Protein AF-0000000084387930 (afdb_homodimer)

InterPro domains:
  IPR020471 Aldo-keto reductase [PR00069] (42-66)
  IPR020471 Aldo-keto reductase [PR00069] (101-119)
  IPR020471 Aldo-keto reductase [PR00069] (132-149)
  IPR023210 NADP-dependent oxidoreductase domain [PF00248] (12-319)
  IPR036812 NAD(P)-dependent oxidoreductase domain superfamily [G3DSA:3.20.20.100] (6-331)
  IPR036812 NAD(P)-dependent oxidoreductase domain superfamily [SSF51430] (11-329)
  IPR050523 Aldo/Keto Reductase Detoxification and Biosynthesis [PTHR43364] (11-319)

Organism: Colletotrichum higginsianum (strain IMI 349063) (NCBI:txid759273)

pLDDT: mean 93.98, std 10.15, range [36.22, 98.94]

Secondary structure (DSSP, 8-state):
-------PPPEEEEE-TTBSS-GGGT-SB-SHHHHHHHHHHHHHTT--EEE--TTHHHHTHHHHHHHTTTTTTT-EEEEE-----STTTTSHHHHHHHHHHHHHHHT-S-EEEEEE-S--TTS-HHHHHHHHHHHHHTTSEEEEEEES--HHHHHHHHHHHHHHTPPPEEEEEEE-BTTB-TTTTTHHHHHHHHT-EEEEE-TTGGGGGGS----TT---SSSTT-TTSTTHHHHHHHH--HHHHHHHHHHHHHHHHTT--HHHHHHHHHHHTSS--SSSS--EEEE--SSHHHHHHHHHHHTS-PPPHHHHHHHHHHHHHHGGGPPPSS-S-S--SS-HHHHHHSTT--/----------EEEEE-TTBSS-GGGT-SB-SHHHHHHHHHHHHHTT--EEE--TTHHHHTHHHHHHHTTTTTTT-EEEEE-----STTTTSHHHHHHHHHHHHHHHT-S-EEEEEE-S--TTS-HHHHHHHHHHHHHTTSEEEEEEES--HHHHHHHHHHHHHHTPPPEEEEEEE-BTTB-TTTTTHHHHHHHHT-EEEEE-TTGGGGGGT----TT---SSSTT-TTSTTHHHHHHHH--HHHHHHHHHHHHHHHHTT--HHHHHHHHHHHTSS--SSSS--EEEE--SSHHHHHHHHHHHTS-PPPHHHHHHHHHHHHHHGGGPPPSS-S-S--SS-HHHHHHSTT--

Foldseek 3Di:
DPPPPPQDDFAEEAECLQEDQDVLLNHLHRDLVQVLLLCVLCVVVPYAEYEEECPGSNSGRLLSQLVNVSVVVVHQYEYEFPAPPDAPCLALVNSVVRLVVSCVSNVHQEHAEYEHAADRLQDDLLRSQVSVQVSVVVHRYNAYEYEQYDLVVLVVQQVSCVVVVGGGHAEYEWADWLQFAVCPPRNLVSNVVSRHAYEYECLVLQCVLVVPDQALVDADCDGQLHPSHVRNVVSSLQQHDPLNNVLSVLLVVQQVVVVHGSLLQSLLCVQAPHSHPRNPDRYYYYDYDSGSVVSVVNVVSNPDHHDDPSSVVSSVVSNVSSVVPGDRTHDDDPDHPDDVCCQDPPPPRD/DPPPPPQDDFAEEAECLQEDQDVLLRHLHRDLVQVLLLCVLCVVVPYAEYEEECPGSNSGRLLSQLVNVSVVVVHQYEYEFPAPPDAPCLALVNSLVRLVVSCVSNVHQEHAEYEHAADRLADDLLRSQVSVQVSVVVHRYNAYEYEQYDLVVLVVQQVSCVVVVGGGHAEYEWADWLQFAVCPPRNLVSNVVSRHAYEYECLVLQCVLVVPDQALVDADCDGQLHPSHVRNVVSSLQQHDPLNNVLSVLLVVQCVVVVHGSLLQSLLCVQAPHSHPRNPDRYYYYDYDSGSVVSVVNVVSNPDHHDDPSSVVSSVVSNVSSVVPGDRTHDDDPDHPDDVCCQDPPPPRD

Structure (mmCIF, N/CA/C/O backbone):
data_AF-0000000084387930-model_v1
#
loop_
_entity.id
_entity.type
_entity.pdbx_description
1 polymer 'Aldo/keto reductase'
#
loop_
_atom_site.group_PDB
_atom_site.id
_atom_site.type_symbol
_atom_site.label_atom_id
_atom_site.label_alt_id
_atom_site.label_comp_id
_atom_site.label_asym_id
_atom_site.label_entity_id
_atom_site.label_seq_id
_atom_site.pdbx_PDB_ins_code
_atom_site.Cartn_x
_atom_site.Cartn_y
_atom_site.Cartn_z
_atom_site.occupancy
_atom_site.B_iso_or_equiv
_atom_site.auth_seq_id
_atom_site.auth_comp_id
_atom_site.auth_asym_id
_atom_site.auth_atom_id
_atom_site.pdbx_PDB_model_num
ATOM 1 N N . MET A 1 1 ? -13.875 48.219 -14 1 36.22 1 MET A N 1
ATOM 2 C CA . MET A 1 1 ? -12.641 47.781 -13.344 1 36.22 1 MET A CA 1
ATOM 3 C C . MET A 1 1 ? -12.492 46.281 -13.383 1 36.22 1 MET A C 1
ATOM 5 O O . MET A 1 1 ? -13.383 45.531 -12.938 1 36.22 1 MET A O 1
ATOM 9 N N . PRO A 1 2 ? -11.734 45.719 -14.32 1 40.41 2 PRO A N 1
ATOM 10 C CA . PRO A 1 2 ? -11.781 44.25 -14.461 1 40.41 2 PRO A CA 1
ATOM 11 C C . PRO A 1 2 ? -11.516 43.531 -13.141 1 40.41 2 PRO A C 1
ATOM 13 O O . PRO A 1 2 ? -10.758 44.031 -12.297 1 40.41 2 PRO A O 1
ATOM 16 N N . LEU A 1 3 ? -12.445 42.875 -12.641 1 39.25 3 LEU A N 1
ATOM 17 C CA . LEU A 1 3 ? -12.273 42.031 -11.469 1 39.25 3 LEU A CA 1
ATOM 18 C C . LEU A 1 3 ? -11.016 41.156 -11.594 1 39.25 3 LEU A C 1
ATOM 20 O O . LEU A 1 3 ? -10.883 40.375 -12.539 1 39.25 3 LEU A O 1
ATOM 24 N N . ILE A 1 4 ? -9.852 41.719 -11.406 1 39.28 4 ILE A N 1
ATOM 25 C CA . ILE A 1 4 ? -8.641 40.906 -11.398 1 39.28 4 ILE A CA 1
ATOM 26 C C . ILE A 1 4 ? -8.914 39.594 -10.68 1 39.28 4 ILE A C 1
ATOM 28 O O . ILE A 1 4 ? -9.234 39.562 -9.492 1 39.28 4 ILE A O 1
ATOM 32 N N . ALA A 1 5 ? -9.312 38.688 -11.484 1 48.34 5 ALA A N 1
ATOM 33 C CA . ALA A 1 5 ? -9.406 37.312 -10.984 1 48.34 5 ALA A CA 1
ATOM 34 C C . ALA A 1 5 ? -8.258 37 -10.039 1 48.34 5 ALA A C 1
ATOM 36 O O . ALA A 1 5 ? -7.094 37 -10.445 1 48.34 5 ALA A O 1
ATOM 37 N N . SER A 1 6 ? -8.047 37.469 -8.734 1 42.16 6 SER A N 1
ATOM 38 C CA . SER A 1 6 ? -6.992 37.062 -7.816 1 42.16 6 SER A CA 1
ATOM 39 C C . SER A 1 6 ? -6.766 35.562 -7.863 1 42.16 6 SER A C 1
ATOM 41 O O . SER A 1 6 ? -7.711 34.781 -7.746 1 42.16 6 SER A O 1
ATOM 43 N N . ASN A 1 7 ? -5.82 35.031 -8.508 1 49.06 7 ASN A N 1
ATOM 44 C CA . ASN A 1 7 ? -5.445 33.625 -8.625 1 49.06 7 ASN A CA 1
ATOM 45 C C . ASN A 1 7 ? -5.391 32.938 -7.254 1 49.06 7 ASN A C 1
ATOM 47 O O . ASN A 1 7 ? -4.77 33.469 -6.324 1 49.06 7 ASN A O 1
ATOM 51 N N . PRO A 1 8 ? -6.32 31.984 -7.012 1 60.72 8 PRO A N 1
ATOM 52 C CA . PRO A 1 8 ? -6.352 31.328 -5.707 1 60.72 8 PRO A CA 1
ATOM 53 C C . PRO A 1 8 ? -4.969 30.875 -5.238 1 60.72 8 PRO A C 1
ATOM 55 O O . PRO A 1 8 ? -4.152 30.438 -6.051 1 60.72 8 PRO A O 1
ATOM 58 N N . LYS A 1 9 ? -4.449 31.297 -4.027 1 81.62 9 LYS A N 1
ATOM 59 C CA . LYS A 1 9 ? -3.172 30.953 -3.402 1 81.62 9 LYS A CA 1
ATOM 60 C C . LYS A 1 9 ? -3.066 29.453 -3.133 1 81.62 9 LYS A C 1
ATOM 62 O O . LYS A 1 9 ? -4.082 28.781 -2.975 1 81.62 9 LYS A O 1
ATOM 67 N N . ASP A 1 10 ? -1.864 29 -3.307 1 92.81 10 ASP A N 1
ATOM 68 C CA . ASP A 1 10 ? -1.574 27.625 -2.922 1 92.81 10 ASP A CA 1
ATOM 69 C C . ASP A 1 10 ? -2.094 27.328 -1.518 1 92.81 10 ASP A C 1
ATOM 71 O O . ASP A 1 10 ? -2.209 28.234 -0.688 1 92.81 10 ASP A O 1
ATOM 75 N N . ARG A 1 11 ? -2.555 26.172 -1.288 1 97.75 11 ARG A N 1
ATOM 76 C CA . ARG A 1 11 ? -3.033 25.766 0.03 1 97.75 11 ARG A CA 1
ATOM 77 C C . ARG A 1 11 ? -1.869 25.547 0.99 1 97.75 11 ARG A C 1
ATOM 79 O O . ARG A 1 11 ? -1.195 24.516 0.928 1 97.75 11 ARG A O 1
ATOM 86 N N . VAL A 1 12 ? -1.584 26.531 1.752 1 98.44 12 VAL A N 1
ATOM 87 C CA . VAL A 1 12 ? -0.588 26.469 2.816 1 98.44 12 VAL A CA 1
ATOM 88 C C . VAL A 1 12 ? -1.283 26.516 4.176 1 98.44 12 VAL A C 1
ATOM 90 O O . VAL A 1 12 ? -2.154 27.359 4.406 1 98.44 12 VAL A O 1
ATOM 93 N N . ILE A 1 13 ? -0.942 25.578 5.027 1 98.81 13 ILE A N 1
ATOM 94 C CA . ILE A 1 13 ? -1.582 25.406 6.324 1 98.81 13 ILE A CA 1
ATOM 95 C C . ILE A 1 13 ? -0.562 25.641 7.438 1 98.81 13 ILE A C 1
ATOM 97 O O . ILE A 1 13 ? 0.558 25.125 7.379 1 98.81 13 ILE A O 1
ATOM 101 N N . LEU A 1 14 ? -0.925 26.469 8.375 1 98.88 14 LEU A N 1
ATOM 102 C CA . LEU A 1 14 ? -0.046 26.656 9.523 1 98.88 14 LEU A CA 1
ATOM 103 C C . LEU A 1 14 ? -0.269 25.562 10.57 1 98.88 14 LEU A C 1
ATOM 105 O O . LEU A 1 14 ? -1.357 25.469 11.141 1 98.88 14 LEU A O 1
ATOM 109 N N . GLY A 1 15 ? 0.741 24.75 10.789 1 98.69 15 GLY A N 1
ATOM 110 C CA . GLY A 1 15 ? 0.695 23.75 11.836 1 98.69 15 GLY A CA 1
ATOM 111 C C . GLY A 1 15 ? 0.965 24.312 13.219 1 98.69 15 GLY A C 1
ATOM 112 O O . GLY A 1 15 ? 1.916 25.078 13.406 1 98.69 15 GLY A O 1
ATOM 113 N N . LEU A 1 16 ? 0.226 23.891 14.203 1 98.69 16 LEU A N 1
ATOM 114 C CA . LEU A 1 16 ? 0.279 24.562 15.5 1 98.69 16 LEU A CA 1
ATOM 115 C C . LEU A 1 16 ? 0.909 23.656 16.547 1 98.69 16 LEU A C 1
ATOM 117 O O . LEU A 1 16 ? 0.763 23.891 17.75 1 98.69 16 LEU A O 1
ATOM 121 N N . MET A 1 17 ? 1.6 22.641 16.094 1 96.81 17 MET A N 1
ATOM 122 C CA . MET A 1 17 ? 2.189 21.672 17.016 1 96.81 17 MET A CA 1
ATOM 123 C C . MET A 1 17 ? 3.178 22.344 17.969 1 96.81 17 MET A C 1
ATOM 125 O O . MET A 1 17 ? 3.408 21.859 19.078 1 96.81 17 MET A O 1
ATOM 129 N N . THR A 1 18 ? 3.768 23.516 17.578 1 95.56 18 THR A N 1
ATOM 130 C CA . THR A 1 18 ? 4.785 24.188 18.391 1 95.56 18 THR A CA 1
ATOM 131 C C . THR A 1 18 ? 4.199 25.406 19.078 1 95.56 18 THR A C 1
ATOM 133 O O . THR A 1 18 ? 4.941 26.266 19.562 1 95.56 18 THR A O 1
ATOM 136 N N . PHE A 1 19 ? 2.938 25.609 19.062 1 98.31 19 PHE A N 1
ATOM 137 C CA . PHE A 1 19 ? 2.236 26.703 19.703 1 98.31 19 PHE A CA 1
ATOM 138 C C . PHE A 1 19 ? 1.567 26.234 21 1 98.31 19 PHE A C 1
ATOM 140 O O . PHE A 1 19 ? 0.798 25.281 20.984 1 98.31 19 PHE A O 1
ATOM 147 N N . GLY A 1 20 ? 1.773 26.766 22.031 1 97.19 20 GLY A N 1
ATOM 148 C CA . GLY A 1 20 ? 1.13 26.438 23.297 1 97.19 20 GLY A CA 1
ATOM 149 C C . GLY A 1 20 ? 1.746 27.156 24.484 1 97.19 20 GLY A C 1
ATOM 150 O O . GLY A 1 20 ? 2.775 27.812 24.344 1 97.19 20 GLY A O 1
ATOM 151 N N . PRO A 1 21 ? 1.185 27.031 25.625 1 95.94 21 PRO A N 1
ATOM 152 C CA . PRO A 1 21 ? 1.572 27.875 26.75 1 95.94 21 PRO A CA 1
ATOM 153 C C . PRO A 1 21 ? 2.85 27.391 27.438 1 95.94 21 PRO A C 1
ATOM 155 O O . PRO A 1 21 ? 3.453 28.141 28.219 1 95.94 21 PRO A O 1
ATOM 158 N N . LYS A 1 22 ? 3.295 26.156 27.125 1 94.31 22 LYS A N 1
ATOM 159 C CA . LYS A 1 22 ? 4.391 25.609 27.922 1 94.31 22 LYS A CA 1
ATOM 160 C C . LYS A 1 22 ? 5.496 25.047 27.031 1 94.31 22 LYS A C 1
ATOM 162 O O . LYS A 1 22 ? 5.27 24.125 26.25 1 94.31 22 LYS A O 1
ATOM 167 N N . GLU A 1 23 ? 6.652 25.531 27.203 1 91.19 23 GLU A N 1
ATOM 168 C CA . GLU A 1 23 ? 7.816 25.031 26.484 1 91.19 23 GLU A CA 1
ATOM 169 C C . GLU A 1 23 ? 8.109 23.578 26.859 1 91.19 23 GLU A C 1
ATOM 171 O O . GLU A 1 23 ? 8.539 22.781 26.016 1 91.19 23 GLU A O 1
ATOM 176 N N . ALA A 1 24 ? 7.875 23.25 28.109 1 89.31 24 ALA A N 1
ATOM 177 C CA . ALA A 1 24 ? 8.156 21.906 28.625 1 89.31 24 ALA A CA 1
ATOM 178 C C . ALA A 1 24 ? 7.344 20.844 27.891 1 89.31 24 ALA A C 1
ATOM 180 O O . ALA A 1 24 ? 7.723 19.672 27.844 1 89.31 24 ALA A O 1
ATOM 181 N N . ASP A 1 25 ? 6.266 21.328 27.25 1 91.19 25 ASP A N 1
ATOM 182 C CA . ASP A 1 25 ? 5.395 20.406 26.531 1 91.19 25 ASP A CA 1
ATOM 183 C C . ASP A 1 25 ? 5.652 20.469 25.016 1 91.19 25 ASP A C 1
ATOM 185 O O . ASP A 1 25 ? 4.844 19.969 24.234 1 91.19 25 ASP A O 1
ATOM 189 N N . GLY A 1 26 ? 6.77 21.109 24.594 1 89.5 26 GLY A N 1
ATOM 190 C CA . GLY A 1 26 ? 7.188 21.078 23.203 1 89.5 26 GLY A CA 1
ATOM 191 C C . GLY A 1 26 ? 6.906 22.375 22.469 1 89.5 26 GLY A C 1
ATOM 192 O O . GLY A 1 26 ? 7.262 22.531 21.297 1 89.5 26 GLY A O 1
ATOM 193 N N . ALA A 1 27 ? 6.352 23.391 23.156 1 94.81 27 ALA A N 1
ATOM 194 C CA . ALA A 1 27 ? 5.992 24.641 22.516 1 94.81 27 ALA A CA 1
ATOM 195 C C . ALA A 1 27 ? 7.227 25.5 22.266 1 94.81 27 ALA A C 1
ATOM 197 O O . ALA A 1 27 ? 8.188 25.453 23.031 1 94.81 27 ALA A O 1
ATOM 198 N N . ARG A 1 28 ? 7.16 26.266 21.203 1 94.75 28 ARG A N 1
ATOM 199 C CA . ARG A 1 28 ? 8.195 27.234 20.875 1 94.75 28 ARG A CA 1
ATOM 200 C C . ARG A 1 28 ? 7.621 28.641 20.797 1 94.75 28 ARG A C 1
ATOM 202 O O . ARG A 1 28 ? 8.352 29.625 20.922 1 94.75 28 ARG A O 1
ATOM 209 N N . ILE A 1 29 ? 6.406 28.734 20.484 1 97.44 29 ILE A N 1
ATOM 210 C CA . ILE A 1 29 ? 5.629 29.969 20.578 1 97.44 29 ILE A CA 1
ATOM 211 C C . ILE A 1 29 ? 4.691 29.891 21.781 1 97.44 29 ILE A C 1
ATOM 213 O O . ILE A 1 29 ? 3.678 29.188 21.75 1 97.44 29 ILE A O 1
ATOM 217 N N . THR A 1 30 ? 5.008 30.656 22.828 1 97.44 30 THR A N 1
ATOM 218 C CA . THR A 1 30 ? 4.379 30.328 24.109 1 97.44 30 THR A CA 1
ATOM 219 C C . THR A 1 30 ? 3.564 31.5 24.625 1 97.44 30 THR A C 1
ATOM 221 O O . THR A 1 30 ? 2.998 31.438 25.719 1 97.44 30 THR A O 1
ATOM 224 N N . ASP A 1 31 ? 3.523 32.625 23.891 1 97.69 31 ASP A N 1
ATOM 225 C CA . ASP A 1 31 ? 2.711 33.75 24.312 1 97.69 31 ASP A CA 1
ATOM 226 C C . ASP A 1 31 ? 1.765 34.188 23.203 1 97.69 31 ASP A C 1
ATOM 228 O O . ASP A 1 31 ? 2.086 34.094 22.031 1 97.69 31 ASP A O 1
ATOM 232 N N . LEU A 1 32 ? 0.635 34.781 23.625 1 98.19 32 LEU A N 1
ATOM 233 C CA . LEU A 1 32 ? -0.458 35.094 22.719 1 98.19 32 LEU A CA 1
ATOM 234 C C . LEU A 1 32 ? -0.049 36.219 21.75 1 98.19 32 LEU A C 1
ATOM 236 O O . LEU A 1 32 ? -0.49 36.25 20.609 1 98.19 32 LEU A O 1
ATOM 240 N N . ASP A 1 33 ? 0.755 37.094 22.266 1 98.25 33 ASP A N 1
ATOM 241 C CA . ASP A 1 33 ? 1.184 38.188 21.391 1 98.25 33 ASP A CA 1
ATOM 242 C C . ASP A 1 33 ? 1.941 37.656 20.188 1 98.25 33 ASP A C 1
ATOM 244 O O . ASP A 1 33 ? 1.65 38.062 19.047 1 98.25 33 ASP A O 1
ATOM 248 N N . THR A 1 34 ? 2.904 36.812 20.422 1 98.44 34 THR A N 1
ATOM 249 C CA . THR A 1 34 ? 3.676 36.219 19.344 1 98.44 34 THR A CA 1
ATOM 250 C C . THR A 1 34 ? 2.783 35.344 18.453 1 98.44 34 THR A C 1
ATOM 252 O O . THR A 1 34 ? 2.92 35.375 17.234 1 98.44 34 THR A O 1
ATOM 255 N N . TYR A 1 35 ? 1.906 34.625 19.078 1 98.69 35 TYR A N 1
ATOM 256 C CA . TYR A 1 35 ? 0.946 33.812 18.328 1 98.69 35 TYR A CA 1
ATOM 257 C C . TYR A 1 35 ? 0.121 34.688 17.391 1 98.69 35 TYR A C 1
ATOM 259 O O . TYR A 1 35 ? 0.027 34.406 16.188 1 98.69 35 TYR A O 1
ATOM 267 N N . ASN A 1 36 ? -0.426 35.75 17.906 1 98.62 36 ASN A N 1
ATOM 268 C CA . ASN A 1 36 ? -1.25 36.656 17.125 1 98.62 36 ASN A CA 1
ATOM 269 C C . ASN A 1 36 ? -0.446 37.312 16 1 98.62 36 ASN A C 1
ATOM 271 O O . ASN A 1 36 ? -0.955 37.5 14.891 1 98.62 36 ASN A O 1
ATOM 275 N N . LYS A 1 37 ? 0.784 37.625 16.297 1 98.69 37 LYS A N 1
ATOM 276 C CA . LYS A 1 37 ? 1.65 38.156 15.25 1 98.69 37 LYS A CA 1
ATOM 277 C C . LYS A 1 37 ? 1.838 37.156 14.117 1 98.69 37 LYS A C 1
ATOM 279 O O . LYS A 1 37 ? 1.816 37.531 12.938 1 98.69 37 LYS A O 1
ATOM 284 N N . ALA A 1 38 ? 2.072 35.938 14.445 1 98.75 38 ALA A N 1
ATOM 285 C CA . ALA A 1 38 ? 2.205 34.906 13.438 1 98.75 38 ALA A CA 1
ATOM 286 C C . ALA A 1 38 ? 0.942 34.781 12.586 1 98.75 38 ALA A C 1
ATOM 288 O O . ALA A 1 38 ? 1.02 34.719 11.359 1 98.75 38 ALA A O 1
ATOM 289 N N . LEU A 1 39 ? -0.218 34.812 13.227 1 98.81 39 LEU A N 1
ATOM 290 C CA . LEU A 1 39 ? -1.484 34.719 12.508 1 98.81 39 LEU A CA 1
ATOM 291 C C . LEU A 1 39 ? -1.691 35.938 11.625 1 98.81 39 LEU A C 1
ATOM 293 O O . LEU A 1 39 ? -2.223 35.844 10.516 1 98.81 39 LEU A O 1
ATOM 297 N N . ASP A 1 40 ? -1.264 37.094 12.156 1 98.69 40 ASP A N 1
ATOM 298 C CA . ASP A 1 40 ? -1.354 38.312 11.352 1 98.69 40 ASP A CA 1
ATOM 299 C C . ASP A 1 40 ? -0.543 38.188 10.062 1 98.69 40 ASP A C 1
ATOM 301 O O . ASP A 1 40 ? -1.043 38.469 8.977 1 98.69 40 ASP A O 1
ATOM 305 N N . VAL A 1 41 ? 0.659 37.719 10.211 1 98.25 41 VAL A N 1
ATOM 306 C CA . VAL A 1 41 ? 1.534 37.531 9.055 1 98.25 41 VAL A CA 1
ATOM 307 C C . VAL A 1 41 ? 0.921 36.5 8.102 1 98.25 41 VAL A C 1
ATOM 309 O O . VAL A 1 41 ? 0.838 36.75 6.898 1 98.25 41 VAL A O 1
ATOM 312 N N . PHE A 1 42 ? 0.496 35.438 8.594 1 98.44 42 PHE A N 1
ATOM 313 C CA . PHE A 1 42 ? -0.072 34.344 7.832 1 98.44 42 PHE A CA 1
ATOM 314 C C . PHE A 1 42 ? -1.278 34.781 7.023 1 98.44 42 PHE A C 1
ATOM 316 O O . PHE A 1 42 ? -1.336 34.594 5.809 1 98.44 42 PHE A O 1
ATOM 323 N N . GLN A 1 43 ? -2.182 35.5 7.668 1 98.12 43 GLN A N 1
ATOM 324 C CA . GLN A 1 43 ? -3.426 35.938 7.035 1 98.12 43 GLN A CA 1
ATOM 325 C C . GLN A 1 43 ? -3.186 37.094 6.09 1 98.12 43 GLN A C 1
ATOM 327 O O . GLN A 1 43 ? -3.865 37.25 5.07 1 98.12 43 GLN A O 1
ATOM 332 N N . SER A 1 44 ? -2.24 37.969 6.441 1 97.38 44 SER A N 1
ATOM 333 C CA . SER A 1 44 ? -1.929 39.062 5.559 1 97.38 44 SER A CA 1
ATOM 334 C C . SER A 1 44 ? -1.437 38.594 4.199 1 97.38 44 SER A C 1
ATOM 336 O O . SER A 1 44 ? -1.538 39.312 3.203 1 97.38 44 SER A O 1
ATOM 338 N N . ARG A 1 45 ? -0.945 37.375 4.191 1 95.94 45 ARG A N 1
ATOM 339 C CA . ARG A 1 45 ? -0.439 36.812 2.951 1 95.94 45 ARG A CA 1
ATOM 340 C C . ARG A 1 45 ? -1.535 36.031 2.221 1 95.94 45 ARG A C 1
ATOM 342 O O . ARG A 1 45 ? -1.283 35.406 1.181 1 95.94 45 ARG A O 1
ATOM 349 N N . GLY A 1 46 ? -2.678 35.938 2.781 1 96.06 46 GLY A N 1
ATOM 350 C CA . GLY A 1 46 ? -3.826 35.375 2.111 1 96.06 46 GLY A CA 1
ATOM 351 C C . GLY A 1 46 ? -4.109 33.938 2.551 1 96.06 46 GLY A C 1
ATOM 352 O O . GLY A 1 46 ? -4.965 33.281 1.972 1 96.06 46 GLY A O 1
ATOM 353 N N . TYR A 1 47 ? -3.383 33.406 3.516 1 97.62 47 TYR A N 1
ATOM 354 C CA . TYR A 1 47 ? -3.615 32.062 4.039 1 97.62 47 TYR A CA 1
ATOM 355 C C . TYR A 1 47 ? -4.508 32.125 5.273 1 97.62 47 TYR A C 1
ATOM 357 O O . TYR A 1 47 ? -4.473 33.094 6.039 1 97.62 47 TYR A O 1
ATOM 365 N N . ASN A 1 48 ? -5.312 31.016 5.484 1 98 48 ASN A N 1
ATOM 366 C CA . ASN A 1 48 ? -6.297 31.094 6.562 1 98 48 ASN A CA 1
ATOM 367 C C . ASN A 1 48 ? -6.543 29.734 7.195 1 98 48 ASN A C 1
ATOM 369 O O . ASN A 1 48 ? -7.477 29.562 7.984 1 98 48 ASN A O 1
ATOM 373 N N . GLU A 1 49 ? -5.781 28.719 6.844 1 98.69 49 GLU A N 1
ATOM 374 C CA . GLU A 1 49 ? -6.008 27.375 7.383 1 98.69 49 GLU A CA 1
ATOM 375 C C . GLU A 1 49 ? -4.961 27.016 8.43 1 98.69 49 GLU A C 1
ATOM 377 O O . GLU A 1 49 ? -3.766 27.219 8.219 1 98.69 49 GLU A O 1
ATOM 382 N N . VAL A 1 50 ? -5.457 26.578 9.609 1 98.88 50 VAL A N 1
ATOM 383 C CA . VAL A 1 50 ? -4.562 26.156 10.688 1 98.88 50 VAL A CA 1
ATOM 384 C C . VAL A 1 50 ? -4.895 24.719 11.094 1 98.88 50 VAL A C 1
ATOM 386 O O . VAL A 1 50 ? -6.023 24.266 10.914 1 98.88 50 VAL A O 1
ATOM 389 N N . ASP A 1 51 ? -3.879 24.031 11.609 1 98.88 51 ASP A N 1
ATOM 390 C CA . ASP A 1 51 ? -4.008 22.625 11.977 1 98.88 51 ASP A CA 1
ATOM 391 C C . ASP A 1 51 ? -3.549 22.391 13.414 1 98.88 51 ASP A C 1
ATOM 393 O O . ASP A 1 51 ? -2.408 22.688 13.766 1 98.88 51 ASP A O 1
ATOM 397 N N . THR A 1 52 ? -4.395 21.938 14.234 1 98.69 52 THR A N 1
ATOM 398 C CA . THR A 1 52 ? -4.059 21.562 15.602 1 98.69 52 THR A CA 1
ATOM 399 C C . THR A 1 52 ? -4.445 20.109 15.875 1 98.69 52 THR A C 1
ATOM 401 O O . THR A 1 52 ? -4.691 19.344 14.938 1 98.69 52 THR A O 1
ATOM 404 N N . ALA A 1 53 ? -4.293 19.625 17.094 1 98.62 53 ALA A N 1
ATOM 405 C CA . ALA A 1 53 ? -4.676 18.281 17.531 1 98.62 53 ALA A CA 1
ATOM 406 C C . ALA A 1 53 ? -4.863 18.234 19.047 1 98.62 53 ALA A C 1
ATOM 408 O O . ALA A 1 53 ? -4.246 19 19.781 1 98.62 53 ALA A O 1
ATOM 409 N N . ARG A 1 54 ? -5.629 17.312 19.438 1 97.56 54 ARG A N 1
ATOM 410 C CA . ARG A 1 54 ? -5.91 17.109 20.859 1 97.56 54 ARG A CA 1
ATOM 411 C C . ARG A 1 54 ? -4.625 16.891 21.656 1 97.56 54 ARG A C 1
ATOM 413 O O . ARG A 1 54 ? -4.48 17.406 22.766 1 97.56 54 ARG A O 1
ATOM 420 N N . VAL A 1 55 ? -3.668 16.266 21.062 1 97.12 55 VAL A N 1
ATOM 421 C CA . VAL A 1 55 ? -2.51 15.789 21.797 1 97.12 55 VAL A CA 1
ATOM 422 C C . VAL A 1 55 ? -1.431 16.875 21.828 1 97.12 55 VAL A C 1
ATOM 424 O O . VAL A 1 55 ? -0.471 16.766 22.609 1 97.12 55 VAL A O 1
ATOM 427 N N . TYR A 1 56 ? -1.551 17.922 21.094 1 97.12 56 TYR A N 1
ATOM 428 C CA . TYR A 1 56 ? -0.468 18.891 20.953 1 97.12 56 TYR A CA 1
ATOM 429 C C . TYR A 1 56 ? -0.234 19.641 22.25 1 97.12 56 TYR A C 1
ATOM 431 O O . TYR A 1 56 ? -1.187 20.016 22.938 1 97.12 56 TYR A O 1
ATOM 439 N N . VAL A 1 57 ? 1.051 19.828 22.562 1 96.5 57 VAL A N 1
ATOM 440 C CA . VAL A 1 57 ? 1.566 20.625 23.656 1 96.5 57 VAL A CA 1
ATOM 441 C C . VAL A 1 57 ? 0.866 20.234 24.953 1 96.5 57 VAL A C 1
ATOM 443 O O . VAL A 1 57 ? 0.29 21.094 25.641 1 96.5 57 VAL A O 1
ATOM 446 N N . GLY A 1 58 ? 0.914 18.953 25.203 1 95.38 58 GLY A N 1
ATOM 447 C CA . GLY A 1 58 ? 0.3 18.453 26.422 1 95.38 58 GLY A CA 1
ATOM 448 C C . GLY A 1 58 ? -1.2 18.672 26.469 1 95.38 58 GLY A C 1
ATOM 449 O O . GLY A 1 58 ? -1.759 18.953 27.547 1 95.38 58 GLY A O 1
ATOM 450 N N . ARG A 1 59 ? -1.859 18.75 25.375 1 97 59 ARG A N 1
ATOM 451 C CA . ARG A 1 59 ? -3.307 18.875 25.234 1 97 59 ARG A CA 1
ATOM 452 C C . ARG A 1 59 ? -3.764 20.297 25.547 1 97 59 ARG A C 1
ATOM 454 O O . ARG A 1 59 ? -4.926 20.531 25.891 1 97 59 ARG A O 1
ATOM 461 N N . GLN A 1 60 ? -2.836 21.25 25.422 1 97.94 60 GLN A N 1
ATOM 462 C CA . GLN A 1 60 ? -3.182 22.625 25.766 1 97.94 60 GLN A CA 1
ATOM 463 C C . GLN A 1 60 ? -3.234 23.5 24.516 1 97.94 60 GLN A C 1
ATOM 465 O O . GLN A 1 60 ? -3.627 24.672 24.594 1 97.94 60 GLN A O 1
ATOM 470 N N . GLN A 1 61 ? -2.863 22.953 23.406 1 98.56 61 GLN A N 1
ATOM 471 C CA . GLN A 1 61 ? -2.754 23.766 22.203 1 98.56 61 GLN A CA 1
ATOM 472 C C . GLN A 1 61 ? -4.121 24.281 21.75 1 98.56 61 GLN A C 1
ATOM 474 O O . GLN A 1 61 ? -4.246 25.422 21.312 1 98.56 61 GLN A O 1
ATOM 479 N N . GLU A 1 62 ? -5.168 23.422 21.812 1 98.81 62 GLU A N 1
ATOM 480 C CA . GLU A 1 62 ? -6.504 23.812 21.359 1 98.81 62 GLU A CA 1
ATOM 481 C C . GLU A 1 62 ? -7.035 25 22.141 1 98.81 62 GLU A C 1
ATOM 483 O O . GLU A 1 62 ? -7.52 25.969 21.547 1 98.81 62 GLU A O 1
ATOM 488 N N . ALA A 1 63 ? -6.938 24.969 23.453 1 98.75 63 ALA A N 1
ATOM 489 C CA . ALA A 1 63 ? -7.375 26.094 24.281 1 98.75 63 ALA A CA 1
ATOM 490 C C . ALA A 1 63 ? -6.578 27.359 23.953 1 98.75 63 ALA A C 1
ATOM 492 O O . ALA A 1 63 ? -7.125 28.453 23.953 1 98.75 63 ALA A O 1
ATOM 493 N N . PHE A 1 64 ? -5.281 27.172 23.719 1 98.81 64 PHE A N 1
ATOM 494 C CA . PHE A 1 64 ? -4.41 28.281 23.344 1 98.81 64 PHE A CA 1
ATOM 495 C C . PHE A 1 64 ? -4.883 28.922 22.047 1 98.81 64 PHE A C 1
ATOM 497 O O . PHE A 1 64 ? -4.84 30.156 21.906 1 98.81 64 PHE A O 1
ATOM 504 N N . THR A 1 65 ? -5.348 28.125 21.125 1 98.88 65 THR A N 1
ATOM 505 C CA . THR A 1 65 ? -5.875 28.609 19.844 1 98.88 65 THR A CA 1
ATOM 506 C C . THR A 1 65 ? -7.191 29.344 20.047 1 98.88 65 THR A C 1
ATOM 508 O O . THR A 1 65 ? -7.461 30.344 19.375 1 98.88 65 THR A O 1
ATOM 511 N N . ARG A 1 66 ? -8.062 28.891 20.984 1 98.81 66 ARG A N 1
ATOM 512 C CA . ARG A 1 66 ? -9.258 29.641 21.359 1 98.81 66 ARG A CA 1
ATOM 513 C C . ARG A 1 66 ? -8.891 31.031 21.859 1 98.81 66 ARG A C 1
ATOM 515 O O . ARG A 1 66 ? -9.5 32.031 21.469 1 98.81 66 ARG A O 1
ATOM 522 N N . GLU A 1 67 ? -7.902 31.078 22.688 1 98.62 67 GLU A N 1
ATOM 523 C CA . GLU A 1 67 ? -7.453 32.344 23.266 1 98.62 67 GLU A CA 1
ATOM 524 C C . GLU A 1 67 ? -6.941 33.281 22.172 1 98.62 67 GLU A C 1
ATOM 526 O O . GLU A 1 67 ? -7.043 34.5 22.297 1 98.62 67 GLU A O 1
ATOM 531 N N . ALA A 1 68 ? -6.434 32.719 21.141 1 98.56 68 ALA A N 1
ATOM 532 C CA . ALA A 1 68 ? -5.941 33.5 20.016 1 98.56 68 ALA A CA 1
ATOM 533 C C . ALA A 1 68 ? -7.094 33.969 19.125 1 98.56 68 ALA A C 1
ATOM 535 O O . ALA A 1 68 ? -6.871 34.594 18.094 1 98.56 68 ALA A O 1
ATOM 536 N N . LYS A 1 69 ? -8.344 33.625 19.484 1 98.44 69 LYS A N 1
ATOM 537 C CA . LYS A 1 69 ? -9.57 34.062 18.828 1 98.44 69 LYS A CA 1
ATOM 538 C C . LYS A 1 69 ? -9.625 33.625 17.375 1 98.44 69 LYS A C 1
ATOM 540 O O . LYS A 1 69 ? -9.93 34.438 16.484 1 98.44 69 LYS A O 1
ATOM 545 N N . TRP A 1 70 ? -9.266 32.344 17.203 1 98.62 70 TRP A N 1
ATOM 546 C CA . TRP A 1 70 ? -9.195 31.781 15.852 1 98.62 70 TRP A CA 1
ATOM 547 C C . TRP A 1 70 ? -10.508 31.984 15.102 1 98.62 70 TRP A C 1
ATOM 549 O O . TRP A 1 70 ? -10.508 32.312 13.906 1 98.62 70 TRP A O 1
ATOM 559 N N . LYS A 1 71 ? -11.648 31.828 15.82 1 98.06 71 LYS A N 1
ATOM 560 C CA . LYS A 1 71 ? -12.961 31.938 15.188 1 98.06 71 LYS A CA 1
ATOM 561 C C . LYS A 1 71 ? -13.234 33.375 14.719 1 98.06 71 LYS A C 1
ATOM 563 O O . LYS A 1 71 ? -13.672 33.562 13.586 1 98.06 71 LYS A O 1
ATOM 568 N N . GLU A 1 72 ? -13 34.281 15.555 1 98.19 72 GLU A N 1
ATOM 569 C CA . GLU A 1 72 ? -13.188 35.688 15.227 1 98.19 72 GLU A CA 1
ATOM 570 C C . GLU A 1 72 ? -12.289 36.125 14.07 1 98.19 72 GLU A C 1
ATOM 572 O O . GLU A 1 72 ? -12.648 36.969 13.281 1 98.19 72 GLU A O 1
ATOM 577 N N . ARG A 1 73 ? -11.148 35.438 13.953 1 98.19 73 ARG A N 1
ATOM 578 C CA . ARG A 1 73 ? -10.18 35.75 12.898 1 98.19 73 ARG A CA 1
ATOM 579 C C . ARG A 1 73 ? -10.625 35.156 11.562 1 98.19 73 ARG A C 1
ATOM 581 O O . ARG A 1 73 ? -10.047 35.469 10.523 1 98.19 73 ARG A O 1
ATOM 588 N N . GLY A 1 74 ? -11.633 34.281 11.609 1 98.31 74 GLY A N 1
ATOM 589 C CA . GLY A 1 74 ? -12.125 33.625 10.391 1 98.31 74 GLY A CA 1
ATOM 590 C C . GLY A 1 74 ? -11.227 32.5 9.898 1 98.31 74 GLY A C 1
ATOM 591 O O . GLY A 1 74 ? -11.172 32.25 8.703 1 98.31 74 GLY A O 1
ATOM 592 N N . LEU A 1 75 ? -10.492 31.875 10.727 1 98.62 75 LEU A N 1
ATOM 593 C CA . LEU A 1 75 ? -9.602 30.781 10.344 1 98.62 75 LEU A CA 1
ATOM 594 C C . LEU A 1 75 ? -10.391 29.5 10.094 1 98.62 75 LEU A C 1
ATOM 596 O O . LEU A 1 75 ? -11.352 29.203 10.805 1 98.62 75 LEU A O 1
ATOM 600 N N . THR A 1 76 ? -10.023 28.781 9.016 1 98.62 76 THR A N 1
ATOM 601 C CA . THR A 1 76 ? -10.398 27.375 8.859 1 98.62 76 THR A CA 1
ATOM 602 C C . THR A 1 76 ? -9.555 26.484 9.773 1 98.62 76 THR A C 1
ATOM 604 O O . THR A 1 76 ? -8.328 26.562 9.758 1 98.62 76 THR A O 1
ATOM 607 N N . LEU A 1 77 ? -10.18 25.688 10.57 1 98.75 77 LEU A N 1
ATOM 608 C CA . LEU A 1 77 ? -9.422 24.969 11.594 1 98.75 77 LEU A CA 1
ATOM 609 C C . LEU A 1 77 ? -9.641 23.469 11.477 1 98.75 77 LEU A C 1
ATOM 611 O O . LEU A 1 77 ? -10.773 23.016 11.32 1 98.75 77 LEU A O 1
ATOM 615 N N . ALA A 1 78 ? -8.547 22.75 11.477 1 98.88 78 ALA A N 1
ATOM 616 C CA . ALA A 1 78 ? -8.539 21.297 11.586 1 98.88 78 ALA A CA 1
ATOM 617 C C . ALA A 1 78 ? -8.023 20.859 12.953 1 98.88 78 ALA A C 1
ATOM 619 O O . ALA A 1 78 ? -7.078 21.438 13.484 1 98.88 78 ALA A O 1
ATOM 620 N N . THR A 1 79 ? -8.672 19.922 13.555 1 98.88 79 THR A N 1
ATOM 621 C CA . THR A 1 79 ? -8.148 19.219 14.727 1 98.88 79 THR A CA 1
ATOM 622 C C . THR A 1 79 ? -8.289 17.719 14.57 1 98.88 79 THR A C 1
ATOM 624 O O . THR A 1 79 ? -8.625 17.219 13.492 1 98.88 79 THR A O 1
ATOM 627 N N . LYS A 1 80 ? -7.812 16.969 15.578 1 98.88 80 LYS A N 1
ATOM 628 C CA . LYS A 1 80 ? -7.746 15.523 15.453 1 98.88 80 LYS A CA 1
ATOM 629 C C . LYS A 1 80 ? -8.25 14.836 16.719 1 98.88 80 LYS A C 1
ATOM 631 O O . LYS A 1 80 ? -7.953 15.289 17.844 1 98.88 80 LYS A O 1
ATOM 636 N N . VAL A 1 81 ? -8.898 13.773 16.484 1 98.69 81 VAL A N 1
ATOM 637 C CA . VAL A 1 81 ? -9.242 12.891 17.594 1 98.69 81 VAL A CA 1
ATOM 638 C C . VAL A 1 81 ? -7.973 12.492 18.344 1 98.69 81 VAL A C 1
ATOM 640 O O . VAL A 1 81 ? -6.895 12.414 17.75 1 98.69 81 VAL A O 1
ATOM 643 N N . GLN A 1 82 ? -8.156 12.211 19.562 1 98.06 82 GLN A N 1
ATOM 644 C CA . GLN A 1 82 ? -7.047 11.75 20.406 1 98.06 82 GLN A CA 1
ATOM 645 C C . GLN A 1 82 ? -6.199 10.719 19.672 1 98.06 82 GLN A C 1
ATOM 647 O O . GLN A 1 82 ? -6.727 9.742 19.125 1 98.06 82 GLN A O 1
ATOM 652 N N . TYR A 1 83 ? -4.867 11.039 19.656 1 98.19 83 TYR A N 1
ATOM 653 C CA . TYR A 1 83 ? -3.934 10.086 19.062 1 98.19 83 TYR A CA 1
ATOM 654 C C . TYR A 1 83 ? -4.039 8.727 19.734 1 98.19 83 TYR A C 1
ATOM 656 O O . TYR A 1 83 ? -4.031 8.633 20.969 1 98.19 83 TYR A O 1
ATOM 664 N N . PRO A 1 84 ? -4.109 7.664 18.969 1 98 84 PRO A N 1
ATOM 665 C CA . PRO A 1 84 ? -4.312 6.352 19.578 1 98 84 PRO A CA 1
ATOM 666 C C . PRO A 1 84 ? -3.02 5.734 20.109 1 98 84 PRO A C 1
ATOM 668 O O . PRO A 1 84 ? -2.551 4.727 19.578 1 98 84 PRO A O 1
ATOM 671 N N . GLY A 1 85 ? -2.541 6.359 21.219 1 95.88 85 GLY A N 1
ATOM 672 C CA . GLY A 1 85 ? -1.333 5.871 21.859 1 95.88 85 GLY A CA 1
ATOM 673 C C . GLY A 1 85 ? -1.546 4.582 22.625 1 95.88 85 GLY A C 1
ATOM 674 O O . GLY A 1 85 ? -0.591 3.854 22.906 1 95.88 85 GLY A O 1
ATOM 675 N N . GLN A 1 86 ? -2.75 4.312 22.969 1 96.81 86 GLN A N 1
ATOM 676 C CA . GLN A 1 86 ? -3.129 3.061 23.609 1 96.81 86 GLN A CA 1
ATOM 677 C C . GLN A 1 86 ? -4.172 2.309 22.797 1 96.81 86 GLN A C 1
ATOM 679 O O . GLN A 1 86 ? -5.051 2.924 22.188 1 96.81 86 GLN A O 1
ATOM 684 N N . PRO A 1 87 ? -4.047 0.964 22.875 1 97.5 87 PRO A N 1
ATOM 685 C CA . PRO A 1 87 ? -5.062 0.177 22.172 1 97.5 87 PRO A CA 1
ATOM 686 C C . PRO A 1 87 ? -6.484 0.514 22.609 1 97.5 87 PRO A C 1
ATOM 688 O O . PRO A 1 87 ? -6.766 0.564 23.812 1 97.5 87 PRO A O 1
ATOM 691 N N . GLY A 1 88 ? -7.301 0.851 21.656 1 98.12 88 GLY A N 1
ATOM 692 C CA . GLY A 1 88 ? -8.695 1.079 22 1 98.12 88 GLY A CA 1
ATOM 693 C C . GLY A 1 88 ? -9.039 2.549 22.156 1 98.12 88 GLY A C 1
ATOM 694 O O . GLY A 1 88 ? -10.195 2.896 22.406 1 98.12 88 GLY A O 1
ATOM 695 N N . ASP A 1 89 ? -8.164 3.402 21.906 1 98.31 89 ASP A N 1
ATOM 696 C CA . ASP A 1 89 ? -8.383 4.832 22.094 1 98.31 89 ASP A CA 1
ATOM 697 C C . ASP A 1 89 ? -9.422 5.363 21.109 1 98.31 89 ASP A C 1
ATOM 699 O O . ASP A 1 89 ? -9.953 6.461 21.297 1 98.31 89 ASP A O 1
ATOM 703 N N . HIS A 1 90 ? -9.75 4.625 20.047 1 98.56 90 HIS A N 1
ATOM 704 C CA . HIS A 1 90 ? -10.75 5.07 19.094 1 98.56 90 HIS A CA 1
ATOM 705 C C . HIS A 1 90 ? -12.047 4.273 19.219 1 98.56 90 HIS A C 1
ATOM 707 O O . HIS A 1 90 ? -12.812 4.168 18.266 1 98.56 90 HIS A O 1
ATOM 713 N N . ALA A 1 91 ? -12.219 3.637 20.422 1 98.62 91 ALA A N 1
ATOM 714 C CA . ALA A 1 91 ? -13.539 3.092 20.719 1 98.62 91 ALA A CA 1
ATOM 715 C C . ALA A 1 91 ? -14.609 4.176 20.641 1 98.62 91 ALA A C 1
ATOM 717 O O . ALA A 1 91 ? -14.328 5.352 20.875 1 98.62 91 ALA A O 1
ATOM 718 N N . ALA A 1 92 ? -15.789 3.793 20.375 1 98.62 92 ALA A N 1
ATOM 719 C CA . ALA A 1 92 ? -16.891 4.707 20.062 1 98.62 92 ALA A CA 1
ATOM 720 C C . ALA A 1 92 ? -17.016 5.789 21.125 1 98.62 92 ALA A C 1
ATOM 722 O O . ALA A 1 92 ? -16.984 6.984 20.828 1 98.62 92 ALA A O 1
ATOM 723 N N . ALA A 1 93 ? -17.109 5.406 22.344 1 98.69 93 ALA A N 1
ATOM 724 C CA . ALA A 1 93 ? -17.328 6.348 23.438 1 98.69 93 ALA A CA 1
ATOM 725 C C . ALA A 1 93 ? -16.125 7.285 23.594 1 98.69 93 ALA A C 1
ATOM 727 O O . ALA A 1 93 ? -16.297 8.469 23.891 1 98.69 93 ALA A O 1
ATOM 728 N N . LYS A 1 94 ? -14.961 6.801 23.375 1 98.75 94 LYS A N 1
ATOM 729 C CA . LYS A 1 94 ? -13.75 7.59 23.547 1 98.75 94 LYS A CA 1
ATOM 730 C C . LYS A 1 94 ? -13.586 8.617 22.438 1 98.75 94 LYS A C 1
ATOM 732 O O . LYS A 1 94 ? -13.117 9.727 22.672 1 98.75 94 LYS A O 1
ATOM 737 N N . VAL A 1 95 ? -13.984 8.242 21.266 1 98.69 95 VAL A N 1
ATOM 738 C CA . VAL A 1 95 ? -13.938 9.172 20.141 1 98.69 95 VAL A CA 1
ATOM 739 C C . VAL A 1 95 ? -14.883 10.344 20.406 1 98.69 95 VAL A C 1
ATOM 741 O O . VAL A 1 95 ? -14.523 11.5 20.188 1 98.69 95 VAL A O 1
ATOM 744 N N . VAL A 1 96 ? -16.078 10 20.859 1 98.81 96 VAL A N 1
ATOM 745 C CA . VAL A 1 96 ? -17.062 11.031 21.172 1 98.81 96 VAL A CA 1
ATOM 746 C C . VAL A 1 96 ? -16.516 11.969 22.25 1 98.81 96 VAL A C 1
ATOM 748 O O . VAL A 1 96 ? -16.562 13.188 22.094 1 98.81 96 VAL A O 1
ATOM 751 N N . GLU A 1 97 ? -15.938 11.352 23.219 1 98.81 97 GLU A N 1
ATOM 752 C CA . GLU A 1 97 ? -15.359 12.141 24.312 1 98.81 97 GLU A CA 1
ATOM 753 C C . GLU A 1 97 ? -14.242 13.047 23.797 1 98.81 97 GLU A C 1
ATOM 755 O O . GLU A 1 97 ? -14.172 14.219 24.172 1 98.81 97 GLU A O 1
ATOM 760 N N . SER A 1 98 ? -13.406 12.5 23 1 98.75 98 SER A N 1
ATOM 761 C CA . SER A 1 98 ? -12.289 13.266 22.469 1 98.75 98 SER A CA 1
ATOM 762 C C . SER A 1 98 ? -12.773 14.461 21.656 1 98.75 98 SER A C 1
ATOM 764 O O . SER A 1 98 ? -12.289 15.586 21.844 1 98.75 98 SER A O 1
ATOM 766 N N . VAL A 1 99 ? -13.727 14.25 20.766 1 98.88 99 VAL A N 1
ATOM 767 C CA . VAL A 1 99 ? -14.242 15.305 19.906 1 98.88 99 VAL A CA 1
ATOM 768 C C . VAL A 1 99 ? -14.906 16.391 20.75 1 98.88 99 VAL A C 1
ATOM 770 O O . VAL A 1 99 ? -14.664 17.578 20.562 1 98.88 99 VAL A O 1
ATOM 773 N N . GLU A 1 100 ? -15.703 15.938 21.719 1 98.75 100 GLU A N 1
ATOM 774 C CA . GLU A 1 100 ? -16.391 16.891 22.578 1 98.75 100 GLU A CA 1
ATOM 775 C C . GLU A 1 100 ? -15.398 17.719 23.391 1 98.75 100 GLU A C 1
ATOM 777 O O . GLU A 1 100 ? -15.578 18.938 23.562 1 98.75 100 GLU A O 1
ATOM 782 N N . THR A 1 101 ? -14.375 17.109 23.844 1 98.88 101 THR A N 1
ATOM 783 C CA . THR A 1 101 ? -13.328 17.828 24.578 1 98.88 101 THR A CA 1
ATOM 784 C C . THR A 1 101 ? -12.648 18.859 23.688 1 98.88 101 THR A C 1
ATOM 786 O O . THR A 1 101 ? -12.438 20 24.094 1 98.88 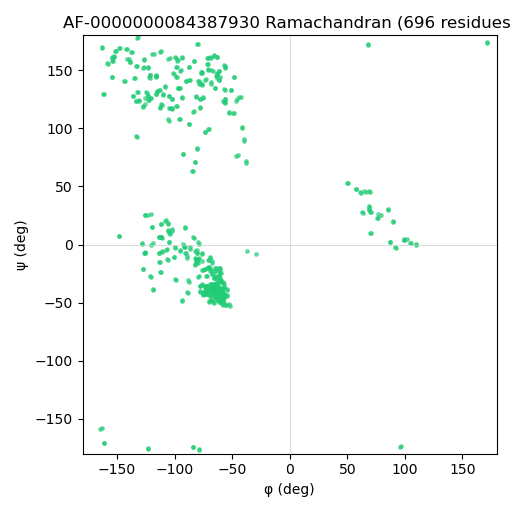101 THR A O 1
ATOM 789 N N . SER A 1 102 ? -12.297 18.453 22.469 1 98.88 102 SER A N 1
ATOM 790 C CA . SER A 1 102 ? -11.672 19.359 21.516 1 98.88 102 SER A CA 1
ATOM 791 C C . SER A 1 102 ? -12.555 20.578 21.25 1 98.88 102 SER A C 1
ATOM 793 O O . SER A 1 102 ? -12.07 21.703 21.234 1 98.88 102 SER A O 1
ATOM 795 N N . LEU A 1 103 ? -13.844 20.328 21.047 1 98.88 103 LEU A N 1
ATOM 796 C CA . LEU A 1 103 ? -14.773 21.422 20.766 1 98.88 103 LEU A CA 1
ATOM 797 C C . LEU A 1 103 ? -14.867 22.359 21.953 1 98.88 103 LEU A C 1
ATOM 799 O O . LEU A 1 103 ? -14.867 23.594 21.781 1 98.88 103 LEU A O 1
ATOM 803 N N . LYS A 1 104 ? -14.969 21.781 23.109 1 98.81 104 LYS A N 1
ATOM 804 C CA . LYS A 1 104 ? -15 22.594 24.328 1 98.81 104 LYS A CA 1
ATOM 805 C C . LYS A 1 104 ? -13.734 23.438 24.453 1 98.81 104 LYS A C 1
ATOM 807 O O . LYS A 1 104 ? -13.82 24.656 24.688 1 98.81 104 LYS A O 1
ATOM 812 N N . GLU A 1 105 ? -12.578 22.844 24.281 1 98.75 105 GLU A N 1
ATOM 813 C CA . GLU A 1 105 ? -11.297 23.531 24.422 1 98.75 105 GLU A CA 1
ATOM 814 C C . GLU A 1 105 ? -11.125 24.594 23.344 1 98.75 105 GLU A C 1
ATOM 816 O O . GLU A 1 105 ? -10.531 25.656 23.594 1 98.75 105 GLU A O 1
ATOM 821 N N . LEU A 1 106 ? -11.641 24.359 22.156 1 98.88 106 LEU A N 1
ATOM 822 C CA . LEU A 1 106 ? -11.531 25.297 21.047 1 98.88 106 LEU A CA 1
ATOM 823 C C . LEU A 1 106 ? -12.586 26.391 21.141 1 98.88 106 LEU A C 1
ATOM 825 O O . LEU A 1 106 ? -12.516 27.391 20.438 1 98.88 106 LEU A O 1
ATOM 829 N N . GLY A 1 107 ? -13.578 26.203 22.047 1 98.69 107 GLY A N 1
ATOM 830 C CA . GLY A 1 107 ? -14.641 27.188 22.234 1 98.69 107 GLY A CA 1
ATOM 831 C C . GLY A 1 107 ? -15.586 27.266 21.047 1 98.69 107 GLY A C 1
ATOM 832 O O . GLY A 1 107 ? -15.906 28.359 20.578 1 98.69 107 GLY A O 1
ATOM 833 N N . THR A 1 108 ? -15.992 26.094 20.562 1 98.69 108 THR A N 1
ATOM 834 C CA . THR A 1 108 ? -16.859 26.062 19.391 1 98.69 108 THR A CA 1
ATOM 835 C C . THR A 1 108 ? -17.75 24.828 19.422 1 98.69 108 THR A C 1
ATOM 837 O O . THR A 1 108 ? -17.531 23.922 20.234 1 98.69 108 THR A O 1
ATOM 840 N N . ASP A 1 109 ? -18.766 24.797 18.578 1 98.5 109 ASP A N 1
ATOM 841 C CA . ASP A 1 109 ? -19.641 23.641 18.438 1 98.5 109 ASP A CA 1
ATOM 842 C C . ASP A 1 109 ? -19.281 22.812 17.219 1 98.5 109 ASP A C 1
ATOM 844 O O . ASP A 1 109 ? -19.797 21.719 17.031 1 98.5 109 ASP A O 1
ATOM 848 N N . SER A 1 110 ? -18.391 23.406 16.375 1 98.75 110 SER A N 1
ATOM 849 C CA . SER A 1 110 ? -18.047 22.734 15.125 1 98.75 110 SER A CA 1
ATOM 850 C C . SER A 1 110 ? -16.672 23.141 14.617 1 98.75 110 SER A C 1
ATOM 852 O O . SER A 1 110 ? -16.281 24.312 14.758 1 98.75 110 SER A O 1
ATOM 854 N N . VAL A 1 111 ? -16.016 22.188 14.047 1 98.81 111 VAL A N 1
ATOM 855 C CA . VAL A 1 111 ? -14.766 22.516 13.383 1 98.81 111 VAL A CA 1
ATOM 856 C C . VAL A 1 111 ? -14.867 22.203 11.891 1 98.81 111 VAL A C 1
ATOM 858 O O . VAL A 1 111 ? -15.766 21.469 11.469 1 98.81 111 VAL A O 1
ATOM 861 N N . ASP A 1 112 ? -13.961 22.734 11.125 1 98.88 112 ASP A N 1
ATOM 862 C CA . ASP A 1 112 ? -14 22.531 9.68 1 98.88 112 ASP A CA 1
ATOM 863 C C . ASP A 1 112 ? -13.57 21.125 9.297 1 98.88 112 ASP A C 1
ATOM 865 O O . ASP A 1 112 ? -14.164 20.5 8.414 1 98.88 112 ASP A O 1
ATOM 869 N N . ILE A 1 113 ? -12.539 20.625 9.922 1 98.94 113 ILE A N 1
ATOM 870 C CA . ILE A 1 113 ? -12.016 19.297 9.609 1 98.94 113 ILE A CA 1
ATOM 871 C C . ILE A 1 113 ? -11.711 18.547 10.906 1 98.94 113 ILE A C 1
ATOM 873 O O . ILE A 1 113 ? -11.055 19.078 11.805 1 98.94 113 ILE A O 1
ATOM 877 N N . MET A 1 114 ? -12.211 17.375 11.031 1 98.94 114 MET A N 1
ATOM 878 C CA . MET A 1 114 ? -11.883 16.438 12.109 1 98.94 114 MET A CA 1
ATOM 879 C C . MET A 1 114 ? -11.125 15.234 11.57 1 98.94 114 MET A C 1
ATOM 881 O O . MET A 1 114 ? -11.656 14.477 10.75 1 98.94 114 MET A O 1
ATOM 885 N N . TYR A 1 115 ? -9.883 15.047 12.047 1 98.94 115 TYR A N 1
ATOM 886 C CA . TYR A 1 115 ? -9.07 13.93 11.586 1 98.94 115 TYR A CA 1
ATOM 887 C C . TYR A 1 115 ? -9.117 12.766 12.57 1 98.94 115 TYR A C 1
ATOM 889 O O . TYR A 1 115 ? -9.141 12.984 13.789 1 98.94 115 TYR A O 1
ATOM 897 N N . LEU A 1 116 ? -9.094 11.578 12.047 1 98.94 116 LEU A N 1
ATOM 898 C CA . LEU A 1 116 ? -8.469 10.5 12.805 1 98.94 116 LEU A CA 1
ATOM 899 C C . LEU A 1 116 ? -6.949 10.586 12.703 1 98.94 116 LEU A C 1
ATOM 901 O O . LEU A 1 116 ? -6.387 10.5 11.609 1 98.94 116 LEU A O 1
ATOM 905 N N . HIS A 1 117 ? -6.301 10.789 13.781 1 98.75 117 HIS A N 1
ATOM 906 C CA . HIS A 1 117 ? -4.891 11.148 13.844 1 98.75 117 HIS A CA 1
ATOM 907 C C . HIS A 1 117 ? -4.008 10.008 13.352 1 98.75 117 HIS A C 1
ATOM 909 O O . HIS A 1 117 ? -2.934 10.234 12.789 1 98.75 117 HIS A O 1
ATOM 915 N N . ALA A 1 118 ? -4.379 8.773 13.594 1 98.69 118 ALA A N 1
ATOM 916 C CA . ALA A 1 118 ? -3.771 7.512 13.172 1 98.69 118 ALA A CA 1
ATOM 917 C C . ALA A 1 118 ? -4.75 6.352 13.32 1 98.69 118 ALA A C 1
ATOM 919 O O . ALA A 1 118 ? -5.793 6.492 13.969 1 98.69 118 ALA A O 1
ATOM 920 N N . ALA A 1 119 ? -4.402 5.27 12.789 1 98.56 119 ALA A N 1
ATOM 921 C CA . ALA A 1 119 ? -5.27 4.098 12.922 1 98.56 119 ALA A CA 1
ATOM 922 C C . ALA A 1 119 ? -5.129 3.463 14.305 1 98.56 119 ALA A C 1
ATOM 924 O O . ALA A 1 119 ? -4.016 3.215 14.766 1 98.56 119 ALA A O 1
ATOM 925 N N . ASP A 1 120 ? -6.266 3.318 14.977 1 98.62 120 ASP A N 1
ATOM 926 C CA . ASP A 1 120 ? -6.32 2.428 16.141 1 98.62 120 ASP A CA 1
ATOM 927 C C . ASP A 1 120 ? -6.641 0.997 15.711 1 98.62 120 ASP A C 1
ATOM 929 O O . ASP A 1 120 ? -7.805 0.665 15.461 1 98.62 120 ASP A O 1
ATOM 933 N N . ARG A 1 121 ? -5.68 0.164 15.688 1 98.56 121 ARG A N 1
ATOM 934 C CA . ARG A 1 121 ? -5.828 -1.177 15.133 1 98.56 121 ARG A CA 1
ATOM 935 C C . ARG A 1 121 ? -6.258 -2.172 16.203 1 98.56 121 ARG A C 1
ATOM 937 O O . ARG A 1 121 ? -6.18 -3.385 16 1 98.56 121 ARG A O 1
ATOM 944 N N . ALA A 1 122 ? -6.715 -1.603 17.344 1 98.38 122 ALA A N 1
ATOM 945 C CA . ALA A 1 122 ? -7.332 -2.402 18.391 1 98.38 122 ALA A CA 1
ATOM 946 C C . ALA A 1 122 ? -8.844 -2.189 18.422 1 98.38 122 ALA A C 1
ATOM 948 O O . ALA A 1 122 ? -9.555 -2.844 19.188 1 98.38 122 ALA A O 1
ATOM 949 N N . THR A 1 123 ? -9.383 -1.326 17.641 1 98.25 123 THR A N 1
ATOM 950 C CA . THR A 1 123 ? -10.805 -1.051 17.5 1 98.25 123 THR A CA 1
ATOM 951 C C . THR A 1 123 ? -11.242 -1.242 16.047 1 98.25 123 THR A C 1
ATOM 953 O O . THR A 1 123 ? -10.648 -0.665 15.133 1 98.25 123 THR A O 1
ATOM 956 N N . PRO A 1 124 ? -12.273 -2.113 15.82 1 98.06 124 PRO A N 1
ATOM 957 C CA . PRO A 1 124 ? -12.766 -2.197 14.445 1 98.06 124 PRO A CA 1
ATOM 958 C C . PRO A 1 124 ? -13.094 -0.831 13.852 1 98.06 124 PRO A C 1
ATOM 960 O O . PRO A 1 124 ? -13.758 -0.016 14.5 1 98.06 124 PRO A O 1
ATOM 963 N N . PHE A 1 125 ? -12.656 -0.516 12.633 1 98.5 125 PHE A N 1
ATOM 964 C CA . PHE A 1 125 ? -12.812 0.797 12.016 1 98.5 125 PHE A CA 1
ATOM 965 C C . PHE A 1 125 ? -14.289 1.192 11.953 1 98.5 125 PHE A C 1
ATOM 967 O O . PHE A 1 125 ? -14.633 2.361 12.141 1 98.5 125 PHE A O 1
ATOM 974 N N . ALA A 1 126 ? -15.148 0.22 11.711 1 98.25 126 ALA A N 1
ATOM 975 C CA . ALA A 1 126 ? -16.578 0.506 11.578 1 98.25 126 ALA A CA 1
ATOM 976 C C . ALA A 1 126 ? -17.125 1.143 12.844 1 98.25 126 ALA A C 1
ATOM 978 O O . ALA A 1 126 ? -17.984 2.033 12.781 1 98.25 126 ALA A O 1
ATOM 979 N N . GLU A 1 127 ? -16.672 0.64 13.977 1 98.31 127 GLU A N 1
ATOM 980 C CA . GLU A 1 127 ? -17.125 1.202 15.242 1 98.31 127 GLU A CA 1
ATOM 981 C C . GLU A 1 127 ? -16.75 2.678 15.359 1 98.31 127 GLU A C 1
ATOM 983 O O . GLU A 1 127 ? -17.594 3.514 15.695 1 98.31 127 GLU A O 1
ATOM 988 N N . THR A 1 128 ? -15.531 3.006 15.055 1 98.81 128 THR A N 1
ATOM 989 C CA . THR A 1 128 ? -15.023 4.371 15.102 1 98.81 128 THR A CA 1
ATOM 990 C C . THR A 1 128 ? -15.742 5.254 14.094 1 98.81 128 THR A C 1
ATOM 992 O O . THR A 1 128 ? -16.188 6.359 14.43 1 98.81 128 THR A O 1
ATOM 995 N N . LEU A 1 129 ? -15.922 4.754 12.914 1 98.88 129 LEU A N 1
ATOM 996 C CA . LEU A 1 129 ? -16.5 5.52 11.812 1 98.88 129 LEU A CA 1
ATOM 997 C C . LEU A 1 129 ? -17.969 5.805 12.062 1 98.88 129 LEU A C 1
ATOM 999 O O . LEU A 1 129 ? -18.469 6.887 11.734 1 98.88 129 LEU A O 1
ATOM 1003 N N . GLU A 1 130 ? -18.688 4.855 12.633 1 98.81 130 GLU A N 1
ATOM 1004 C CA . GLU A 1 130 ? -20.094 5.074 12.977 1 98.81 130 GLU A CA 1
ATOM 1005 C C . GLU A 1 130 ? -20.234 6.195 14 1 98.81 130 GLU A C 1
ATOM 1007 O O . GLU A 1 130 ? -21.109 7.051 13.867 1 98.81 130 GLU A O 1
ATOM 1012 N N . ALA A 1 131 ? -19.359 6.164 14.977 1 98.88 131 ALA A N 1
ATOM 1013 C CA . ALA A 1 131 ? -19.375 7.215 15.984 1 98.88 131 ALA A CA 1
ATOM 1014 C C . ALA A 1 131 ? -19.109 8.586 15.359 1 98.88 131 ALA A C 1
ATOM 1016 O O . ALA A 1 131 ? -19.781 9.562 15.688 1 98.88 131 ALA A O 1
ATOM 1017 N N . LEU A 1 132 ? -18.234 8.648 14.445 1 98.94 132 LEU A N 1
ATOM 1018 C CA . LEU A 1 132 ? -17.875 9.906 13.789 1 98.94 132 LEU A CA 1
ATOM 1019 C C . LEU A 1 132 ? -19.016 10.375 12.883 1 98.94 132 LEU A C 1
ATOM 1021 O O . LEU A 1 132 ? -19.266 11.578 12.773 1 98.94 132 LEU A O 1
ATOM 1025 N N . ASP A 1 133 ? -19.656 9.438 12.242 1 98.88 133 ASP A N 1
ATOM 1026 C CA . ASP A 1 133 ? -20.781 9.812 11.406 1 98.88 133 ASP A CA 1
ATOM 1027 C C . ASP A 1 133 ? -21.891 10.461 12.242 1 98.88 133 ASP A C 1
ATOM 1029 O O . ASP A 1 133 ? -22.5 11.445 11.812 1 98.88 133 ASP A O 1
ATOM 1033 N N . LYS A 1 134 ? -22.172 9.852 13.406 1 98.88 134 LYS A N 1
ATOM 1034 C CA . LYS A 1 134 ? -23.172 10.438 14.305 1 98.88 134 LYS A CA 1
ATOM 1035 C C . LYS A 1 134 ? -22.781 11.859 14.703 1 98.88 134 LYS A C 1
ATOM 1037 O O . LYS A 1 134 ? -23.625 12.758 14.727 1 98.88 134 LYS A O 1
ATOM 1042 N N . LEU A 1 135 ? -21.547 12.055 15 1 98.94 135 LEU A N 1
ATOM 1043 C CA . LEU A 1 135 ? -21.047 13.383 15.352 1 98.94 135 LEU A CA 1
ATOM 1044 C C . LEU A 1 135 ? -21.172 14.344 14.172 1 98.94 135 LEU A C 1
ATOM 1046 O O . LEU A 1 135 ? -21.531 15.508 14.359 1 98.94 135 LEU A O 1
ATOM 1050 N N . HIS A 1 136 ? -20.891 13.883 12.969 1 98.94 136 HIS A N 1
ATOM 1051 C CA . HIS A 1 136 ? -21.031 14.688 11.758 1 98.94 136 HIS A CA 1
ATOM 1052 C C . HIS A 1 136 ? -22.469 15.125 11.547 1 98.94 136 HIS A C 1
ATOM 1054 O O . HIS A 1 136 ? -22.734 16.297 11.258 1 98.94 136 HIS A O 1
ATOM 1060 N N . LYS A 1 137 ? -23.359 14.227 11.703 1 98.81 137 LYS A N 1
ATOM 1061 C CA . LYS A 1 137 ? -24.781 14.508 11.516 1 98.81 137 LYS A CA 1
ATOM 1062 C C . LYS A 1 137 ? -25.281 15.5 12.555 1 98.81 137 LYS A C 1
ATOM 1064 O O . LYS A 1 137 ? -26.234 16.25 12.297 1 98.81 137 LYS A O 1
ATOM 1069 N N . LYS A 1 138 ? -24.641 15.492 13.688 1 98.75 138 LYS A N 1
ATOM 1070 C CA . LYS A 1 138 ? -24.953 16.469 14.734 1 98.75 138 LYS A CA 1
ATOM 1071 C C . LYS A 1 138 ? -24.281 17.812 14.461 1 98.75 138 LYS A C 1
ATOM 1073 O O . LYS A 1 138 ? -24.406 18.734 15.258 1 98.75 138 LYS A O 1
ATOM 1078 N N . GLY A 1 139 ? -23.422 17.891 13.445 1 98.75 139 GLY A N 1
ATOM 1079 C CA . GLY A 1 139 ? -22.828 19.156 13.031 1 98.75 139 GLY A CA 1
ATOM 1080 C C . GLY A 1 139 ? -21.516 19.469 13.742 1 98.75 139 GLY A C 1
ATOM 1081 O O . GLY A 1 139 ? -21.078 20.609 13.773 1 98.75 139 GLY A O 1
ATOM 1082 N N . LYS A 1 140 ? -20.891 18.453 14.312 1 98.88 140 LYS A N 1
ATOM 1083 C CA . LYS A 1 140 ? -19.703 18.688 15.133 1 98.88 140 LYS A CA 1
ATOM 1084 C C . LYS A 1 140 ? -18.484 19 14.266 1 98.88 140 LYS A C 1
ATOM 1086 O O . LYS A 1 140 ? -17.5 19.562 14.75 1 98.88 140 LYS A O 1
ATOM 1091 N N . PHE A 1 141 ? -18.516 18.609 13.055 1 98.88 141 PHE A N 1
ATOM 1092 C CA . PHE A 1 141 ? -17.484 18.938 12.094 1 98.88 141 PHE A CA 1
ATOM 1093 C C . PHE A 1 141 ? -18.016 18.906 10.672 1 98.88 141 PHE A C 1
ATOM 1095 O O . PHE A 1 141 ? -19.062 18.281 10.414 1 98.88 141 PHE A O 1
ATOM 1102 N N . VAL A 1 142 ? -17.312 19.562 9.781 1 98.88 142 VAL A N 1
ATOM 1103 C CA . VAL A 1 142 ? -17.781 19.688 8.406 1 98.88 142 VAL A CA 1
ATOM 1104 C C . VAL A 1 142 ? -17.188 18.562 7.559 1 98.88 142 VAL A C 1
ATOM 1106 O O . VAL A 1 142 ? -17.906 17.875 6.824 1 98.88 142 VAL A O 1
ATOM 1109 N N . LYS A 1 143 ? -15.891 18.312 7.637 1 98.88 143 LYS A N 1
ATOM 1110 C CA . LYS A 1 143 ? -15.203 17.297 6.848 1 98.88 143 LYS A CA 1
ATOM 1111 C C . LYS A 1 143 ? -14.5 16.281 7.746 1 98.88 143 LYS A C 1
ATOM 1113 O O . LYS A 1 143 ? -13.93 16.656 8.781 1 98.88 143 LYS A O 1
ATOM 1118 N N . LEU A 1 144 ? -14.5 15.062 7.324 1 98.94 144 LEU A N 1
ATOM 1119 C CA . LEU A 1 144 ? -13.719 14 7.957 1 98.94 144 LEU A CA 1
ATOM 1120 C C . LEU A 1 144 ? -12.391 13.805 7.242 1 98.94 144 LEU A C 1
ATOM 1122 O O . LEU A 1 144 ? -12.336 13.789 6.012 1 98.94 144 LEU A O 1
ATOM 1126 N N . GLY A 1 145 ? -11.32 13.688 7.996 1 98.94 145 GLY A N 1
ATOM 1127 C CA . GLY A 1 145 ? -10.008 13.406 7.438 1 98.94 145 GLY A CA 1
ATOM 1128 C C . GLY A 1 145 ? -9.336 12.211 8.078 1 98.94 145 GLY A C 1
ATOM 1129 O O . GLY A 1 145 ? -9.719 11.781 9.172 1 98.94 145 GLY A O 1
ATOM 1130 N N . LEU A 1 146 ? -8.391 11.641 7.398 1 98.94 146 LEU A N 1
ATOM 1131 C CA . LEU A 1 146 ? -7.523 10.578 7.902 1 98.94 146 LEU A CA 1
ATOM 1132 C C . LEU A 1 146 ? -6.07 11.039 7.949 1 98.94 146 LEU A C 1
ATOM 1134 O O . LEU A 1 146 ? -5.637 11.82 7.094 1 98.94 146 LEU A O 1
ATOM 1138 N N . SER A 1 147 ? -5.379 10.594 8.914 1 98.88 147 SER A N 1
ATOM 1139 C CA . SER A 1 147 ? -3.941 10.836 8.969 1 98.88 147 SER A CA 1
ATOM 1140 C C . SER A 1 147 ? -3.178 9.555 9.289 1 98.88 147 SER A C 1
ATOM 1142 O O . SER A 1 147 ? -3.592 8.773 10.148 1 98.88 147 SER A O 1
ATOM 1144 N N . ASN A 1 148 ? -2.154 9.227 8.555 1 98.69 148 ASN A N 1
ATOM 1145 C CA . ASN A 1 148 ? -1.161 8.211 8.867 1 98.69 148 ASN A CA 1
ATOM 1146 C C . ASN A 1 148 ? -1.752 6.805 8.781 1 98.69 148 ASN A C 1
ATOM 1148 O O . ASN A 1 148 ? -1.389 5.926 9.562 1 98.69 148 ASN A O 1
ATOM 1152 N N . PHE A 1 149 ? -2.76 6.613 7.961 1 98.88 149 PHE A N 1
ATOM 1153 C CA . PHE A 1 149 ? -3.295 5.305 7.602 1 98.88 149 PHE A CA 1
ATOM 1154 C C . PHE A 1 149 ? -2.547 4.723 6.41 1 98.88 149 PHE A C 1
ATOM 1156 O O . PHE A 1 149 ? -2.014 5.465 5.582 1 98.88 149 PHE A O 1
ATOM 1163 N N . THR A 1 150 ? -2.51 3.381 6.309 1 98.81 150 THR A N 1
ATOM 1164 C CA . THR A 1 150 ? -2.016 2.758 5.086 1 98.81 150 THR A CA 1
ATOM 1165 C C . THR A 1 150 ? -3.01 2.941 3.943 1 98.81 150 THR A C 1
ATOM 1167 O O . THR A 1 150 ? -4.18 3.25 4.176 1 98.81 150 THR A O 1
ATOM 1170 N N . ALA A 1 151 ? -2.477 2.768 2.705 1 98.88 151 ALA A N 1
ATOM 1171 C CA . ALA A 1 151 ? -3.324 2.898 1.523 1 98.88 151 ALA A CA 1
ATOM 1172 C C . ALA A 1 151 ? -4.504 1.932 1.582 1 98.88 151 ALA A C 1
ATOM 1174 O O . ALA A 1 151 ? -5.633 2.299 1.25 1 98.88 151 ALA A O 1
ATOM 1175 N N . PHE A 1 152 ? -4.262 0.648 2.023 1 98.88 152 PHE A N 1
ATOM 1176 C CA . PHE A 1 152 ? -5.348 -0.321 2.027 1 98.88 152 PHE A CA 1
ATOM 1177 C C . PHE A 1 152 ? -6.348 -0.008 3.135 1 98.88 152 PHE A C 1
ATOM 1179 O O . PHE A 1 152 ? -7.543 -0.274 2.992 1 98.88 152 PHE A O 1
ATOM 1186 N N . GLU A 1 153 ? -5.902 0.642 4.238 1 98.94 153 GLU A N 1
ATOM 1187 C CA . GLU A 1 153 ? -6.824 1.073 5.285 1 98.94 153 GLU A CA 1
ATOM 1188 C C . GLU A 1 153 ? -7.68 2.248 4.816 1 98.94 153 GLU A C 1
ATOM 1190 O O . GLU A 1 153 ? -8.852 2.348 5.176 1 98.94 153 GLU A O 1
ATOM 1195 N N . VAL A 1 154 ? -7.055 3.141 3.998 1 98.94 154 VAL A N 1
ATOM 1196 C CA . VAL A 1 154 ? -7.824 4.227 3.406 1 98.94 154 VAL A CA 1
ATOM 1197 C C . VAL A 1 154 ? -8.953 3.656 2.547 1 98.94 154 VAL A C 1
ATOM 1199 O O . VAL A 1 154 ? -10.102 4.078 2.66 1 98.94 154 VAL A O 1
ATOM 1202 N N . ALA A 1 155 ? -8.633 2.656 1.727 1 98.88 155 ALA A N 1
ATOM 1203 C CA . ALA A 1 155 ? -9.641 2.014 0.891 1 98.88 155 ALA A CA 1
ATOM 1204 C C . ALA A 1 155 ? -10.758 1.411 1.742 1 98.88 155 ALA A C 1
ATOM 1206 O O . ALA A 1 155 ? -11.938 1.607 1.457 1 98.88 155 ALA A O 1
ATOM 1207 N N . GLU A 1 156 ? -10.383 0.73 2.762 1 98.75 156 GLU A N 1
ATOM 1208 C CA . GLU A 1 156 ? -11.359 0.094 3.639 1 98.75 156 GLU A CA 1
ATOM 1209 C C . GLU A 1 156 ? -12.281 1.129 4.281 1 98.75 156 GLU A C 1
ATOM 1211 O O . GLU A 1 156 ? -13.5 0.955 4.305 1 98.75 156 GLU A O 1
ATOM 1216 N N . VAL A 1 157 ? -11.672 2.193 4.809 1 98.88 157 VAL A N 1
ATOM 1217 C CA . VAL A 1 157 ? -12.445 3.225 5.496 1 98.88 157 VAL A CA 1
ATOM 1218 C C . VAL A 1 157 ? -13.43 3.865 4.523 1 98.88 157 VAL A C 1
ATOM 1220 O O . VAL A 1 157 ? -14.625 3.99 4.832 1 98.88 157 VAL A O 1
ATOM 1223 N N . VAL A 1 158 ? -13 4.223 3.354 1 98.81 158 VAL A N 1
ATOM 1224 C CA . VAL A 1 158 ? -13.82 4.895 2.355 1 98.81 158 VAL A CA 1
ATOM 1225 C C . VAL A 1 158 ? -14.992 3.998 1.958 1 98.81 158 VAL A C 1
ATOM 1227 O O . VAL A 1 158 ? -16.141 4.441 1.925 1 98.81 158 VAL A O 1
ATOM 1230 N N . LEU A 1 159 ? -14.719 2.736 1.717 1 98.56 159 LEU A N 1
ATOM 1231 C CA . LEU A 1 159 ? -15.758 1.827 1.258 1 98.56 159 LEU A CA 1
ATOM 1232 C C . LEU A 1 159 ? -16.719 1.483 2.393 1 98.56 159 LEU A C 1
ATOM 1234 O O . LEU A 1 159 ? -17.922 1.339 2.17 1 98.56 159 LEU A O 1
ATOM 1238 N N . THR A 1 160 ? -16.219 1.327 3.611 1 98.62 160 THR A N 1
ATOM 1239 C CA . THR A 1 160 ? -17.078 1.113 4.766 1 98.62 160 THR A CA 1
ATOM 1240 C C . THR A 1 160 ? -18.062 2.271 4.934 1 98.62 160 THR A C 1
ATOM 1242 O O . THR A 1 160 ? -19.266 2.055 5.137 1 98.62 160 THR A O 1
ATOM 1245 N N . CYS A 1 161 ? -17.547 3.5 4.812 1 98.75 161 CYS A N 1
ATOM 1246 C CA . CYS A 1 161 ? -18.406 4.676 4.91 1 98.75 161 CYS A CA 1
ATOM 1247 C C . CYS A 1 161 ? -19.422 4.703 3.773 1 98.75 161 CYS A C 1
ATOM 1249 O O . CYS A 1 161 ? -20.609 4.957 3.998 1 98.75 161 CYS A O 1
ATOM 1251 N N . LYS A 1 162 ? -18.953 4.418 2.564 1 98.38 162 LYS A N 1
ATOM 1252 C CA . LYS A 1 162 ? -19.828 4.41 1.388 1 98.38 162 LYS A CA 1
ATOM 1253 C C . LYS A 1 162 ? -21.016 3.484 1.592 1 98.38 162 LYS A C 1
ATOM 1255 O O . LYS A 1 162 ? -22.172 3.912 1.48 1 98.38 162 LYS A O 1
ATOM 1260 N N . TYR A 1 163 ? -20.766 2.252 1.978 1 97.75 163 TYR A N 1
ATOM 1261 C CA . TYR A 1 163 ? -21.797 1.217 1.949 1 97.75 163 TYR A CA 1
ATOM 1262 C C . TYR A 1 163 ? -22.703 1.317 3.168 1 97.75 163 TYR A C 1
ATOM 1264 O O . TYR A 1 163 ? -23.797 0.736 3.189 1 97.75 163 TYR A O 1
ATOM 1272 N N . ASN A 1 164 ? -22.281 2.098 4.176 1 97.81 164 ASN A N 1
ATOM 1273 C CA . ASN A 1 164 ? -23.141 2.277 5.348 1 97.81 164 ASN A CA 1
ATOM 1274 C C . ASN A 1 164 ? -23.797 3.65 5.355 1 97.81 164 ASN A C 1
ATOM 1276 O O . ASN A 1 164 ? -24.5 4 6.301 1 97.81 164 ASN A O 1
ATOM 1280 N N . GLY A 1 165 ? -23.531 4.43 4.289 1 97.81 165 GLY A N 1
ATOM 1281 C CA . GLY A 1 165 ? -24.109 5.758 4.188 1 97.81 165 GLY A CA 1
ATOM 1282 C C . GLY A 1 165 ? -23.562 6.734 5.207 1 97.81 165 GLY A C 1
ATOM 1283 O O . GLY A 1 165 ? -24.297 7.562 5.746 1 97.81 165 GLY A O 1
ATOM 1284 N N . TRP A 1 166 ? -22.297 6.574 5.574 1 98.75 166 TRP A N 1
ATOM 1285 C CA . TRP A 1 166 ? -21.641 7.434 6.559 1 98.75 166 TRP A CA 1
ATOM 1286 C C . TRP A 1 166 ? -20.797 8.508 5.875 1 98.75 166 TRP A C 1
ATOM 1288 O O . TRP A 1 166 ? -20.547 8.43 4.672 1 98.75 166 TRP A O 1
ATOM 1298 N N . VAL A 1 167 ? -20.5 9.547 6.645 1 98.81 167 VAL A N 1
ATOM 1299 C CA . VAL A 1 167 ? -19.625 10.586 6.129 1 98.81 167 VAL A CA 1
ATOM 1300 C C . VAL A 1 167 ? -18.297 9.977 5.691 1 98.81 167 VAL A C 1
ATOM 1302 O O . VAL A 1 167 ? -17.672 9.227 6.445 1 98.81 167 VAL A O 1
ATOM 1305 N N . ARG A 1 168 ? -17.891 10.141 4.461 1 98.56 168 ARG A N 1
ATOM 1306 C CA . ARG A 1 168 ? -16.625 9.648 3.916 1 98.56 168 ARG A CA 1
ATOM 1307 C C . ARG A 1 168 ? -15.508 10.656 4.145 1 98.56 168 ARG A C 1
ATOM 1309 O O . ARG A 1 168 ? -15.719 11.867 4.035 1 98.56 168 ARG A O 1
ATOM 1316 N N . PRO A 1 169 ? -14.305 10.18 4.453 1 98.88 169 PRO A N 1
ATOM 1317 C CA . PRO A 1 169 ? -13.188 11.125 4.5 1 98.88 169 PRO A CA 1
ATOM 1318 C C . PRO A 1 169 ? -12.898 11.758 3.145 1 98.88 169 PRO A C 1
ATOM 1320 O O . PRO A 1 169 ? -13.008 11.102 2.109 1 98.88 169 PRO A O 1
ATOM 1323 N N . THR A 1 170 ? -12.484 13.023 3.172 1 98.75 170 THR A N 1
ATOM 1324 C CA . THR A 1 170 ? -12.219 13.719 1.919 1 98.75 170 THR A CA 1
ATOM 1325 C C . THR A 1 170 ? -10.828 14.352 1.937 1 98.75 170 THR A C 1
ATOM 1327 O O . THR A 1 170 ? -10.422 15.008 0.971 1 98.75 170 THR A O 1
ATOM 1330 N N . VAL A 1 171 ? -10.062 14.195 3.002 1 98.88 171 VAL A N 1
ATOM 1331 C CA . VAL A 1 171 ? -8.703 14.734 3.102 1 98.88 171 VAL A CA 1
ATOM 1332 C C . VAL A 1 171 ? -7.816 13.758 3.869 1 98.88 171 VAL A C 1
ATOM 1334 O O . VAL A 1 171 ? -8.273 13.102 4.805 1 98.88 171 VAL A O 1
ATOM 1337 N N . TYR A 1 172 ? -6.594 13.609 3.436 1 98.94 172 TYR A N 1
ATOM 1338 C CA . TYR A 1 172 ? -5.562 12.797 4.07 1 98.94 172 TYR A CA 1
ATOM 1339 C C . TYR A 1 172 ? -4.352 13.648 4.441 1 98.94 172 TYR A C 1
ATOM 1341 O O . TYR A 1 172 ? -3.857 14.422 3.623 1 98.94 172 TYR A O 1
ATOM 1349 N N . GLN A 1 173 ? -3.953 13.578 5.715 1 98.94 173 GLN A N 1
ATOM 1350 C CA . GLN A 1 173 ? -2.748 14.25 6.191 1 98.94 173 GLN A CA 1
ATOM 1351 C C . GLN A 1 173 ? -1.598 13.258 6.352 1 98.94 173 GLN A C 1
ATOM 1353 O O . GLN A 1 173 ? -1.701 12.297 7.121 1 98.94 173 GLN A O 1
ATOM 1358 N N . GLY A 1 174 ? -0.534 13.453 5.586 1 98.69 174 GLY A N 1
ATOM 1359 C CA . GLY A 1 174 ? 0.537 12.469 5.594 1 98.69 174 GLY A CA 1
ATOM 1360 C C . GLY A 1 174 ? 1.92 13.086 5.613 1 98.69 174 GLY A C 1
ATOM 1361 O O . GLY A 1 174 ? 2.07 14.289 5.359 1 98.69 174 GLY A O 1
ATOM 1362 N N . MET A 1 175 ? 2.965 12.273 5.914 1 98.19 175 MET A N 1
ATOM 1363 C CA . MET A 1 175 ? 4.375 12.664 5.918 1 98.19 175 MET A CA 1
ATOM 1364 C C . MET A 1 175 ? 4.945 12.648 4.504 1 98.19 175 MET A C 1
ATOM 1366 O O . MET A 1 175 ? 4.809 11.656 3.787 1 98.19 175 MET A O 1
ATOM 1370 N N . TYR A 1 176 ? 5.539 13.688 4.094 1 98.5 176 TYR A N 1
ATOM 1371 C CA . TYR A 1 176 ? 6.062 13.75 2.732 1 98.5 176 TYR A CA 1
ATOM 1372 C C . TYR A 1 176 ? 7.09 14.867 2.594 1 98.5 176 TYR A C 1
ATOM 1374 O O . TYR A 1 176 ? 6.859 15.992 3.045 1 98.5 176 TYR A O 1
ATOM 1382 N N . ASN A 1 177 ? 8.211 14.57 2.068 1 98.12 177 ASN A N 1
ATOM 1383 C CA . ASN A 1 177 ? 9.242 15.547 1.729 1 98.12 177 ASN A CA 1
ATOM 1384 C C . ASN A 1 177 ? 10.242 14.977 0.726 1 98.12 177 ASN A C 1
ATOM 1386 O O . ASN A 1 177 ? 10.078 13.852 0.246 1 98.12 177 ASN A O 1
ATOM 1390 N N . VAL A 1 178 ? 11.312 15.664 0.465 1 97.69 178 VAL A N 1
ATOM 1391 C CA . VAL A 1 178 ? 12.258 15.398 -0.619 1 97.69 178 VAL A CA 1
ATOM 1392 C C . VAL A 1 178 ? 12.891 14.023 -0.424 1 97.69 178 VAL A C 1
ATOM 1394 O O . VAL A 1 178 ? 13.133 13.305 -1.394 1 97.69 178 VAL A O 1
ATOM 1397 N N . ILE A 1 179 ? 13.102 13.664 0.856 1 96.75 179 ILE A N 1
ATOM 1398 C CA . ILE A 1 179 ? 13.867 12.453 1.102 1 96.75 179 ILE A CA 1
ATOM 1399 C C . ILE A 1 179 ? 12.969 11.391 1.737 1 96.75 179 ILE A C 1
ATOM 1401 O O . ILE A 1 179 ? 13.461 10.383 2.25 1 96.75 179 ILE A O 1
ATOM 1405 N N . THR A 1 180 ? 11.688 11.625 1.842 1 97.19 180 THR A N 1
ATOM 1406 C CA . THR A 1 180 ? 10.672 10.695 2.324 1 97.19 180 THR A CA 1
ATOM 1407 C C . THR A 1 180 ? 9.461 10.688 1.392 1 97.19 180 THR A C 1
ATOM 1409 O O . THR A 1 180 ? 8.531 11.477 1.559 1 97.19 180 THR A O 1
ATOM 1412 N N . ARG A 1 181 ? 9.477 9.766 0.438 1 97.81 181 ARG A N 1
ATOM 1413 C CA . ARG A 1 181 ? 8.508 9.812 -0.649 1 97.81 181 ARG A CA 1
ATOM 1414 C C . ARG A 1 181 ? 7.758 8.484 -0.771 1 97.81 181 ARG A C 1
ATOM 1416 O O . ARG A 1 181 ? 7.27 8.141 -1.849 1 97.81 181 ARG A O 1
ATOM 1423 N N . SER A 1 182 ? 7.656 7.691 0.347 1 96.62 182 SER A N 1
ATOM 1424 C CA . SER A 1 182 ? 7.094 6.344 0.313 1 96.62 182 SER A CA 1
ATOM 1425 C C . SER A 1 182 ? 5.59 6.383 0.052 1 96.62 182 SER A C 1
ATOM 1427 O O . SER A 1 182 ? 4.984 5.359 -0.267 1 96.62 182 SER A O 1
ATOM 1429 N N . ILE A 1 183 ? 4.93 7.516 0.111 1 98.5 183 ILE A N 1
ATOM 1430 C CA . ILE A 1 183 ? 3.492 7.617 -0.124 1 98.5 183 ILE A CA 1
ATOM 1431 C C . ILE A 1 183 ? 3.213 7.609 -1.625 1 98.5 183 ILE A C 1
ATOM 1433 O O . ILE A 1 183 ? 2.068 7.43 -2.049 1 98.5 183 ILE A O 1
ATOM 1437 N N . GLU A 1 184 ? 4.156 7.824 -2.482 1 98.06 184 GLU A N 1
ATOM 1438 C CA . GLU A 1 184 ? 3.979 8.086 -3.906 1 98.06 184 GLU A CA 1
ATOM 1439 C C . GLU A 1 184 ? 3.453 6.848 -4.633 1 98.06 184 GLU A C 1
ATOM 1441 O O . GLU A 1 184 ? 2.518 6.938 -5.43 1 98.06 184 GLU A O 1
ATOM 1446 N N . PRO A 1 185 ? 3.918 5.648 -4.309 1 96.94 185 PRO A N 1
ATOM 1447 C CA . PRO A 1 185 ? 3.568 4.527 -5.184 1 96.94 185 PRO A CA 1
ATOM 1448 C C . PRO A 1 185 ? 2.123 4.066 -5.004 1 96.94 185 PRO A C 1
ATOM 1450 O O . PRO A 1 185 ? 1.446 3.748 -5.984 1 96.94 185 PRO A O 1
ATOM 1453 N N . GLU A 1 186 ? 1.649 3.971 -3.764 1 98.19 186 GLU A N 1
ATOM 1454 C CA . GLU A 1 186 ? 0.338 3.361 -3.562 1 98.19 186 GLU A CA 1
ATOM 1455 C C . GLU A 1 186 ? -0.637 4.348 -2.924 1 98.19 186 GLU A C 1
ATOM 1457 O O . GLU A 1 186 ? -1.798 4.43 -3.328 1 98.19 186 GLU A O 1
ATOM 1462 N N . LEU A 1 187 ? -0.137 5.172 -1.965 1 98.81 187 LEU A N 1
ATOM 1463 C CA . LEU A 1 187 ? -1.067 6.027 -1.233 1 98.81 187 LEU A CA 1
ATOM 1464 C C . LEU A 1 187 ? -1.615 7.129 -2.133 1 98.81 187 LEU A C 1
ATOM 1466 O O . LEU A 1 187 ? -2.826 7.359 -2.172 1 98.81 187 LEU A O 1
ATOM 1470 N N . ILE A 1 188 ? -0.747 7.828 -2.842 1 98.75 188 ILE A N 1
ATOM 1471 C CA . ILE A 1 188 ? -1.196 8.945 -3.66 1 98.75 188 ILE A CA 1
ATOM 1472 C C . ILE A 1 188 ? -2.199 8.453 -4.699 1 98.75 188 ILE A C 1
ATOM 1474 O O . ILE A 1 188 ? -3.301 9 -4.816 1 98.75 188 ILE A O 1
ATOM 1478 N N . PRO A 1 189 ? -1.884 7.324 -5.453 1 98.38 189 PRO A N 1
ATOM 1479 C CA . PRO A 1 189 ? -2.902 6.828 -6.383 1 98.38 189 PRO A CA 1
ATOM 1480 C C . PRO A 1 189 ? -4.207 6.457 -5.68 1 98.38 189 PRO A C 1
ATOM 1482 O O . PRO A 1 189 ? -5.293 6.699 -6.219 1 98.38 189 PRO A O 1
ATOM 1485 N N . ALA A 1 190 ? -4.184 5.879 -4.523 1 98.69 190 ALA A N 1
ATOM 1486 C CA . ALA A 1 190 ? -5.387 5.527 -3.771 1 98.69 190 ALA A CA 1
ATOM 1487 C C . ALA A 1 190 ? -6.199 6.773 -3.424 1 98.69 190 ALA A C 1
ATOM 1489 O O . ALA A 1 190 ? -7.422 6.793 -3.59 1 98.69 190 ALA A O 1
ATOM 1490 N N . LEU A 1 191 ? -5.488 7.805 -2.943 1 98.81 191 LEU A N 1
ATOM 1491 C CA . LEU A 1 191 ? -6.172 9.039 -2.574 1 98.81 191 LEU A CA 1
ATOM 1492 C C . LEU A 1 191 ? -6.867 9.656 -3.783 1 98.81 191 LEU A C 1
ATOM 1494 O O . LEU A 1 191 ? -8.008 10.109 -3.682 1 98.81 191 LEU A O 1
ATOM 1498 N N . ARG A 1 192 ? -6.164 9.68 -4.918 1 98.25 192 ARG A N 1
ATOM 1499 C CA . ARG A 1 192 ? -6.77 10.203 -6.141 1 98.25 192 ARG A CA 1
ATOM 1500 C C . ARG A 1 192 ? -7.992 9.383 -6.539 1 98.25 192 ARG A C 1
ATOM 1502 O O . ARG A 1 192 ? -9.031 9.938 -6.883 1 98.25 192 ARG A O 1
ATOM 1509 N N . ARG A 1 193 ? -7.836 8.094 -6.402 1 98.12 193 ARG A N 1
ATOM 1510 C CA . ARG A 1 193 ? -8.922 7.199 -6.793 1 98.12 193 ARG A CA 1
ATOM 1511 C C . ARG A 1 193 ? -10.172 7.449 -5.957 1 98.12 193 ARG A C 1
ATOM 1513 O O . ARG A 1 193 ? -11.281 7.461 -6.484 1 98.12 193 ARG A O 1
ATOM 1520 N N . TYR A 1 194 ? -10.047 7.703 -4.672 1 98.38 194 TYR A N 1
ATOM 1521 C CA . TYR A 1 194 ? -11.18 7.762 -3.758 1 98.38 194 TYR A CA 1
ATOM 1522 C C . TYR A 1 194 ? -11.594 9.203 -3.496 1 98.38 194 TYR A C 1
ATOM 1524 O O . TYR A 1 194 ? -12.531 9.461 -2.736 1 98.38 194 TYR A O 1
ATOM 1532 N N . GLY A 1 195 ? -10.859 10.203 -4.066 1 97.62 195 GLY A N 1
ATOM 1533 C CA . GLY A 1 195 ? -11.273 11.602 -4.027 1 97.62 195 GLY A CA 1
ATOM 1534 C C . GLY A 1 195 ? -10.844 12.312 -2.762 1 97.62 195 GLY A C 1
ATOM 1535 O O . GLY A 1 195 ? -11.57 13.172 -2.25 1 97.62 195 GLY A O 1
ATOM 1536 N N . LEU A 1 196 ? -9.734 11.898 -2.178 1 98.69 196 LEU A N 1
ATOM 1537 C CA . LEU A 1 196 ? -9.211 12.602 -1.009 1 98.69 196 LEU A CA 1
ATOM 1538 C C . LEU A 1 196 ? -8.133 13.594 -1.409 1 98.69 196 LEU A C 1
ATOM 1540 O O . LEU A 1 196 ? -7.238 13.273 -2.197 1 98.69 196 LEU A O 1
ATOM 1544 N N . ASP A 1 197 ? -8.211 14.805 -0.865 1 98.62 197 ASP A N 1
ATOM 1545 C CA . ASP A 1 197 ? -7.086 15.734 -0.944 1 98.62 197 ASP A CA 1
ATOM 1546 C C . ASP A 1 197 ? -5.934 15.281 -0.047 1 98.62 197 ASP A C 1
ATOM 1548 O O . ASP A 1 197 ? -6.156 14.617 0.967 1 98.62 197 ASP A O 1
ATOM 1552 N N . LEU A 1 198 ? -4.738 15.633 -0.467 1 98.88 198 LEU A N 1
ATOM 1553 C CA . LEU A 1 198 ? -3.555 15.305 0.316 1 98.88 198 LEU A CA 1
ATOM 1554 C C . LEU A 1 198 ? -2.922 16.562 0.907 1 98.88 198 LEU A C 1
ATOM 1556 O O . LEU A 1 198 ? -2.6 17.5 0.177 1 98.88 198 LEU A O 1
ATOM 1560 N N . VAL A 1 199 ? -2.84 16.594 2.217 1 98.81 199 VAL A N 1
ATOM 1561 C CA . VAL A 1 199 ? -2.07 17.625 2.916 1 98.81 199 VAL A CA 1
ATOM 1562 C C . VAL A 1 199 ? -0.868 16.984 3.607 1 98.81 199 VAL A C 1
ATOM 1564 O O . VAL A 1 199 ? -0.999 15.945 4.27 1 98.81 199 VAL A O 1
ATOM 1567 N N . VAL A 1 200 ? 0.299 17.609 3.42 1 98.81 200 VAL A N 1
ATOM 1568 C CA . VAL A 1 200 ? 1.489 16.906 3.9 1 98.81 200 VAL A CA 1
ATOM 1569 C C . VAL A 1 200 ? 2.141 17.719 5.02 1 98.81 200 VAL A C 1
ATOM 1571 O O . VAL A 1 200 ? 2.125 18.953 4.996 1 98.81 200 VAL A O 1
ATOM 1574 N N . TYR A 1 201 ? 2.711 16.984 5.977 1 98.31 201 TYR A N 1
ATOM 1575 C CA . TYR A 1 201 ? 3.525 17.594 7.023 1 98.31 201 TYR A CA 1
ATOM 1576 C C . TYR A 1 201 ? 4.988 17.172 6.883 1 98.31 201 TYR A C 1
ATOM 1578 O O . TYR A 1 201 ? 5.316 16.297 6.082 1 98.31 201 TYR A O 1
ATOM 1586 N N . ASN A 1 202 ? 5.902 17.859 7.574 1 96.75 202 ASN A N 1
ATOM 1587 C CA . ASN A 1 202 ? 7.344 17.641 7.574 1 96.75 202 ASN A CA 1
ATOM 1588 C C . ASN A 1 202 ? 7.957 17.953 6.211 1 96.75 202 ASN A C 1
ATOM 1590 O O . ASN A 1 202 ? 8.766 17.172 5.699 1 96.75 202 ASN A O 1
ATOM 1594 N N . PRO A 1 203 ? 7.598 19.031 5.613 1 97.5 203 PRO A N 1
ATOM 1595 C CA . PRO A 1 203 ? 8.25 19.328 4.336 1 97.5 203 PRO A CA 1
ATOM 1596 C C . PRO A 1 203 ? 9.75 19.578 4.48 1 97.5 203 PRO A C 1
ATOM 1598 O O . PRO A 1 203 ? 10.492 19.469 3.506 1 97.5 203 PRO A O 1
ATOM 1601 N N . LEU A 1 204 ? 10.203 19.922 5.719 1 95.94 204 LEU A N 1
ATOM 1602 C CA . LEU A 1 204 ? 11.609 20.203 5.984 1 95.94 204 LEU A CA 1
ATOM 1603 C C . LEU A 1 204 ? 12.25 19.047 6.746 1 95.94 204 LEU A C 1
ATOM 1605 O O . LEU A 1 204 ? 13.312 19.203 7.348 1 95.94 204 LEU A O 1
ATOM 1609 N N . ALA A 1 205 ? 11.594 17.953 6.84 1 93.56 205 ALA A N 1
ATOM 1610 C CA . ALA A 1 205 ? 12.086 16.734 7.488 1 93.56 205 ALA A CA 1
ATOM 1611 C C . ALA A 1 205 ? 12.461 17 8.938 1 93.56 205 ALA A C 1
ATOM 1613 O O . ALA A 1 205 ? 13.562 16.656 9.375 1 93.56 205 ALA A O 1
ATOM 1614 N N . GLY A 1 206 ? 11.562 17.672 9.625 1 87.56 206 GLY A N 1
ATOM 1615 C CA . GLY A 1 206 ? 11.75 17.938 11.047 1 87.56 206 GLY A CA 1
ATOM 1616 C C . GLY A 1 206 ? 12.852 18.938 11.32 1 87.56 206 GLY A C 1
ATOM 1617 O O . GLY A 1 206 ? 13.406 18.969 12.422 1 87.56 206 GLY A O 1
ATOM 1618 N N . GLY A 1 207 ? 13.336 19.578 10.258 1 88 207 GLY A N 1
ATOM 1619 C CA . GLY A 1 207 ? 14.398 20.562 10.438 1 88 207 GLY A CA 1
ATOM 1620 C C . GLY A 1 207 ? 15.734 20.094 9.891 1 88 207 GLY A C 1
ATOM 1621 O O . GLY A 1 207 ? 16.719 20.828 9.922 1 88 207 GLY A O 1
ATOM 1622 N N . LEU A 1 208 ? 15.797 18.969 9.359 1 88.5 208 LEU A N 1
ATOM 1623 C CA . LEU A 1 208 ? 17.031 18.469 8.766 1 88.5 208 LEU A CA 1
ATOM 1624 C C . LEU A 1 208 ? 17.516 19.375 7.648 1 88.5 208 LEU A C 1
ATOM 1626 O O . LEU A 1 208 ? 18.719 19.547 7.453 1 88.5 208 LEU A O 1
ATOM 1630 N N . PHE A 1 209 ? 16.672 20 6.98 1 91.38 209 PHE A N 1
ATOM 1631 C CA . PHE A 1 209 ? 17.016 20.844 5.848 1 91.38 209 PHE A CA 1
ATOM 1632 C C . PHE A 1 209 ? 17.469 22.219 6.324 1 91.38 209 PHE A C 1
ATOM 1634 O O . PHE A 1 209 ? 17.891 23.062 5.523 1 91.38 209 PHE A O 1
ATOM 1641 N N . SER A 1 210 ? 17.359 22.438 7.598 1 84.38 210 SER A N 1
ATOM 1642 C CA . SER A 1 210 ? 17.906 23.672 8.141 1 84.38 210 SER A CA 1
ATOM 1643 C C . SER A 1 210 ? 19.438 23.672 8.078 1 84.38 210 SER A C 1
ATOM 1645 O O . SER A 1 210 ? 20.062 24.719 8.18 1 84.38 210 SER A O 1
ATOM 1647 N N . GLY A 1 211 ? 20.016 22.453 7.992 1 79.88 211 GLY A N 1
ATOM 1648 C CA . GLY A 1 211 ? 21.453 22.328 7.902 1 79.88 211 GLY A CA 1
ATOM 1649 C C . GLY A 1 211 ? 22.141 22.297 9.258 1 79.88 211 GLY A C 1
ATOM 1650 O O . GLY A 1 211 ? 23.359 22.109 9.336 1 79.88 211 GLY A O 1
ATOM 1651 N N . LYS A 1 212 ? 21.359 22.344 10.242 1 76.19 212 LYS A N 1
ATOM 1652 C CA . LYS A 1 212 ? 21.938 22.391 11.586 1 76.19 212 LYS A CA 1
ATOM 1653 C C . LYS A 1 212 ? 22.375 21 12.031 1 76.19 212 LYS A C 1
ATOM 1655 O O . LYS A 1 212 ? 23.281 20.859 12.859 1 76.19 212 LYS A O 1
ATOM 1660 N N . ILE A 1 213 ? 21.781 20 11.562 1 76.19 213 ILE A N 1
ATOM 1661 C CA . ILE A 1 213 ? 22.094 18.625 11.93 1 76.19 213 ILE A CA 1
ATOM 1662 C C . ILE A 1 213 ? 22.891 17.938 10.812 1 76.19 213 ILE A C 1
ATOM 1664 O O . ILE A 1 213 ? 22.375 17.766 9.703 1 76.19 213 ILE A O 1
ATOM 1668 N N . LYS A 1 214 ? 24.109 17.562 11.164 1 72.44 214 LYS A N 1
ATOM 1669 C CA . LYS A 1 214 ? 25 17.172 10.078 1 72.44 214 LYS A CA 1
ATOM 1670 C C . LYS A 1 214 ? 25.312 15.68 10.133 1 72.44 214 LYS A C 1
ATOM 1672 O O . LYS A 1 214 ? 25.906 15.125 9.203 1 72.44 214 LYS A O 1
ATOM 1677 N N . SER A 1 215 ? 25 15.062 11.281 1 73.69 215 SER A N 1
ATOM 1678 C CA . SER A 1 215 ? 25.281 13.633 11.336 1 73.69 215 SER A CA 1
ATOM 1679 C C . SER A 1 215 ? 24.344 12.922 12.305 1 73.69 215 SER A C 1
ATOM 1681 O O . SER A 1 215 ? 23.75 13.555 13.18 1 73.69 215 SER A O 1
ATOM 1683 N N . LYS A 1 216 ? 24.25 11.586 12.148 1 74 216 LYS A N 1
ATOM 1684 C CA . LYS A 1 216 ? 23.375 10.766 12.969 1 74 216 LYS A CA 1
ATOM 1685 C C . LYS A 1 216 ? 23.875 10.688 14.406 1 74 216 LYS A C 1
ATOM 1687 O O . LYS A 1 216 ? 23.125 10.328 15.32 1 74 216 LYS A O 1
ATOM 1692 N N . ASP A 1 217 ? 25.094 10.977 14.57 1 72.12 217 ASP A N 1
ATOM 1693 C CA . ASP A 1 217 ? 25.719 10.789 15.883 1 72.12 217 ASP A CA 1
ATOM 1694 C C . ASP A 1 217 ? 25.516 12.023 16.766 1 72.12 217 ASP A C 1
ATOM 1696 O O . ASP A 1 217 ? 25.859 12.016 17.938 1 72.12 217 ASP A O 1
ATOM 1700 N N . ILE A 1 218 ? 24.891 13.078 16.203 1 70.75 218 ILE A N 1
ATOM 1701 C CA . ILE A 1 218 ? 24.688 14.32 16.938 1 70.75 218 ILE A CA 1
ATOM 1702 C C . ILE A 1 218 ? 23.266 14.359 17.5 1 70.75 218 ILE A C 1
ATOM 1704 O O . ILE A 1 218 ? 22.297 14.172 16.75 1 70.75 218 ILE A O 1
ATOM 1708 N N . VAL A 1 219 ? 23.234 14.438 18.828 1 73.69 219 VAL A N 1
ATOM 1709 C CA . VAL A 1 219 ? 21.938 14.734 19.438 1 73.69 219 VAL A CA 1
ATOM 1710 C C . VAL A 1 219 ? 21.828 16.234 19.703 1 73.69 219 VAL A C 1
ATOM 1712 O O . VAL A 1 219 ? 22.484 16.766 20.609 1 73.69 219 VAL A O 1
ATOM 1715 N N . PRO A 1 220 ? 21 16.875 18.906 1 74.06 220 PRO A N 1
ATOM 1716 C CA . PRO A 1 220 ? 20.922 18.328 19.078 1 74.06 220 PRO A CA 1
ATOM 1717 C C . PRO A 1 220 ? 20.281 18.734 20.406 1 74.06 220 PRO A C 1
ATOM 1719 O O . PRO A 1 220 ? 19.469 17.984 20.969 1 74.06 220 PRO A O 1
ATOM 1722 N N . SER A 1 221 ? 20.688 19.844 20.906 1 73.81 221 SER A N 1
ATOM 1723 C CA . SER A 1 221 ? 20.203 20.328 22.188 1 73.81 221 SER A CA 1
ATOM 1724 C C . SER A 1 221 ? 18.859 21.031 22.047 1 73.81 221 SER A C 1
ATOM 1726 O O . SER A 1 221 ? 18.141 21.219 23.016 1 73.81 221 SER A O 1
ATOM 1728 N N . GLU A 1 222 ? 18.547 21.391 20.766 1 72.88 222 GLU A N 1
ATOM 1729 C CA . GLU A 1 222 ? 17.297 22.109 20.516 1 72.88 222 GLU A CA 1
ATOM 1730 C C . GLU A 1 222 ? 16.641 21.625 19.219 1 72.88 222 GLU A C 1
ATOM 1732 O O . GLU A 1 222 ? 17.266 20.922 18.422 1 72.88 222 GLU A O 1
ATOM 1737 N N . GLY A 1 223 ? 15.344 21.922 19.203 1 73.62 223 GLY A N 1
ATOM 1738 C CA . GLY A 1 223 ? 14.641 21.562 17.984 1 73.62 223 GLY A CA 1
ATOM 1739 C C . GLY A 1 223 ? 13.938 20.219 18.078 1 73.62 223 GLY A C 1
ATOM 1740 O O . GLY A 1 223 ? 13.891 19.609 19.141 1 73.62 223 GLY A O 1
ATOM 1741 N N . ARG A 1 224 ? 13.43 19.797 17.078 1 74.25 224 ARG A N 1
ATOM 1742 C CA . ARG A 1 224 ? 12.547 18.625 17.031 1 74.25 224 ARG A CA 1
ATOM 1743 C C . ARG A 1 224 ? 13.328 17.344 17.281 1 74.25 224 ARG A C 1
ATOM 1745 O O . ARG A 1 224 ? 12.742 16.312 17.641 1 74.25 224 ARG A O 1
ATOM 1752 N N . PHE A 1 225 ? 14.547 17.344 17.125 1 76.69 225 PHE A N 1
ATOM 1753 C CA . PHE A 1 225 ? 15.367 16.141 17.266 1 76.69 225 PHE A CA 1
ATOM 1754 C C . PHE A 1 225 ? 15.961 16.047 18.672 1 76.69 225 PHE A C 1
ATOM 1756 O O . PHE A 1 225 ? 16.609 15.062 19 1 76.69 225 PHE A O 1
ATOM 1763 N N . SER A 1 226 ? 15.703 17.094 19.422 1 74.12 226 SER A N 1
ATOM 1764 C CA . SER A 1 226 ? 16.281 17.125 20.766 1 74.12 226 SER A CA 1
ATOM 1765 C C . SER A 1 226 ? 15.508 16.219 21.719 1 74.12 226 SER A C 1
ATOM 1767 O O . SER A 1 226 ? 14.32 15.977 21.531 1 74.12 226 SER A O 1
ATOM 1769 N N . ASP A 1 227 ? 16.172 15.648 22.656 1 72.31 227 ASP A N 1
ATOM 1770 C CA . ASP A 1 227 ? 15.555 14.797 23.672 1 72.31 227 ASP A CA 1
ATOM 1771 C C . ASP A 1 227 ? 14.82 15.633 24.719 1 72.31 227 ASP A C 1
ATOM 1773 O O . ASP A 1 227 ? 14.18 15.086 25.609 1 72.31 227 ASP A O 1
ATOM 1777 N N . ASN A 1 228 ? 15.094 16.844 24.516 1 70.69 228 ASN A N 1
ATOM 1778 C CA . ASN A 1 228 ? 14.5 17.719 25.531 1 70.69 228 ASN A CA 1
ATOM 1779 C C . ASN A 1 228 ? 12.984 17.797 25.391 1 70.69 228 ASN A C 1
ATOM 1781 O O . ASN A 1 228 ? 12.289 18.234 26.312 1 70.69 228 ASN A O 1
ATOM 1785 N N . HIS A 1 229 ? 12.633 17.297 24.234 1 66.5 229 HIS A N 1
ATOM 1786 C CA . HIS A 1 229 ? 11.203 17.344 23.969 1 66.5 229 HIS A CA 1
ATOM 1787 C C . HIS A 1 229 ? 10.672 15.953 23.609 1 66.5 229 HIS A C 1
ATOM 1789 O O . HIS A 1 229 ? 11.453 15.062 23.266 1 66.5 229 HIS A O 1
ATOM 1795 N N . GLY A 1 230 ? 9.688 15.406 24.375 1 67.69 230 GLY A N 1
ATOM 1796 C CA . GLY A 1 230 ? 9.062 14.102 24.25 1 67.69 230 GLY A CA 1
ATOM 1797 C C . GLY A 1 230 ? 9.031 13.57 22.828 1 67.69 230 GLY A C 1
ATOM 1798 O O . GLY A 1 230 ? 8.805 12.383 22.609 1 67.69 230 GLY A O 1
ATOM 1799 N N . THR A 1 231 ? 9.453 14.469 21.766 1 72.81 231 THR A N 1
ATOM 1800 C CA . THR A 1 231 ? 9.273 14.023 20.391 1 72.81 231 THR A CA 1
ATOM 1801 C C . THR A 1 231 ? 10.617 13.625 19.781 1 72.81 231 THR A C 1
ATOM 1803 O O . THR A 1 231 ? 10.656 12.992 18.719 1 72.81 231 THR A O 1
ATOM 1806 N N . GLY A 1 232 ? 11.742 13.953 20.391 1 74.44 232 GLY A N 1
ATOM 1807 C CA . GLY A 1 232 ? 13.078 13.805 19.828 1 74.44 232 GLY A CA 1
ATOM 1808 C C . GLY A 1 232 ? 13.391 12.375 19.406 1 74.44 232 GLY A C 1
ATOM 1809 O O . GLY A 1 232 ? 13.906 12.148 18.312 1 74.44 232 GLY A O 1
ATOM 1810 N N . GLY A 1 233 ? 13.023 11.5 20.234 1 76.12 233 GLY A N 1
ATOM 1811 C CA . GLY A 1 233 ? 13.281 10.102 19.922 1 76.12 233 GLY A CA 1
ATOM 1812 C C . GLY A 1 233 ? 12.57 9.625 18.672 1 76.12 233 GLY A C 1
ATOM 1813 O O . GLY A 1 233 ? 13.172 8.945 17.844 1 76.12 233 GLY A O 1
ATOM 1814 N N . ASN A 1 234 ? 11.391 10.047 18.5 1 81.12 234 ASN A N 1
ATOM 1815 C CA . ASN A 1 234 ? 10.602 9.641 17.344 1 81.12 234 ASN A CA 1
ATOM 1816 C C . ASN A 1 234 ? 11.156 10.227 16.047 1 81.12 234 ASN A C 1
ATOM 1818 O O . ASN A 1 234 ? 11.211 9.539 15.023 1 81.12 234 ASN A O 1
ATOM 1822 N N . TYR A 1 235 ? 11.602 11.391 16.062 1 82.88 235 TYR A N 1
ATOM 1823 C CA . TYR A 1 235 ? 12.141 12.039 14.875 1 82.88 235 TYR A CA 1
ATOM 1824 C C . TYR A 1 235 ? 13.492 11.453 14.492 1 82.88 235 TYR A C 1
ATOM 1826 O O . TYR A 1 235 ? 13.789 11.273 13.312 1 82.88 235 TYR A O 1
ATOM 1834 N N . ARG A 1 236 ? 14.297 11.195 15.484 1 80.75 236 ARG A N 1
ATOM 1835 C CA . ARG A 1 236 ? 15.586 10.562 15.195 1 80.75 236 ARG A CA 1
ATOM 1836 C C . ARG A 1 236 ? 15.391 9.172 14.594 1 80.75 236 ARG A C 1
ATOM 1838 O O . ARG A 1 236 ? 16.062 8.805 13.633 1 80.75 236 ARG A O 1
ATOM 1845 N N . LYS A 1 237 ? 14.492 8.531 15.156 1 81.25 237 LYS A N 1
ATOM 1846 C CA . LYS A 1 237 ? 14.18 7.211 14.602 1 81.25 237 LYS A CA 1
ATOM 1847 C C . LYS A 1 237 ? 13.727 7.32 13.148 1 81.25 237 LYS A C 1
ATOM 1849 O O . LYS A 1 237 ? 14.039 6.453 12.336 1 81.25 237 LYS A O 1
ATOM 1854 N N . ARG A 1 238 ? 13.125 8.359 12.844 1 82.94 238 ARG A N 1
ATOM 1855 C CA . ARG A 1 238 ? 12.555 8.578 11.516 1 82.94 238 ARG A CA 1
ATOM 1856 C C . ARG A 1 238 ? 13.633 8.969 10.516 1 82.94 238 ARG A C 1
ATOM 1858 O O . ARG A 1 238 ? 13.625 8.508 9.375 1 82.94 238 ARG A O 1
ATOM 1865 N N . TYR A 1 239 ? 14.656 9.758 10.977 1 84.44 239 TYR A N 1
ATOM 1866 C CA . TYR A 1 239 ? 15.453 10.414 9.953 1 84.44 239 TYR A CA 1
ATOM 1867 C C . TYR A 1 239 ? 16.938 10.141 10.156 1 84.44 239 TYR A C 1
ATOM 1869 O O . TYR A 1 239 ? 17.734 10.328 9.234 1 84.44 239 TYR A O 1
ATOM 1877 N N . PHE A 1 240 ? 17.328 9.773 11.32 1 83.69 240 PHE A N 1
ATOM 1878 C CA . PHE A 1 240 ? 18.75 9.648 11.586 1 83.69 240 PHE A CA 1
ATOM 1879 C C . PHE A 1 240 ? 19.297 8.328 11.055 1 83.69 240 PHE A C 1
ATOM 1881 O O . PHE A 1 240 ? 19.516 7.391 11.82 1 83.69 240 PHE A O 1
ATOM 1888 N N . ARG A 1 241 ? 19.562 8.352 9.828 1 87 241 ARG A N 1
ATOM 1889 C CA . ARG A 1 241 ? 20.141 7.219 9.117 1 87 241 ARG A CA 1
ATOM 1890 C C . ARG A 1 241 ? 21.312 7.656 8.258 1 87 241 ARG A C 1
ATOM 1892 O O . ARG A 1 241 ? 21.375 8.797 7.797 1 87 241 ARG A O 1
ATOM 1899 N N . GLU A 1 242 ? 22.219 6.711 8.023 1 86.31 242 GLU A N 1
ATOM 1900 C CA . GLU A 1 242 ? 23.359 7.023 7.176 1 86.31 242 GLU A CA 1
ATOM 1901 C C . GLU A 1 242 ? 22.906 7.43 5.773 1 86.31 242 GLU A C 1
ATOM 1903 O O . GLU A 1 242 ? 23.453 8.367 5.188 1 86.31 242 GLU A O 1
ATOM 1908 N N . SER A 1 243 ? 21.938 6.742 5.309 1 90.31 243 SER A N 1
ATOM 1909 C CA . SER A 1 243 ? 21.422 7.031 3.971 1 90.31 243 SER A CA 1
ATOM 1910 C C . SER A 1 243 ? 20.812 8.422 3.9 1 90.31 243 SER A C 1
ATOM 1912 O O . SER A 1 243 ? 20.938 9.109 2.883 1 90.31 243 SER A O 1
ATOM 1914 N N . THR A 1 244 ? 20.219 8.859 5.004 1 91.81 244 THR A N 1
ATOM 1915 C CA . THR A 1 244 ? 19.625 10.195 5.066 1 91.81 244 THR A CA 1
ATOM 1916 C C . THR A 1 244 ? 20.703 11.266 4.922 1 91.81 244 THR A C 1
ATOM 1918 O O . THR A 1 244 ? 20.562 12.188 4.121 1 91.81 244 THR A O 1
ATOM 1921 N N . PHE A 1 245 ? 21.766 11.117 5.605 1 91.44 245 PHE A N 1
ATOM 1922 C CA . PHE A 1 245 ? 22.828 12.125 5.59 1 91.44 245 PHE A CA 1
ATOM 1923 C C . PHE A 1 245 ? 23.578 12.102 4.266 1 91.44 245 PHE A C 1
ATOM 1925 O O . PHE A 1 245 ? 23.984 13.148 3.764 1 91.44 245 PHE A O 1
ATOM 1932 N N . LYS A 1 246 ? 23.734 10.906 3.744 1 92.44 246 LYS A N 1
ATOM 1933 C CA . LYS A 1 246 ? 24.312 10.828 2.402 1 92.44 246 LYS A CA 1
ATOM 1934 C C . LYS A 1 246 ? 23.422 11.531 1.385 1 92.44 246 LYS A C 1
ATOM 1936 O O . LYS A 1 246 ? 23.906 12.242 0.502 1 92.44 246 LYS A O 1
ATOM 1941 N N . ALA A 1 247 ? 22.125 11.328 1.5 1 94.5 247 ALA A N 1
ATOM 1942 C CA . ALA A 1 247 ? 21.172 12.008 0.637 1 94.5 247 ALA A CA 1
ATOM 1943 C C . ALA A 1 247 ? 21.281 13.523 0.788 1 94.5 247 ALA A C 1
ATOM 1945 O O . ALA A 1 247 ? 21.312 14.25 -0.207 1 94.5 247 ALA A O 1
ATOM 1946 N N . LEU A 1 248 ? 21.422 13.992 1.982 1 93.88 248 LEU A N 1
ATOM 1947 C CA . LEU A 1 248 ? 21.516 15.422 2.25 1 93.88 248 LEU A CA 1
ATOM 1948 C C . LEU A 1 248 ? 22.797 16 1.647 1 93.88 248 LEU A C 1
ATOM 1950 O O . LEU A 1 248 ? 22.781 17.125 1.133 1 93.88 248 LEU A O 1
ATOM 1954 N N . GLN A 1 249 ? 23.844 15.219 1.722 1 93.75 249 GLN A N 1
ATOM 1955 C CA . GLN A 1 249 ? 25.094 15.664 1.114 1 93.75 249 GLN A CA 1
ATOM 1956 C C . GLN A 1 249 ? 24.953 15.836 -0.394 1 93.75 249 GLN A C 1
ATOM 1958 O O . GLN A 1 249 ? 25.453 16.797 -0.969 1 93.75 249 GLN A O 1
ATOM 1963 N N . THR A 1 250 ? 24.25 14.898 -0.973 1 94.94 250 THR A N 1
ATOM 1964 C CA . THR A 1 250 ? 23.984 14.969 -2.404 1 94.94 250 THR A CA 1
ATOM 1965 C C . THR A 1 250 ? 23.188 16.234 -2.738 1 94.94 250 THR A C 1
ATOM 1967 O O . THR A 1 250 ? 23.5 16.922 -3.713 1 94.94 250 THR A O 1
ATOM 1970 N N . ILE A 1 251 ? 22.234 16.578 -1.931 1 95.69 251 ILE A N 1
ATOM 1971 C CA . ILE A 1 251 ? 21.406 17.766 -2.141 1 95.69 251 ILE A CA 1
ATOM 1972 C C . ILE A 1 251 ? 22.234 19.031 -1.923 1 95.69 251 ILE A C 1
ATOM 1974 O O . ILE A 1 251 ? 22.203 19.953 -2.734 1 95.69 251 ILE A O 1
ATOM 1978 N N . GLU A 1 252 ? 23 19.031 -0.896 1 94.69 252 GLU A N 1
ATOM 1979 C CA . GLU A 1 252 ? 23.797 20.203 -0.537 1 94.69 252 GLU A CA 1
ATOM 1980 C C . GLU A 1 252 ? 24.75 20.578 -1.664 1 94.69 252 GLU A C 1
ATOM 1982 O O . GLU A 1 252 ? 24.891 21.766 -1.986 1 94.69 252 GLU A O 1
ATOM 1987 N N . ALA A 1 253 ? 25.344 19.641 -2.256 1 94.62 253 ALA A N 1
ATOM 1988 C CA . ALA A 1 253 ? 26.281 19.891 -3.35 1 94.62 253 ALA A CA 1
ATOM 1989 C C . ALA A 1 253 ? 25.578 20.594 -4.516 1 94.62 253 ALA A C 1
ATOM 1991 O O . ALA A 1 253 ? 26.109 21.547 -5.078 1 94.62 253 ALA A O 1
ATOM 1992 N N . ALA A 1 254 ? 24.422 20.156 -4.852 1 95.12 254 ALA A N 1
ATOM 1993 C CA . ALA A 1 254 ? 23.672 20.719 -5.969 1 95.12 254 ALA A CA 1
ATOM 1994 C C . ALA A 1 254 ? 23.125 22.109 -5.613 1 95.12 254 ALA A C 1
ATOM 1996 O O . ALA A 1 254 ? 23.125 23.016 -6.453 1 95.12 254 ALA A O 1
ATOM 1997 N N . VAL A 1 255 ? 22.672 22.266 -4.418 1 95.31 255 VAL A N 1
ATOM 1998 C CA . VAL A 1 255 ? 22.062 23.5 -3.936 1 95.31 255 VAL A CA 1
ATOM 1999 C C . VAL A 1 255 ? 23.125 24.609 -3.887 1 95.31 255 VAL A C 1
ATOM 2001 O O . VAL A 1 255 ? 22.875 25.734 -4.328 1 95.31 255 VAL A O 1
ATOM 2004 N N . GLU A 1 256 ? 24.266 24.297 -3.459 1 94.19 256 GLU A N 1
ATOM 2005 C CA . GLU A 1 256 ? 25.359 25.266 -3.367 1 94.19 256 GLU A CA 1
ATOM 2006 C C . GLU A 1 256 ? 25.781 25.75 -4.746 1 94.19 256 GLU A C 1
ATOM 2008 O O . GLU A 1 256 ? 25.969 26.953 -4.949 1 94.19 256 GLU A O 1
ATOM 2013 N N . LYS A 1 257 ? 25.812 24.891 -5.613 1 95.06 257 LYS A N 1
ATOM 2014 C CA . LYS A 1 257 ? 26.219 25.219 -6.977 1 95.06 257 LYS A CA 1
ATOM 2015 C C . LYS A 1 257 ? 25.234 26.172 -7.633 1 95.06 257 LYS A C 1
ATOM 2017 O O . LYS A 1 257 ? 25.594 26.922 -8.539 1 95.06 257 LYS A O 1
ATOM 2022 N N . ASN A 1 258 ? 24.031 26.203 -7.152 1 96.31 258 ASN A N 1
ATOM 2023 C CA . ASN A 1 258 ? 22.984 26.984 -7.801 1 96.31 258 ASN A CA 1
ATOM 2024 C C . ASN A 1 258 ? 22.578 28.188 -6.949 1 96.31 258 ASN A C 1
ATOM 2026 O O . ASN A 1 258 ? 21.578 28.844 -7.242 1 96.31 258 ASN A O 1
ATOM 2030 N N . GLY A 1 259 ? 23.266 28.422 -5.855 1 95.62 259 GLY A N 1
ATOM 2031 C CA . GLY A 1 259 ? 23.016 29.578 -5.004 1 95.62 259 GLY A CA 1
ATOM 2032 C C . GLY A 1 259 ? 21.688 29.5 -4.273 1 95.62 259 GLY A C 1
ATOM 2033 O O . GLY A 1 259 ? 21.031 30.516 -4.07 1 95.62 259 GLY A O 1
ATOM 2034 N N . LEU A 1 260 ? 21.234 28.328 -3.988 1 96.94 260 LEU A N 1
ATOM 2035 C CA . LEU A 1 260 ? 20 28.094 -3.27 1 96.94 260 LEU A CA 1
ATOM 2036 C C . LEU A 1 260 ? 20.266 27.688 -1.829 1 96.94 260 LEU A C 1
ATOM 2038 O O . LEU A 1 260 ? 21.391 27.328 -1.483 1 96.94 260 LEU A O 1
ATOM 2042 N N . SER A 1 261 ? 19.312 27.812 -0.992 1 96.31 261 SER A N 1
ATOM 2043 C CA . SER A 1 261 ? 19.375 27.266 0.354 1 96.31 261 SER A CA 1
ATOM 2044 C C . SER A 1 261 ? 18.656 25.922 0.437 1 96.31 261 SER A C 1
ATOM 2046 O O . SER A 1 261 ? 17.797 25.625 -0.388 1 96.31 261 SER A O 1
ATOM 2048 N N . MET A 1 262 ? 19.062 25.156 1.479 1 96.31 262 MET A N 1
ATOM 2049 C CA . MET A 1 262 ? 18.438 23.859 1.693 1 96.31 262 MET A CA 1
ATOM 2050 C C . MET A 1 262 ? 16.938 24.016 1.967 1 96.31 262 MET A C 1
ATOM 2052 O O . MET A 1 262 ? 16.125 23.281 1.421 1 96.31 262 MET A O 1
ATOM 2056 N N . ILE A 1 263 ? 16.562 24.984 2.752 1 96.81 263 ILE A N 1
ATOM 2057 C CA . ILE A 1 263 ? 15.172 25.219 3.123 1 96.81 263 ILE A CA 1
ATOM 2058 C C . ILE A 1 263 ? 14.367 25.625 1.89 1 96.81 263 ILE A C 1
ATOM 2060 O O . ILE A 1 263 ? 13.312 25.062 1.616 1 96.81 263 ILE A O 1
ATOM 2064 N N . GLU A 1 264 ? 14.883 26.578 1.196 1 97.5 264 GLU A N 1
ATOM 2065 C CA . GLU A 1 264 ? 14.211 27.031 -0.02 1 97.5 264 GLU A CA 1
ATOM 2066 C C . GLU A 1 264 ? 14.008 25.875 -0.994 1 97.5 264 GLU A C 1
ATOM 2068 O O . GLU A 1 264 ? 12.93 25.734 -1.581 1 97.5 264 GLU A O 1
ATOM 2073 N N . THR A 1 265 ? 15.031 25.047 -1.151 1 98.12 265 THR A N 1
ATOM 2074 C CA . THR A 1 265 ? 14.992 23.922 -2.074 1 98.12 265 THR A CA 1
ATOM 2075 C C . THR A 1 265 ? 13.914 22.938 -1.672 1 98.12 265 THR A C 1
ATOM 2077 O O . THR A 1 265 ? 13.117 22.5 -2.51 1 98.12 265 THR A O 1
ATOM 2080 N N . ALA A 1 266 ? 13.852 22.609 -0.419 1 98.31 266 ALA A N 1
ATOM 2081 C CA . ALA A 1 266 ? 12.859 21.656 0.076 1 98.31 266 ALA A CA 1
ATOM 2082 C C . ALA A 1 266 ? 11.445 22.156 -0.146 1 98.31 266 ALA A C 1
ATOM 2084 O O . ALA A 1 266 ? 10.578 21.422 -0.615 1 98.31 266 ALA A O 1
ATOM 2085 N N . LEU A 1 267 ? 11.188 23.375 0.141 1 98.44 267 LEU A N 1
ATOM 2086 C CA . LEU A 1 267 ? 9.844 23.938 0.06 1 98.44 267 LEU A CA 1
ATOM 2087 C C . LEU A 1 267 ? 9.414 24.125 -1.393 1 98.44 267 LEU A C 1
ATOM 2089 O O . LEU A 1 267 ? 8.281 23.797 -1.757 1 98.44 267 LEU A O 1
ATOM 2093 N N . ARG A 1 268 ? 10.297 24.609 -2.23 1 98.06 268 ARG A N 1
ATOM 2094 C CA . ARG A 1 268 ? 9.977 24.766 -3.646 1 98.06 268 ARG A CA 1
ATOM 2095 C C . ARG A 1 268 ? 9.75 23.406 -4.305 1 98.06 268 ARG A C 1
ATOM 2097 O O . ARG A 1 268 ? 8.883 23.266 -5.172 1 98.06 268 ARG A O 1
ATOM 2104 N N . TRP A 1 269 ? 10.547 22.406 -3.93 1 98.69 269 TRP A N 1
ATOM 2105 C CA . TRP A 1 269 ? 10.328 21.062 -4.441 1 98.69 269 TRP A CA 1
ATOM 2106 C C . TRP A 1 269 ? 8.922 20.578 -4.113 1 98.69 269 TRP A C 1
ATOM 2108 O O . TRP A 1 269 ? 8.227 20.016 -4.969 1 98.69 269 TRP A O 1
ATOM 2118 N N . THR A 1 270 ? 8.516 20.781 -2.881 1 98.5 270 THR A N 1
ATOM 2119 C CA . THR A 1 270 ? 7.223 20.297 -2.416 1 98.5 270 THR A CA 1
ATOM 2120 C C . THR A 1 270 ? 6.09 20.922 -3.23 1 98.5 270 THR A C 1
ATOM 2122 O O . THR A 1 270 ? 5.121 20.234 -3.58 1 98.5 270 THR A O 1
ATOM 2125 N N . VAL A 1 271 ? 6.211 22.172 -3.609 1 97.94 271 VAL A N 1
ATOM 2126 C CA . VAL A 1 271 ? 5.164 22.891 -4.328 1 97.94 271 VAL A CA 1
ATOM 2127 C C . VAL A 1 271 ? 5.168 22.484 -5.797 1 97.94 271 VAL A C 1
ATOM 2129 O O . VAL A 1 271 ? 4.105 22.25 -6.383 1 97.94 271 VAL A O 1
ATOM 2132 N N . HIS A 1 272 ? 6.391 22.312 -6.379 1 97.81 272 HIS A N 1
ATOM 2133 C CA . HIS A 1 272 ? 6.453 22.328 -7.836 1 97.81 272 HIS A CA 1
ATOM 2134 C C . HIS A 1 272 ? 6.82 20.953 -8.391 1 97.81 272 HIS A C 1
ATOM 2136 O O . HIS A 1 272 ? 6.582 20.672 -9.57 1 97.81 272 HIS A O 1
ATOM 2142 N N . HIS A 1 273 ? 7.465 20.125 -7.605 1 98.12 273 HIS A N 1
ATOM 2143 C CA . HIS A 1 273 ? 8.086 18.938 -8.18 1 98.12 273 HIS A CA 1
ATOM 2144 C C . HIS A 1 273 ? 7.625 17.672 -7.469 1 98.12 273 HIS A C 1
ATOM 2146 O O . HIS A 1 273 ? 7.953 16.562 -7.891 1 98.12 273 HIS A O 1
ATOM 2152 N N . SER A 1 274 ? 6.875 17.844 -6.395 1 98.31 274 SER A N 1
ATOM 2153 C CA . SER A 1 274 ? 6.371 16.703 -5.641 1 98.31 274 SER A CA 1
ATOM 2154 C C . SER A 1 274 ? 5.164 16.078 -6.332 1 98.31 274 SER A C 1
ATOM 2156 O O . SER A 1 274 ? 4.824 16.453 -7.457 1 98.31 274 SER A O 1
ATOM 2158 N N . GLY A 1 275 ? 4.562 15.055 -5.688 1 98.12 275 GLY A N 1
ATOM 2159 C CA . GLY A 1 275 ? 3.365 14.398 -6.184 1 98.12 275 GLY A CA 1
ATOM 2160 C C . GLY A 1 275 ? 2.088 15.125 -5.812 1 98.12 275 GLY A C 1
ATOM 2161 O O . GLY A 1 275 ? 0.989 14.648 -6.105 1 98.12 275 GLY A O 1
ATOM 2162 N N . LEU A 1 276 ? 2.195 16.328 -5.191 1 98.5 276 LEU A N 1
ATOM 2163 C CA . LEU A 1 276 ? 1.028 17.078 -4.742 1 98.5 276 LEU A CA 1
ATOM 2164 C C . LEU A 1 276 ? 0.372 17.812 -5.906 1 98.5 276 LEU A C 1
ATOM 2166 O O . LEU A 1 276 ? 1.062 18.328 -6.789 1 98.5 276 LEU A O 1
ATOM 2170 N N . LYS A 1 277 ? -0.92 17.828 -5.895 1 97.56 277 LYS A N 1
ATOM 2171 C CA . LYS A 1 277 ? -1.684 18.672 -6.812 1 97.56 277 LYS A CA 1
ATOM 2172 C C . LYS A 1 277 ? -2.006 20.031 -6.18 1 97.56 277 LYS A C 1
ATOM 2174 O O . LYS A 1 277 ? -3.146 20.281 -5.785 1 97.56 277 LYS A O 1
ATOM 2179 N N . ILE A 1 278 ? -1.058 20.875 -6.156 1 95.38 278 ILE A N 1
ATOM 2180 C CA . ILE A 1 278 ? -1.197 22.172 -5.527 1 95.38 278 ILE A CA 1
ATOM 2181 C C . ILE A 1 278 ? -1.733 23.188 -6.543 1 95.38 278 ILE A C 1
ATOM 2183 O O . ILE A 1 278 ? -2.664 23.938 -6.25 1 95.38 278 ILE A O 1
ATOM 2187 N N . LYS A 1 279 ? -1.261 23.156 -7.758 1 89.62 279 LYS A N 1
ATOM 2188 C CA . LYS A 1 279 ? -1.623 24.109 -8.797 1 89.62 279 LYS A CA 1
ATOM 2189 C C . LYS A 1 279 ? -2.873 23.656 -9.547 1 89.62 279 LYS A C 1
ATOM 2191 O O . LYS A 1 279 ? -3.691 24.484 -9.953 1 89.62 279 LYS A O 1
ATOM 2196 N N . ASP A 1 280 ? -3.08 22.375 -9.703 1 91.12 280 ASP A N 1
ATOM 2197 C CA . ASP A 1 280 ? -4.195 21.828 -10.469 1 91.12 280 ASP A CA 1
ATOM 2198 C C . ASP A 1 280 ? -5.078 20.938 -9.602 1 91.12 280 ASP A C 1
ATOM 2200 O O . ASP A 1 280 ? -5.656 19.969 -10.086 1 91.12 280 ASP A O 1
ATOM 2204 N N . GLY A 1 281 ? -5.051 21.234 -8.336 1 94.38 281 GLY A N 1
ATOM 2205 C CA . GLY A 1 281 ? -5.848 20.484 -7.379 1 94.38 281 GLY A CA 1
ATOM 2206 C C . GLY A 1 281 ? -5.988 21.172 -6.039 1 94.38 281 GLY A C 1
ATOM 2207 O O . GLY A 1 281 ? -5.879 22.406 -5.953 1 94.38 281 GLY A O 1
ATOM 2208 N N . ASN A 1 282 ? -6.309 20.422 -4.965 1 96.69 282 ASN A N 1
ATOM 2209 C CA . ASN A 1 282 ? -6.629 21 -3.664 1 96.69 282 ASN A CA 1
ATOM 2210 C C . ASN A 1 282 ? -5.66 20.516 -2.586 1 96.69 282 ASN A C 1
ATOM 2212 O O . ASN A 1 282 ? -5.949 20.625 -1.393 1 96.69 282 ASN A O 1
ATOM 2216 N N . ASP A 1 283 ? -4.535 19.938 -3.006 1 98.62 283 ASP A N 1
ATOM 2217 C CA . ASP A 1 283 ? -3.553 19.469 -2.031 1 98.62 283 ASP A CA 1
ATOM 2218 C C . ASP A 1 283 ? -2.895 20.641 -1.312 1 98.62 283 ASP A C 1
ATOM 2220 O O . ASP A 1 283 ? -2.973 21.781 -1.774 1 98.62 283 ASP A O 1
ATOM 2224 N N . GLY A 1 284 ? -2.293 20.391 -0.146 1 98.56 284 GLY A N 1
ATOM 2225 C CA . GLY A 1 284 ? -1.717 21.484 0.633 1 98.56 284 GLY A CA 1
ATOM 2226 C C . GLY A 1 284 ? -0.485 21.062 1.415 1 98.56 284 GLY A C 1
ATOM 2227 O O . GLY A 1 284 ? -0.143 19.875 1.462 1 98.56 284 GLY A O 1
ATOM 2228 N N . ILE A 1 285 ? 0.181 22.062 1.945 1 98.69 285 ILE A N 1
ATOM 2229 C CA . ILE A 1 285 ? 1.418 21.875 2.697 1 98.69 285 ILE A CA 1
ATOM 2230 C C . ILE A 1 285 ? 1.262 22.469 4.098 1 98.69 285 ILE A C 1
ATOM 2232 O O . ILE A 1 285 ? 0.859 23.625 4.246 1 98.69 285 ILE A O 1
ATOM 2236 N N . ILE A 1 286 ? 1.569 21.672 5.09 1 98.69 286 ILE A N 1
ATOM 2237 C CA . ILE A 1 286 ? 1.578 22.141 6.469 1 98.69 286 ILE A CA 1
ATOM 2238 C C . ILE A 1 286 ? 2.984 22.594 6.852 1 98.69 286 ILE A C 1
ATOM 2240 O O . ILE A 1 286 ? 3.951 21.844 6.688 1 98.69 286 ILE A O 1
ATOM 2244 N N . ILE A 1 287 ? 3.078 23.766 7.324 1 97.5 287 ILE A N 1
ATOM 2245 C CA . ILE A 1 287 ? 4.379 24.25 7.758 1 97.5 287 ILE A CA 1
ATOM 2246 C C . ILE A 1 287 ? 4.363 24.5 9.266 1 97.5 287 ILE A C 1
ATOM 2248 O O . ILE A 1 287 ? 3.393 25.047 9.797 1 97.5 287 ILE A O 1
ATOM 2252 N N . GLY A 1 288 ? 5.352 24 9.906 1 95.44 288 GLY A N 1
ATOM 2253 C CA . GLY A 1 288 ? 5.613 24.281 11.305 1 95.44 288 GLY A CA 1
ATOM 2254 C C . GLY A 1 288 ? 6.707 25.312 11.508 1 95.44 288 GLY A C 1
ATOM 2255 O O . GLY A 1 288 ? 7.68 25.344 10.75 1 95.44 288 GLY A O 1
ATOM 2256 N N . ILE A 1 289 ? 6.539 26.125 12.617 1 95.5 289 ILE A N 1
ATOM 2257 C CA . ILE A 1 289 ? 7.516 27.188 12.828 1 95.5 289 ILE A CA 1
ATOM 2258 C C . ILE A 1 289 ? 7.859 27.281 14.312 1 95.5 289 ILE A C 1
ATOM 2260 O O . ILE A 1 289 ? 7.09 26.828 15.164 1 95.5 289 ILE A O 1
ATOM 2264 N N . SER A 1 290 ? 9 27.828 14.484 1 93.31 290 SER A N 1
ATOM 2265 C CA . SER A 1 290 ? 9.422 28.109 15.852 1 93.31 290 SER A CA 1
ATOM 2266 C C . SER A 1 290 ? 9.516 29.609 16.109 1 93.31 290 SER A C 1
ATOM 2268 O O . SER A 1 290 ? 9.781 30.047 17.234 1 93.31 290 SER A O 1
ATOM 2270 N N . SER A 1 291 ? 9.367 30.438 15.078 1 95.88 291 SER A N 1
ATOM 2271 C CA . SER A 1 291 ? 9.375 31.891 15.18 1 95.88 291 SER A CA 1
ATOM 2272 C C . SER A 1 291 ? 8.578 32.531 14.039 1 95.88 291 SER A C 1
ATOM 2274 O O . SER A 1 291 ? 8.344 31.891 13.008 1 95.88 291 SER A O 1
ATOM 2276 N N . VAL A 1 292 ? 8.156 33.75 14.281 1 97.94 292 VAL A N 1
ATOM 2277 C CA . VAL A 1 292 ? 7.414 34.5 13.25 1 97.94 292 VAL A CA 1
ATOM 2278 C C . VAL A 1 292 ? 8.305 34.719 12.031 1 97.94 292 VAL A C 1
ATOM 2280 O O . VAL A 1 292 ? 7.832 34.656 10.891 1 97.94 292 VAL A O 1
ATOM 2283 N N . GLN A 1 293 ? 9.555 34.938 12.273 1 97.44 293 GLN A N 1
ATOM 2284 C CA . GLN A 1 293 ? 10.508 35.125 11.188 1 97.44 293 GLN A CA 1
ATOM 2285 C C . GLN A 1 293 ? 10.57 33.875 10.305 1 97.44 293 GLN A C 1
ATOM 2287 O O . GLN A 1 293 ? 10.617 33.969 9.078 1 97.44 293 GLN A O 1
ATOM 2292 N N . GLN A 1 294 ? 10.617 32.719 10.906 1 96.06 294 GLN A N 1
ATOM 2293 C CA . GLN A 1 294 ? 10.617 31.469 10.156 1 96.06 294 GLN A CA 1
ATOM 2294 C C . GLN A 1 294 ? 9.367 31.359 9.281 1 96.06 294 GLN A C 1
ATOM 2296 O O . GLN A 1 294 ? 9.438 30.859 8.156 1 96.06 294 GLN A O 1
ATOM 2301 N N . LEU A 1 295 ? 8.234 31.797 9.852 1 98 295 LEU A N 1
ATOM 2302 C CA . LEU A 1 295 ? 7 31.781 9.078 1 98 295 LEU A CA 1
ATOM 2303 C C . LEU A 1 295 ? 7.145 32.625 7.812 1 98 295 LEU A C 1
ATOM 2305 O O . LEU A 1 295 ? 6.855 32.156 6.715 1 98 295 LEU A O 1
ATOM 2309 N N . GLU A 1 296 ? 7.586 33.812 8.008 1 97.69 296 GLU A N 1
ATOM 2310 C CA . GLU A 1 296 ? 7.766 34.719 6.879 1 97.69 296 GLU A CA 1
ATOM 2311 C C . GLU A 1 296 ? 8.719 34.125 5.84 1 97.69 296 GLU A C 1
ATOM 2313 O O . GLU A 1 296 ? 8.422 34.125 4.645 1 97.69 296 GLU A O 1
ATOM 2318 N N . ASP A 1 297 ? 9.797 33.625 6.32 1 97.06 297 ASP A N 1
ATOM 2319 C CA . ASP A 1 297 ? 10.797 33.062 5.434 1 97.06 297 ASP A CA 1
ATOM 2320 C C . ASP A 1 297 ? 10.234 31.859 4.668 1 97.06 297 ASP A C 1
ATOM 2322 O O . ASP A 1 297 ? 10.445 31.734 3.461 1 97.06 297 ASP A O 1
ATOM 2326 N N . ASN A 1 298 ? 9.578 30.969 5.391 1 97.56 298 ASN A N 1
ATOM 2327 C CA . ASN A 1 298 ? 8.984 29.797 4.754 1 97.56 298 ASN A CA 1
ATOM 2328 C C . ASN A 1 298 ? 7.973 30.188 3.686 1 97.56 298 ASN A C 1
ATOM 2330 O O . ASN A 1 298 ? 7.965 29.625 2.59 1 97.56 298 ASN A O 1
ATOM 2334 N N . LEU A 1 299 ? 7.109 31.156 4 1 98 299 LEU A N 1
ATOM 2335 C CA . LEU A 1 299 ? 6.105 31.609 3.041 1 98 299 LEU A CA 1
ATOM 2336 C C . LEU A 1 299 ? 6.77 32.188 1.806 1 98 299 LEU A C 1
ATOM 2338 O O . LEU A 1 299 ? 6.324 31.969 0.681 1 98 299 LEU A O 1
ATOM 2342 N N . ASN A 1 300 ? 7.84 33 2.061 1 97.88 300 ASN A N 1
ATOM 2343 C CA . ASN A 1 300 ? 8.594 33.56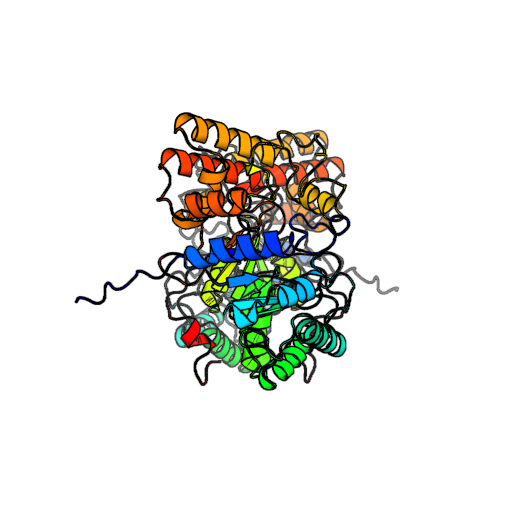2 0.937 1 97.88 300 ASN A CA 1
ATOM 2344 C C . ASN A 1 300 ? 9.062 32.438 -0.01 1 97.88 300 ASN A C 1
ATOM 2346 O O . ASN A 1 300 ? 8.953 32.594 -1.229 1 97.88 300 ASN A O 1
ATOM 2350 N N . GLN A 1 301 ? 9.555 31.406 0.522 1 97.56 301 GLN A N 1
ATOM 2351 C CA . GLN A 1 301 ? 10.102 30.312 -0.287 1 97.56 301 GLN A CA 1
ATOM 2352 C C . GLN A 1 301 ? 9 29.547 -1 1 97.56 301 GLN A C 1
ATOM 2354 O O . GLN A 1 301 ? 9.133 29.188 -2.172 1 97.56 301 GLN A O 1
ATOM 2359 N N . LEU A 1 302 ? 7.887 29.281 -0.288 1 97.62 302 LEU A N 1
ATOM 2360 C CA . LEU A 1 302 ? 6.766 28.531 -0.849 1 97.62 302 LEU A CA 1
ATOM 2361 C C . LEU A 1 302 ? 6.176 29.266 -2.049 1 97.62 302 LEU A C 1
ATOM 2363 O O . LEU A 1 302 ? 5.605 28.641 -2.947 1 97.62 302 LEU A O 1
ATOM 2367 N N . GLU A 1 303 ? 6.312 30.547 -2.096 1 96.88 303 GLU A N 1
ATOM 2368 C CA . GLU A 1 303 ? 5.688 31.375 -3.119 1 96.88 303 GLU A CA 1
ATOM 2369 C C . GLU A 1 303 ? 6.609 31.562 -4.32 1 96.88 303 GLU A C 1
ATOM 2371 O O . GLU A 1 303 ? 6.219 32.188 -5.32 1 96.88 303 GLU A O 1
ATOM 2376 N N . LYS A 1 304 ? 7.836 31 -4.266 1 96.81 304 LYS A N 1
ATOM 2377 C CA . LYS A 1 304 ? 8.773 31.094 -5.379 1 96.81 304 LYS A CA 1
ATOM 2378 C C . LYS A 1 304 ? 8.445 30.078 -6.469 1 96.81 304 LYS A C 1
ATOM 2380 O O . LYS A 1 304 ? 7.574 29.234 -6.281 1 96.81 304 LYS A O 1
ATOM 2385 N N . GLY A 1 305 ? 9.156 30.188 -7.625 1 96.81 305 GLY A N 1
ATOM 2386 C CA . GLY A 1 305 ? 8.93 29.328 -8.781 1 96.81 305 GLY A CA 1
ATOM 2387 C C . GLY A 1 305 ? 9.656 28 -8.695 1 96.81 305 GLY A C 1
ATOM 2388 O O . GLY A 1 305 ? 10.258 27.688 -7.668 1 96.81 305 GLY A O 1
ATOM 2389 N N . PRO A 1 306 ? 9.609 27.203 -9.742 1 98.06 306 PRO A N 1
ATOM 2390 C CA . PRO A 1 306 ? 10.211 25.875 -9.742 1 98.06 306 PRO A CA 1
ATOM 2391 C C . PRO A 1 306 ? 11.734 25.922 -9.633 1 98.06 306 PRO A C 1
ATOM 2393 O O . PRO A 1 306 ? 12.336 26.984 -9.805 1 98.06 306 PRO A O 1
ATOM 2396 N N . LEU A 1 307 ? 12.297 24.844 -9.297 1 98.56 3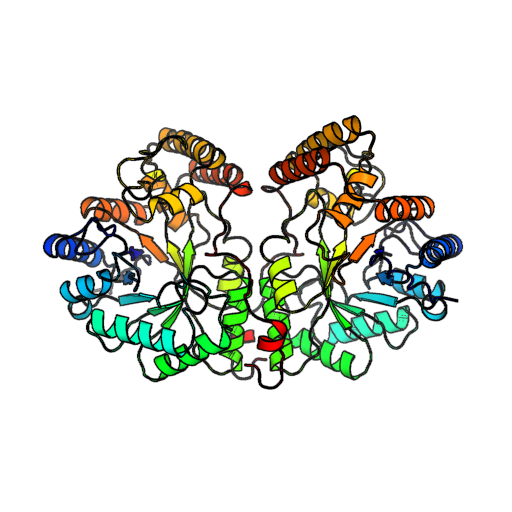07 LEU A N 1
ATOM 2397 C CA . LEU A 1 307 ? 13.742 24.688 -9.148 1 98.56 307 LEU A CA 1
ATOM 2398 C C . LEU A 1 307 ? 14.398 24.422 -10.5 1 98.56 307 LEU A C 1
ATOM 2400 O O . LEU A 1 307 ? 13.75 23.938 -11.43 1 98.56 307 LEU A O 1
ATOM 2404 N N . PRO A 1 308 ? 15.711 24.719 -10.57 1 97.88 308 PRO A N 1
ATOM 2405 C CA . PRO A 1 308 ? 16.453 24.297 -11.758 1 97.88 308 PRO A CA 1
ATOM 2406 C C . PRO A 1 308 ? 16.469 22.781 -11.93 1 97.88 308 PRO A C 1
ATOM 2408 O O . PRO A 1 308 ? 16.531 22.031 -10.945 1 97.88 308 PRO A O 1
ATOM 2411 N N . GLU A 1 309 ? 16.516 22.406 -13.18 1 97.69 309 GLU A N 1
ATOM 2412 C CA . GLU A 1 309 ? 16.422 20.984 -13.516 1 97.69 309 GLU A CA 1
ATOM 2413 C C . GLU A 1 309 ? 17.531 20.172 -12.867 1 97.69 309 GLU A C 1
ATOM 2415 O O . GLU A 1 309 ? 17.312 19.062 -12.383 1 97.69 309 GLU A O 1
ATOM 2420 N N . GLU A 1 310 ? 18.703 20.719 -12.914 1 96.81 310 GLU A N 1
ATOM 2421 C CA . GLU A 1 310 ? 19.844 20.016 -12.336 1 96.81 310 GLU A CA 1
ATOM 2422 C C . GLU A 1 310 ? 19.625 19.75 -10.852 1 96.81 310 GLU A C 1
ATOM 2424 O O . GLU A 1 310 ? 20.031 18.688 -10.344 1 96.81 310 GLU A O 1
ATOM 2429 N N . VAL A 1 311 ? 19.031 20.734 -10.156 1 98.25 311 VAL A N 1
ATOM 2430 C CA . VAL A 1 311 ? 18.734 20.562 -8.734 1 98.25 311 VAL A CA 1
ATOM 2431 C C . VAL A 1 311 ? 17.672 19.484 -8.547 1 98.25 311 VAL A C 1
ATOM 2433 O O . VAL A 1 311 ? 17.797 18.625 -7.676 1 98.25 311 VAL A O 1
ATOM 2436 N N . VAL A 1 312 ? 16.656 19.5 -9.352 1 98.62 312 VAL A N 1
ATOM 2437 C CA . VAL A 1 312 ? 15.594 18.5 -9.281 1 98.62 312 VAL A CA 1
ATOM 2438 C C . VAL A 1 312 ? 16.172 17.109 -9.477 1 98.62 312 VAL A C 1
ATOM 2440 O O . VAL A 1 312 ? 15.812 16.172 -8.758 1 98.62 312 VAL A O 1
ATOM 2443 N N . GLN A 1 313 ? 17.109 16.953 -10.375 1 98.19 313 GLN A N 1
ATOM 2444 C CA . GLN A 1 313 ? 17.766 15.664 -10.617 1 98.19 313 GLN A CA 1
ATOM 2445 C C . GLN A 1 313 ? 18.531 15.195 -9.391 1 98.19 313 GLN A C 1
ATOM 2447 O O . GLN A 1 313 ? 18.5 14.008 -9.047 1 98.19 313 GLN A O 1
ATOM 2452 N N . ALA A 1 314 ? 19.25 16.125 -8.789 1 97.88 314 ALA A N 1
ATOM 2453 C CA . ALA A 1 314 ? 19.984 15.805 -7.566 1 97.88 314 ALA A CA 1
ATOM 2454 C C . ALA A 1 314 ? 19.047 15.352 -6.461 1 97.88 314 ALA A C 1
ATOM 2456 O O . ALA A 1 314 ? 19.375 14.461 -5.672 1 97.88 314 ALA A O 1
ATOM 2457 N N . LEU A 1 315 ? 17.875 16 -6.371 1 98.56 315 LEU A N 1
ATOM 2458 C CA . LEU A 1 315 ? 16.875 15.625 -5.379 1 98.56 315 LEU A CA 1
ATOM 2459 C C . LEU A 1 315 ? 16.344 14.227 -5.648 1 98.56 315 LEU A C 1
ATOM 2461 O O . LEU A 1 315 ? 16.094 13.461 -4.715 1 98.56 315 LEU A O 1
ATOM 2465 N N . ASP A 1 316 ? 16.188 13.867 -6.906 1 97.94 316 ASP A N 1
ATOM 2466 C CA . ASP A 1 316 ? 15.773 12.516 -7.27 1 97.94 316 ASP A CA 1
ATOM 2467 C C . ASP A 1 316 ? 16.844 11.492 -6.883 1 97.9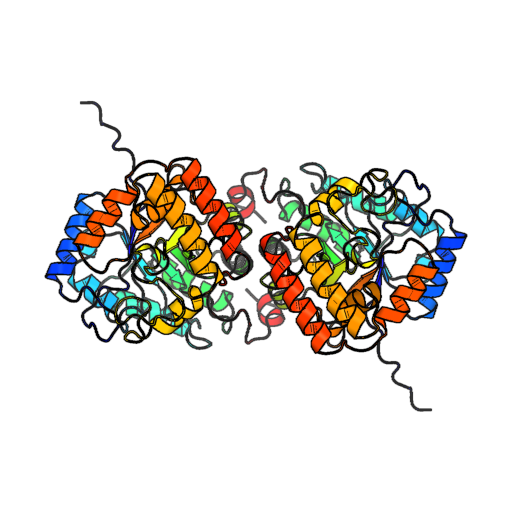4 316 ASP A C 1
ATOM 2469 O O . ASP A 1 316 ? 16.516 10.406 -6.402 1 97.94 316 ASP A O 1
ATOM 2473 N N . GLN A 1 317 ? 18.094 11.844 -7.117 1 96.94 317 GLN A N 1
ATOM 2474 C CA . GLN A 1 317 ? 19.188 10.977 -6.711 1 96.94 317 GLN A CA 1
ATOM 2475 C C . GLN A 1 317 ? 19.219 10.805 -5.195 1 96.94 317 GLN A C 1
ATOM 2477 O O . GLN A 1 317 ? 19.469 9.703 -4.699 1 96.94 317 GLN A O 1
ATOM 2482 N N . ALA A 1 318 ? 18.984 11.891 -4.512 1 97.06 318 ALA A N 1
ATOM 2483 C CA . ALA A 1 318 ? 18.953 11.836 -3.051 1 97.06 318 ALA A CA 1
ATOM 2484 C C . ALA A 1 318 ? 17.859 10.883 -2.561 1 97.06 318 ALA A C 1
ATOM 2486 O O . ALA A 1 318 ? 18.094 10.102 -1.636 1 97.06 318 ALA A O 1
ATOM 2487 N N . TRP A 1 319 ? 16.703 10.93 -3.182 1 97.31 319 TRP A N 1
ATOM 2488 C CA . TRP A 1 319 ? 15.633 10.016 -2.816 1 97.31 319 TRP A CA 1
ATOM 2489 C C . TRP A 1 319 ? 16.031 8.562 -3.09 1 97.31 319 TRP A C 1
ATOM 2491 O O . TRP A 1 319 ? 15.766 7.676 -2.277 1 97.31 319 TRP A O 1
ATOM 2501 N N . ALA A 1 320 ? 16.688 8.344 -4.172 1 94.19 320 ALA A N 1
ATOM 2502 C CA . ALA A 1 320 ? 17.125 6.992 -4.504 1 94.19 320 ALA A CA 1
ATOM 2503 C C . ALA A 1 320 ? 18.062 6.438 -3.424 1 94.19 320 ALA A C 1
ATOM 2505 O O . ALA A 1 320 ? 18.016 5.246 -3.119 1 94.19 320 ALA A O 1
ATOM 2506 N N . ILE A 1 321 ? 18.781 7.293 -2.824 1 93.25 321 ILE A N 1
ATOM 2507 C CA . ILE A 1 321 ? 19.75 6.918 -1.799 1 93.25 321 ILE A CA 1
ATOM 2508 C C . ILE A 1 321 ? 19.016 6.574 -0.502 1 93.25 321 ILE A C 1
ATOM 2510 O O . ILE A 1 321 ? 19.359 5.586 0.161 1 93.25 321 ILE A O 1
ATOM 2514 N N . SER A 1 322 ? 18.016 7.348 -0.164 1 94.31 322 SER A N 1
ATOM 2515 C CA . SER A 1 322 ? 17.359 7.199 1.136 1 94.31 322 SER A CA 1
ATOM 2516 C C . SER A 1 322 ? 16.203 6.211 1.069 1 94.31 322 SER A C 1
ATOM 2518 O O . SER A 1 322 ? 15.703 5.77 2.102 1 94.31 322 SER A O 1
ATOM 2520 N N . LYS A 1 323 ? 15.875 5.785 -0.071 1 94.12 323 LYS A N 1
ATOM 2521 C CA . LYS A 1 323 ? 14.617 5.078 -0.33 1 94.12 323 LYS A CA 1
ATOM 2522 C C . LYS A 1 323 ? 14.578 3.744 0.412 1 94.12 323 LYS A C 1
ATOM 2524 O O . LYS A 1 323 ? 13.578 3.416 1.054 1 94.12 323 LYS A O 1
ATOM 2529 N N . ALA A 1 324 ? 15.68 3.051 0.418 1 90.19 324 ALA A N 1
ATOM 2530 C CA . ALA A 1 324 ? 15.711 1.697 0.968 1 90.19 324 ALA A CA 1
ATOM 2531 C C . ALA A 1 324 ? 15.484 1.714 2.477 1 90.19 324 ALA A C 1
ATOM 2533 O O . ALA A 1 324 ? 14.93 0.767 3.037 1 90.19 324 ALA A O 1
ATOM 2534 N N . ASP A 1 325 ? 15.805 2.822 3.125 1 90.69 325 ASP A N 1
ATOM 2535 C CA . ASP A 1 325 ? 15.766 2.902 4.582 1 90.69 325 ASP A CA 1
ATOM 2536 C C . ASP A 1 325 ? 14.656 3.842 5.047 1 90.69 325 ASP A C 1
ATOM 2538 O O . ASP A 1 325 ? 14.57 4.18 6.23 1 90.69 325 ASP A O 1
ATOM 2542 N N . THR A 1 326 ? 13.914 4.273 4.168 1 93 326 THR A N 1
ATOM 2543 C CA . THR A 1 326 ? 12.898 5.27 4.508 1 93 326 THR A CA 1
ATOM 2544 C C . THR A 1 326 ? 11.891 4.695 5.5 1 93 326 THR A C 1
ATOM 2546 O O . THR A 1 326 ? 11.602 3.498 5.477 1 93 326 THR A O 1
ATOM 2549 N N . THR A 1 327 ? 11.383 5.527 6.352 1 93 327 THR A N 1
ATOM 2550 C CA . THR A 1 327 ? 10.391 5.141 7.352 1 93 327 THR A CA 1
ATOM 2551 C C . THR A 1 327 ? 9.039 4.875 6.691 1 93 327 THR A C 1
ATOM 2553 O O . THR A 1 327 ? 8.766 5.371 5.602 1 93 327 THR A O 1
ATOM 2556 N N . ASN A 1 328 ? 8.25 4.031 7.406 1 94.62 328 ASN A N 1
ATOM 2557 C CA . ASN A 1 328 ? 6.863 3.861 6.977 1 94.62 328 ASN A CA 1
ATOM 2558 C C . ASN A 1 328 ? 6.09 5.176 7.043 1 94.62 328 ASN A C 1
ATOM 2560 O O . ASN A 1 328 ? 6.273 5.965 7.973 1 94.62 328 ASN A O 1
ATOM 2564 N N . TYR A 1 329 ? 5.227 5.371 6.055 1 97.5 329 TYR A N 1
ATOM 2565 C CA . TYR A 1 329 ? 4.488 6.625 6.059 1 97.5 329 TYR A CA 1
ATOM 2566 C C . TYR A 1 329 ? 3.293 6.555 7.008 1 97.5 329 TYR A C 1
ATOM 2568 O O . TYR A 1 329 ? 2.688 7.578 7.332 1 97.5 329 TYR A O 1
ATOM 2576 N N . TRP A 1 330 ? 2.883 5.336 7.488 1 98.38 330 TRP A N 1
ATOM 2577 C CA . TRP A 1 330 ? 1.819 5.195 8.477 1 98.38 330 TRP A CA 1
ATOM 2578 C C . TRP A 1 330 ? 2.395 5.145 9.891 1 98.38 330 TRP A C 1
ATOM 2580 O O . TRP A 1 330 ? 3.598 4.949 10.07 1 98.38 330 TRP A O 1
ATOM 2590 N N . HIS A 1 331 ? 1.517 5.426 10.883 1 97.44 331 HIS A N 1
ATOM 2591 C CA . HIS A 1 331 ? 1.938 5.395 12.281 1 97.44 331 HIS A CA 1
ATOM 2592 C C . HIS A 1 331 ? 1.569 4.07 12.938 1 97.44 331 HIS A C 1
ATOM 2594 O O . HIS A 1 331 ? 0.612 3.412 12.531 1 97.44 331 HIS A O 1
ATOM 2600 N N . LEU A 1 332 ? 2.373 3.703 13.969 1 96.06 332 LEU A N 1
ATOM 2601 C CA . LEU A 1 332 ? 2.145 2.551 14.836 1 96.06 332 LEU A CA 1
ATOM 2602 C C . LEU A 1 332 ? 2.32 1.248 14.062 1 96.06 332 LEU A C 1
ATOM 2604 O O . LEU A 1 332 ? 2.545 1.267 12.852 1 96.06 332 LEU A O 1
ATOM 2608 N N . ASP A 1 333 ? 2.301 0.187 14.773 1 95.25 333 ASP A N 1
ATOM 2609 C CA . ASP A 1 333 ? 2.492 -1.116 14.141 1 95.25 333 ASP A CA 1
ATOM 2610 C C . ASP A 1 333 ? 1.258 -1.525 13.344 1 95.25 333 ASP A C 1
ATOM 2612 O O . ASP A 1 333 ? 0.127 -1.267 13.758 1 95.25 333 ASP A O 1
ATOM 2616 N N . LEU A 1 334 ? 1.542 -2.121 12.281 1 96.94 334 LEU A N 1
ATOM 2617 C CA . LEU A 1 334 ? 0.462 -2.639 11.445 1 96.94 334 LEU A CA 1
ATOM 2618 C C . LEU A 1 334 ? 0.028 -4.023 11.914 1 96.94 334 LEU A C 1
ATOM 2620 O O . LEU A 1 334 ? 0.216 -5.012 11.203 1 96.94 334 LEU A O 1
ATOM 2624 N N . GLU A 1 335 ? -0.485 -4.082 13.109 1 96.38 335 GLU A N 1
ATOM 2625 C CA . GLU A 1 335 ? -0.958 -5.289 13.781 1 96.38 335 GLU A CA 1
ATOM 2626 C C . GLU A 1 335 ? -2.328 -5.066 14.414 1 96.38 335 GLU A C 1
ATOM 2628 O O . GLU A 1 335 ? -2.506 -4.145 15.211 1 96.38 335 GLU A O 1
ATOM 2633 N N . TYR A 1 336 ? -3.219 -5.867 14.031 1 97.62 336 TYR A N 1
ATOM 2634 C CA . TYR A 1 336 ? -4.566 -5.766 14.578 1 97.62 336 TYR A CA 1
ATOM 2635 C C . TYR A 1 336 ? -4.711 -6.629 15.828 1 97.62 336 TYR A C 1
ATOM 2637 O O . TYR A 1 336 ? -4.23 -7.762 15.867 1 97.62 336 TYR A O 1
ATOM 2645 N N . LYS A 1 337 ? -5.414 -6.141 16.828 1 96.69 337 LYS A N 1
ATOM 2646 C CA . LYS A 1 337 ? -5.449 -6.781 18.141 1 96.69 337 LYS A CA 1
ATOM 2647 C C . LYS A 1 337 ? -6.781 -7.488 18.375 1 96.69 337 LYS A C 1
ATOM 2649 O O . LYS A 1 337 ? -7.168 -7.727 19.516 1 96.69 337 LYS A O 1
ATOM 2654 N N . TYR A 1 338 ? -7.48 -7.723 17.344 1 95.19 338 TYR A N 1
ATOM 2655 C CA . TYR A 1 338 ? -8.742 -8.445 17.391 1 95.19 338 TYR A CA 1
ATOM 2656 C C . TYR A 1 338 ? -8.883 -9.375 16.188 1 95.19 338 TYR A C 1
ATOM 2658 O O . TYR A 1 338 ? -8.039 -9.367 15.289 1 95.19 338 TYR A O 1
ATOM 2666 N N . ASN A 1 339 ? -9.844 -10.273 16.188 1 95.31 339 ASN A N 1
ATOM 2667 C CA . ASN A 1 339 ? -10.133 -11.133 15.047 1 95.31 339 ASN A CA 1
ATOM 2668 C C . ASN A 1 339 ? -10.742 -10.336 13.891 1 95.31 339 ASN A C 1
ATOM 2670 O O . ASN A 1 339 ? -11.945 -10.086 13.875 1 95.31 339 ASN A O 1
ATOM 2674 N N . THR A 1 340 ? -9.93 -9.992 12.938 1 94.25 340 THR A N 1
ATOM 2675 C CA . THR A 1 340 ? -10.344 -9.078 11.883 1 94.25 340 THR A CA 1
ATOM 2676 C C . THR A 1 340 ? -11.398 -9.719 10.992 1 94.25 340 THR A C 1
ATOM 2678 O O . THR A 1 340 ? -12.32 -9.047 10.523 1 94.25 340 THR A O 1
ATOM 2681 N N . ARG A 1 341 ? -11.32 -10.992 10.758 1 93.81 341 ARG A N 1
ATOM 2682 C CA . ARG A 1 341 ? -12.266 -11.672 9.891 1 93.81 341 ARG A CA 1
ATOM 2683 C C . ARG A 1 341 ? -13.664 -11.695 10.508 1 93.81 341 ARG A C 1
ATOM 2685 O O . ARG A 1 341 ? -14.656 -11.461 9.82 1 93.81 341 ARG A O 1
ATOM 2692 N N . ASP A 1 342 ? -13.648 -11.906 11.773 1 93.81 342 ASP A N 1
ATOM 2693 C CA . ASP A 1 342 ? -14.93 -11.852 12.469 1 93.81 342 ASP A CA 1
ATOM 2694 C C . ASP A 1 342 ? -15.516 -10.445 12.43 1 93.81 342 ASP A C 1
ATOM 2696 O O . ASP A 1 342 ? -16.703 -10.273 12.156 1 93.81 342 ASP A O 1
ATOM 2700 N N . ALA A 1 343 ? -14.68 -9.438 12.641 1 94.19 343 ALA A N 1
ATOM 2701 C CA . ALA A 1 343 ? -15.125 -8.047 12.695 1 94.19 343 ALA A CA 1
ATOM 2702 C C . ALA A 1 343 ? -15.641 -7.578 11.344 1 94.19 343 ALA A C 1
ATOM 2704 O O . ALA A 1 343 ? -16.562 -6.766 11.273 1 94.19 343 ALA A O 1
ATOM 2705 N N . LEU A 1 344 ? -15.117 -8.164 10.258 1 95.94 344 LEU A N 1
ATOM 2706 C CA . LEU A 1 344 ? -15.43 -7.66 8.922 1 95.94 344 LEU A CA 1
ATOM 2707 C C . LEU A 1 344 ? -16.516 -8.492 8.266 1 95.94 344 LEU A C 1
ATOM 2709 O O . LEU A 1 344 ? -17.312 -7.98 7.473 1 95.94 344 LEU A O 1
ATOM 2713 N N . PHE A 1 345 ? -16.594 -9.805 8.594 1 95.56 345 PHE A N 1
ATOM 2714 C CA . PHE A 1 345 ? -17.344 -10.664 7.688 1 95.56 345 PHE A CA 1
ATOM 2715 C C . PHE A 1 345 ? -18.422 -11.43 8.438 1 95.56 345 PHE A C 1
ATOM 2717 O O . PHE A 1 345 ? -19.234 -12.133 7.824 1 95.56 345 PHE A O 1
ATOM 2724 N N . SER A 1 346 ? -18.422 -11.32 9.805 1 93.31 346 SER A N 1
ATOM 2725 C CA . SER A 1 346 ? -19.5 -11.977 10.531 1 93.31 346 SER A CA 1
ATOM 2726 C C . SER A 1 346 ? -20.859 -11.367 10.164 1 93.31 346 SER A C 1
ATOM 2728 O O . SER A 1 346 ? -20.922 -10.266 9.625 1 93.31 346 SER A O 1
ATOM 2730 N N . ALA A 1 347 ? -21.891 -12.109 10.453 1 89.25 347 ALA A N 1
ATOM 2731 C CA . ALA A 1 347 ? -23.234 -11.648 10.164 1 89.25 347 ALA A CA 1
ATOM 2732 C C . ALA A 1 347 ? -23.531 -10.328 10.867 1 89.25 347 ALA A C 1
ATOM 2734 O O . ALA A 1 347 ? -23.266 -10.18 12.062 1 89.25 347 ALA A O 1
ATOM 2735 N N . GLY A 1 348 ? -23.891 -9.352 10.094 1 87.31 348 GLY A N 1
ATOM 2736 C CA . GLY A 1 348 ? -24.266 -8.07 10.656 1 87.31 348 GLY A CA 1
ATOM 2737 C C . GLY A 1 348 ? -23.109 -7.102 10.773 1 87.31 348 GLY A C 1
ATOM 2738 O O . GLY A 1 348 ? -23.281 -5.938 11.133 1 87.31 348 GLY A O 1
ATOM 2739 N N . ALA A 1 349 ? -21.969 -7.602 10.398 1 90.44 349 ALA A N 1
ATOM 2740 C CA . ALA A 1 349 ? -20.797 -6.734 10.461 1 90.44 349 ALA A CA 1
ATOM 2741 C C . ALA A 1 349 ? -20.922 -5.566 9.492 1 90.44 349 ALA A C 1
ATOM 2743 O O . ALA A 1 349 ? -21.344 -5.746 8.344 1 90.44 349 ALA A O 1
ATOM 2744 N N . LYS A 1 350 ? -20.578 -4.426 10.047 1 90.38 350 LYS A N 1
ATOM 2745 C CA . LYS A 1 350 ? -20.609 -3.227 9.211 1 90.38 350 LYS A CA 1
ATOM 2746 C C . LYS A 1 350 ? -19.234 -2.967 8.586 1 90.38 350 LYS A C 1
ATOM 2748 O O . LYS A 1 350 ? -18.203 -3.342 9.148 1 90.38 350 LYS A O 1
ATOM 2753 N N . MET B 1 1 ? -2.82 -49.938 15.055 1 36.31 1 MET B N 1
ATOM 2754 C CA . MET B 1 1 ? -1.797 -49.344 14.211 1 36.31 1 MET B CA 1
ATOM 2755 C C . MET B 1 1 ? -1.914 -47.812 14.234 1 36.31 1 MET B C 1
ATOM 2757 O O . MET B 1 1 ? -2.98 -47.281 13.945 1 36.31 1 MET B O 1
ATOM 2761 N N . PRO B 1 2 ? -1.118 -47.125 15.047 1 40.44 2 PRO B N 1
ATOM 2762 C CA . PRO B 1 2 ? -1.378 -45.719 15.203 1 40.44 2 PRO B CA 1
ATOM 2763 C C . PRO B 1 2 ? -1.462 -44.969 13.859 1 40.44 2 PRO B C 1
ATOM 2765 O O . PRO B 1 2 ? -0.769 -45.344 12.906 1 40.44 2 PRO B O 1
ATOM 2768 N N . LEU B 1 3 ? -2.57 -44.5 13.531 1 39.91 3 LEU B N 1
ATOM 2769 C CA . LEU B 1 3 ? -2.732 -43.656 12.359 1 39.91 3 LEU B CA 1
ATOM 2770 C C . LEU B 1 3 ? -1.628 -42.594 12.289 1 39.91 3 LEU B C 1
ATOM 2772 O O . LEU B 1 3 ? -1.478 -41.781 13.203 1 39.91 3 LEU B O 1
ATOM 2776 N N . ILE B 1 4 ? -0.426 -42.938 11.891 1 39.31 4 ILE B N 1
ATOM 2777 C CA . ILE B 1 4 ? 0.606 -41.938 11.695 1 39.31 4 ILE B CA 1
ATOM 2778 C C . ILE B 1 4 ? -0.003 -40.688 11.047 1 39.31 4 ILE B C 1
ATOM 2780 O O . ILE B 1 4 ? -0.506 -40.75 9.922 1 39.31 4 ILE B O 1
ATOM 2784 N N . ALA B 1 5 ? -0.43 -39.875 11.906 1 48.78 5 ALA B N 1
ATOM 2785 C CA . ALA B 1 5 ? -0.845 -38.562 11.453 1 48.78 5 ALA B CA 1
ATOM 2786 C C . ALA B 1 5 ? 0.072 -38.031 10.344 1 48.78 5 ALA B C 1
ATOM 2788 O O . ALA B 1 5 ? 1.261 -37.812 10.578 1 48.78 5 ALA B O 1
ATOM 2789 N N . SER B 1 6 ? 0.164 -38.5 9.023 1 42.56 6 SER B N 1
ATOM 2790 C CA . SER B 1 6 ? 0.979 -37.906 7.965 1 42.56 6 SER B CA 1
ATOM 2791 C C . SER B 1 6 ? 0.916 -36.406 7.992 1 42.56 6 SER B C 1
ATOM 2793 O O . SER B 1 6 ? -0.171 -35.812 8.016 1 42.56 6 SER B O 1
ATOM 2795 N N . ASN B 1 7 ? 1.827 -35.688 8.484 1 49.5 7 ASN B N 1
ATOM 2796 C CA . ASN B 1 7 ? 1.933 -34.219 8.562 1 49.5 7 ASN B CA 1
ATOM 2797 C C . ASN B 1 7 ? 1.654 -33.562 7.211 1 49.5 7 ASN B C 1
ATOM 2799 O O . ASN B 1 7 ? 2.219 -33.969 6.191 1 49.5 7 ASN B O 1
ATOM 2803 N N . PRO B 1 8 ? 0.525 -32.812 7.125 1 61.12 8 PRO B N 1
ATOM 2804 C CA . PRO B 1 8 ? 0.178 -32.188 5.852 1 61.12 8 PRO B CA 1
ATOM 2805 C C . PRO B 1 8 ? 1.37 -31.5 5.191 1 61.12 8 PRO B C 1
ATOM 2807 O O . PRO B 1 8 ? 2.217 -30.922 5.879 1 61.12 8 PRO B O 1
ATOM 2810 N N . LYS B 1 9 ? 1.754 -31.812 3.893 1 81.81 9 LYS B N 1
ATOM 2811 C CA . LYS B 1 9 ? 2.846 -31.266 3.096 1 81.81 9 LYS B CA 1
ATOM 2812 C C . LYS B 1 9 ? 2.645 -29.766 2.844 1 81.81 9 LYS B C 1
ATOM 2814 O O . LYS B 1 9 ? 1.513 -29.281 2.848 1 81.81 9 LYS B O 1
ATOM 2819 N N . ASP B 1 10 ? 3.758 -29.109 2.855 1 93.06 10 ASP B N 1
ATOM 2820 C CA . ASP B 1 10 ? 3.742 -27.703 2.455 1 93.06 10 ASP B CA 1
ATOM 2821 C C . ASP B 1 10 ? 2.98 -27.516 1.145 1 93.06 10 ASP B C 1
ATOM 2823 O O . ASP B 1 10 ? 2.906 -28.438 0.326 1 93.06 10 ASP B O 1
ATOM 2827 N N . ARG B 1 11 ? 2.299 -26.469 1.002 1 97.81 11 ARG B N 1
ATOM 2828 C CA . ARG B 1 11 ? 1.571 -26.172 -0.227 1 97.81 11 ARG B CA 1
ATOM 2829 C C . ARG B 1 11 ? 2.525 -25.75 -1.344 1 97.81 11 ARG B C 1
ATOM 2831 O O . ARG B 1 11 ? 3.004 -24.625 -1.373 1 97.81 11 ARG B O 1
ATOM 2838 N N . VAL B 1 12 ? 2.861 -26.703 -2.152 1 98.44 12 VAL B N 1
ATOM 2839 C CA . VAL B 1 12 ? 3.664 -26.469 -3.35 1 98.44 12 VAL B CA 1
ATOM 2840 C C . VAL B 1 12 ? 2.797 -26.656 -4.594 1 98.44 12 VAL B C 1
ATOM 2842 O O . VAL B 1 12 ? 2.062 -27.641 -4.711 1 98.44 12 VAL B O 1
ATOM 2845 N N . ILE B 1 13 ? 2.832 -25.688 -5.469 1 98.81 13 ILE B N 1
ATOM 2846 C CA . ILE B 1 13 ? 1.99 -25.641 -6.66 1 98.81 13 ILE B CA 1
ATOM 2847 C C . ILE B 1 13 ? 2.861 -25.703 -7.914 1 98.81 13 ILE B C 1
ATOM 2849 O O . ILE B 1 13 ? 3.873 -25.016 -8.008 1 98.81 13 ILE B O 1
ATOM 2853 N N . LEU B 1 14 ? 2.516 -26.594 -8.797 1 98.88 14 LEU B N 1
ATOM 2854 C CA . LEU B 1 14 ? 3.238 -26.641 -10.062 1 98.88 14 LEU B CA 1
ATOM 2855 C C . LEU B 1 14 ? 2.678 -25.625 -11.055 1 98.88 14 LEU B C 1
ATOM 2857 O O . LEU B 1 14 ? 1.518 -25.719 -11.461 1 98.88 14 LEU B O 1
ATOM 2861 N N . GLY B 1 15 ? 3.488 -24.641 -11.398 1 98.69 15 GLY B N 1
ATOM 2862 C CA . GLY B 1 15 ? 3.115 -23.672 -12.422 1 98.69 15 GLY B CA 1
ATOM 2863 C C . GLY B 1 15 ? 3.279 -24.219 -13.828 1 98.69 15 GLY B C 1
ATOM 2864 O O . GLY B 1 15 ? 4.312 -24.797 -14.164 1 98.69 15 GLY B O 1
ATOM 2865 N N . LEU B 1 16 ? 2.34 -23.938 -14.695 1 98.69 16 LEU B N 1
ATOM 2866 C CA . LEU B 1 16 ? 2.318 -24.594 -15.992 1 98.69 16 LEU B CA 1
ATOM 2867 C C . LEU B 1 16 ? 2.621 -23.609 -17.109 1 98.69 16 LEU B C 1
ATOM 2869 O O . LEU B 1 16 ? 2.344 -23.875 -18.281 1 98.69 16 LEU B O 1
ATOM 2873 N N . MET B 1 17 ? 3.193 -22.484 -16.75 1 96.94 17 MET B N 1
ATOM 2874 C CA . MET B 1 17 ? 3.463 -21.438 -17.734 1 96.94 17 MET B CA 1
ATOM 2875 C C . MET B 1 17 ? 4.406 -21.953 -18.828 1 96.94 17 MET B C 1
ATOM 2877 O O . MET B 1 17 ? 4.387 -21.453 -19.953 1 96.94 17 MET B O 1
ATOM 2881 N N . THR B 1 18 ? 5.234 -22.984 -18.547 1 95.62 18 THR B N 1
ATOM 2882 C CA . THR B 1 18 ? 6.223 -23.484 -19.5 1 95.62 18 THR B CA 1
ATOM 2883 C C . THR B 1 18 ? 5.766 -24.797 -20.125 1 95.62 18 THR B C 1
ATOM 2885 O O . THR B 1 18 ? 6.566 -25.531 -20.719 1 95.62 18 THR B O 1
ATOM 2888 N N . PHE B 1 19 ? 4.574 -25.219 -19.922 1 98.31 19 PHE B N 1
ATOM 2889 C CA . PHE B 1 19 ? 3.988 -26.422 -20.469 1 98.31 19 PHE B CA 1
ATOM 2890 C C . PHE B 1 19 ? 3.066 -26.094 -21.641 1 98.31 19 PHE B C 1
ATOM 2892 O O . PHE B 1 19 ? 2.154 -25.281 -21.516 1 98.31 19 PHE B O 1
ATOM 2899 N N . GLY B 1 20 ? 3.209 -26.594 -22.703 1 97.25 20 GLY B N 1
ATOM 2900 C CA . GLY B 1 20 ? 2.34 -26.406 -23.859 1 97.25 20 GLY B CA 1
ATOM 2901 C C . GLY B 1 20 ? 2.893 -27 -25.125 1 97.25 20 GLY B C 1
ATOM 2902 O O . GLY B 1 20 ? 4.027 -27.484 -25.156 1 97.25 20 GLY B O 1
ATOM 2903 N N . PRO B 1 21 ? 2.158 -27 -26.172 1 96 21 PRO B N 1
ATOM 2904 C CA . PRO B 1 21 ? 2.516 -27.781 -27.359 1 96 21 PRO B CA 1
ATOM 2905 C C . PRO B 1 21 ? 3.576 -27.094 -28.219 1 96 21 PRO B C 1
ATOM 2907 O O . PRO B 1 21 ? 4.176 -27.734 -29.094 1 96 21 PRO B O 1
ATOM 2910 N N . LYS B 1 22 ? 3.848 -25.797 -27.953 1 94.38 22 LYS B N 1
ATOM 2911 C CA . LYS B 1 22 ? 4.703 -25.078 -28.891 1 94.38 22 LYS B CA 1
ATOM 2912 C C . LYS B 1 22 ? 5.816 -24.328 -28.156 1 94.38 22 LYS B C 1
ATOM 2914 O O . LYS B 1 22 ? 5.543 -23.453 -27.344 1 94.38 22 LYS B O 1
ATOM 2919 N N . GLU B 1 23 ? 6.996 -24.594 -28.516 1 91.38 23 GLU B N 1
ATOM 2920 C CA . GLU B 1 23 ? 8.141 -23.875 -27.969 1 91.38 23 GLU B CA 1
ATOM 2921 C C . GLU B 1 23 ? 8.117 -22.406 -28.359 1 91.38 23 GLU B C 1
ATOM 2923 O O . GLU B 1 23 ? 8.508 -21.531 -27.578 1 91.38 23 GLU B O 1
ATOM 2928 N N . ALA B 1 24 ? 7.648 -22.141 -29.547 1 89.56 24 ALA B N 1
ATOM 2929 C CA . ALA B 1 24 ? 7.605 -20.781 -30.094 1 89.56 24 ALA B CA 1
ATOM 2930 C C . ALA B 1 24 ? 6.734 -19.875 -29.234 1 89.56 24 ALA B C 1
ATOM 2932 O O . ALA B 1 24 ? 6.902 -18.656 -29.234 1 89.56 24 ALA B O 1
ATOM 2933 N N . ASP B 1 25 ? 5.863 -20.531 -28.438 1 91.25 25 ASP B N 1
ATOM 2934 C CA . ASP B 1 25 ? 4.953 -19.766 -27.594 1 91.25 25 ASP B CA 1
ATOM 2935 C C . ASP B 1 25 ? 5.434 -19.75 -26.141 1 91.25 25 ASP B C 1
ATOM 2937 O O . ASP B 1 25 ? 4.68 -19.391 -25.234 1 91.25 25 ASP B O 1
ATOM 2941 N N . GLY B 1 26 ? 6.695 -20.203 -25.906 1 89.69 26 GLY B N 1
ATOM 2942 C CA . GLY B 1 26 ? 7.301 -20.078 -24.578 1 89.69 26 GLY B CA 1
ATOM 2943 C C . GLY B 1 26 ? 7.363 -21.391 -23.828 1 89.69 26 GLY B C 1
ATOM 2944 O O . GLY B 1 26 ? 7.902 -21.469 -22.734 1 89.69 26 GLY B O 1
ATOM 2945 N N . ALA B 1 27 ? 6.898 -22.484 -24.438 1 94.94 27 ALA B N 1
ATOM 2946 C CA . ALA B 1 27 ? 6.867 -23.781 -23.766 1 94.94 27 ALA B CA 1
ATOM 2947 C C . ALA B 1 27 ? 8.258 -24.406 -23.719 1 94.94 27 ALA B C 1
ATOM 2949 O O . ALA B 1 27 ? 9.07 -24.203 -24.625 1 94.94 27 ALA B O 1
ATOM 2950 N N . ARG B 1 28 ? 8.477 -25.141 -22.672 1 94.81 28 ARG B N 1
ATOM 2951 C CA . ARG B 1 28 ? 9.711 -25.922 -22.516 1 94.81 28 ARG B CA 1
ATOM 2952 C C . ARG B 1 28 ? 9.406 -27.406 -22.375 1 94.81 28 ARG B C 1
ATOM 2954 O O . ARG B 1 28 ? 10.273 -28.25 -22.625 1 94.81 28 ARG B O 1
ATOM 2961 N N . ILE B 1 29 ? 8.281 -27.703 -21.875 1 97.5 29 ILE B N 1
ATOM 2962 C CA . ILE B 1 29 ? 7.73 -29.062 -21.875 1 97.5 29 ILE B CA 1
ATOM 2963 C C . ILE B 1 29 ? 6.629 -29.172 -22.922 1 97.5 29 ILE B C 1
ATOM 2965 O O . ILE B 1 29 ? 5.523 -28.672 -22.734 1 97.5 29 ILE B O 1
ATOM 2969 N N . THR B 1 30 ? 6.926 -29.859 -24.031 1 97.5 30 THR B N 1
ATOM 2970 C CA . THR B 1 30 ? 6.07 -29.672 -25.203 1 97.5 30 THR B CA 1
ATOM 2971 C C . THR B 1 30 ? 5.41 -30.984 -25.609 1 97.5 30 THR B C 1
ATOM 2973 O O . THR B 1 30 ? 4.699 -31.047 -26.609 1 97.5 30 THR B O 1
ATOM 2976 N N . ASP B 1 31 ? 5.664 -32.062 -24.875 1 97.69 31 ASP B N 1
ATOM 2977 C CA . ASP B 1 31 ? 5.008 -33.344 -25.188 1 97.69 31 ASP B CA 1
ATOM 2978 C C . ASP B 1 31 ? 4.328 -33.938 -23.969 1 97.69 31 ASP B C 1
ATOM 2980 O O . ASP B 1 31 ? 4.793 -33.75 -22.844 1 97.69 31 ASP B O 1
ATOM 2984 N N . LEU B 1 32 ? 3.271 -34.719 -24.219 1 98.19 32 LEU B N 1
ATOM 2985 C CA . LEU B 1 32 ? 2.4 -35.219 -23.156 1 98.19 32 LEU B CA 1
ATOM 2986 C C . LEU B 1 32 ? 3.133 -36.219 -22.297 1 98.19 32 LEU B C 1
ATOM 2988 O O . LEU B 1 32 ? 2.881 -36.312 -21.078 1 98.19 32 LEU B O 1
ATOM 2992 N N . ASP B 1 33 ? 4 -36.969 -22.922 1 98.31 33 ASP B N 1
ATOM 2993 C CA . ASP B 1 33 ? 4.734 -37.938 -22.141 1 98.31 33 ASP B CA 1
ATOM 2994 C C . ASP B 1 33 ? 5.555 -37.281 -21.047 1 98.31 33 ASP B C 1
ATOM 2996 O O . ASP B 1 33 ? 5.496 -37.688 -19.875 1 98.31 33 ASP B O 1
ATOM 3000 N N . THR B 1 34 ? 6.301 -36.281 -21.422 1 98.44 34 THR B N 1
ATOM 3001 C CA . THR B 1 34 ? 7.105 -35.531 -20.453 1 98.44 34 THR B CA 1
ATOM 3002 C C . THR B 1 34 ? 6.211 -34.812 -19.438 1 98.44 34 THR B C 1
ATOM 3004 O O . THR B 1 34 ? 6.527 -34.781 -18.25 1 98.44 34 THR B O 1
ATOM 3007 N N . TYR B 1 35 ? 5.148 -34.25 -19.906 1 98.69 35 TYR B N 1
ATOM 3008 C CA . TYR B 1 35 ? 4.184 -33.625 -19.016 1 98.69 35 TYR B CA 1
ATOM 3009 C C . TYR B 1 35 ? 3.668 -34.625 -17.984 1 98.69 35 TYR B C 1
ATOM 3011 O O . TYR B 1 35 ? 3.705 -34.344 -16.781 1 98.69 35 TYR B O 1
ATOM 3019 N N . ASN B 1 36 ? 3.246 -35.75 -18.422 1 98.62 36 ASN B N 1
ATOM 3020 C CA . ASN B 1 36 ? 2.719 -36.781 -17.531 1 98.62 36 ASN B CA 1
ATOM 3021 C C . ASN B 1 36 ? 3.781 -37.281 -16.562 1 98.62 36 ASN B C 1
ATOM 3023 O O . ASN B 1 36 ? 3.482 -37.562 -15.391 1 98.62 36 ASN B O 1
ATOM 3027 N N . LYS B 1 37 ? 4.988 -37.375 -17.031 1 98.69 37 LYS B N 1
ATOM 3028 C CA . LYS B 1 37 ? 6.082 -37.75 -16.141 1 98.69 37 LYS B CA 1
ATOM 3029 C C . LYS B 1 37 ? 6.254 -36.719 -15.023 1 98.69 37 LYS B C 1
ATOM 3031 O O . LYS B 1 37 ? 6.473 -37.062 -13.859 1 98.69 37 LYS B O 1
ATOM 3036 N N . ALA B 1 38 ? 6.219 -35.469 -15.375 1 98.75 38 ALA B N 1
ATOM 3037 C CA . ALA B 1 38 ? 6.312 -34.406 -14.383 1 98.75 38 ALA B CA 1
ATOM 3038 C C . ALA B 1 38 ? 5.188 -34.531 -13.352 1 98.75 38 ALA B C 1
ATOM 3040 O O . ALA B 1 38 ? 5.43 -34.406 -12.148 1 98.75 38 ALA B O 1
ATOM 3041 N N . LEU B 1 39 ? 3.975 -34.75 -13.82 1 98.81 39 LEU B N 1
ATOM 3042 C CA . LEU B 1 39 ? 2.832 -34.875 -12.922 1 98.81 39 LEU B CA 1
ATOM 3043 C C . LEU B 1 39 ? 2.975 -36.094 -12.031 1 98.81 39 LEU B C 1
ATOM 3045 O O . LEU B 1 39 ? 2.598 -36.062 -10.859 1 98.81 39 LEU B O 1
ATOM 3049 N N . ASP B 1 40 ? 3.514 -37.156 -12.633 1 98.69 40 ASP B N 1
ATOM 3050 C CA . ASP B 1 40 ? 3.754 -38.375 -11.836 1 98.69 40 ASP B CA 1
ATOM 3051 C C . ASP B 1 40 ? 4.707 -38.094 -10.68 1 98.69 40 ASP B C 1
ATOM 3053 O O . ASP B 1 40 ? 4.43 -38.438 -9.539 1 98.69 40 ASP B O 1
ATOM 3057 N N . VAL B 1 41 ? 5.773 -37.406 -11 1 98.25 41 VAL B N 1
ATOM 3058 C CA . VAL B 1 41 ? 6.758 -37.062 -9.984 1 98.25 41 VAL B CA 1
ATOM 3059 C C . VAL B 1 41 ? 6.121 -36.156 -8.938 1 98.25 41 VAL B C 1
ATOM 3061 O O . VAL B 1 41 ? 6.258 -36.375 -7.734 1 98.25 41 VAL B O 1
ATOM 3064 N N . PHE B 1 42 ? 5.453 -35.188 -9.344 1 98.44 42 PHE B N 1
ATOM 3065 C CA . PHE B 1 42 ? 4.82 -34.188 -8.492 1 98.44 42 PHE B CA 1
ATOM 3066 C C . PHE B 1 42 ? 3.842 -34.844 -7.527 1 98.44 42 PHE B C 1
ATOM 3068 O O . PHE B 1 42 ? 3.922 -34.625 -6.316 1 98.44 42 PHE B O 1
ATOM 3075 N N . GLN B 1 43 ? 2.994 -35.719 -8.039 1 98.12 43 GLN B N 1
ATOM 3076 C CA . GLN B 1 43 ? 1.95 -36.344 -7.242 1 98.12 43 GLN B CA 1
ATOM 3077 C C . GLN B 1 43 ? 2.525 -37.438 -6.355 1 98.12 43 GLN B C 1
ATOM 3079 O O . GLN B 1 43 ? 2.035 -37.656 -5.25 1 98.12 43 GLN B O 1
ATOM 3084 N N . SER B 1 44 ? 3.541 -38.125 -6.848 1 97.38 44 SER B N 1
ATOM 3085 C CA . SER B 1 44 ? 4.164 -39.156 -6.035 1 97.38 44 SER B CA 1
ATOM 3086 C C . SER B 1 44 ? 4.758 -38.562 -4.754 1 97.38 44 SER B C 1
ATOM 3088 O O . SER B 1 44 ? 4.926 -39.281 -3.762 1 97.38 44 SER B O 1
ATOM 3090 N N . ARG B 1 45 ? 5.027 -37.281 -4.805 1 95.94 45 ARG B N 1
ATOM 3091 C CA . ARG B 1 45 ? 5.598 -36.625 -3.645 1 95.94 45 ARG B CA 1
ATOM 3092 C C . ARG B 1 45 ? 4.504 -36.031 -2.754 1 95.94 45 ARG B C 1
ATOM 3094 O O . ARG B 1 45 ? 4.793 -35.375 -1.753 1 95.94 45 ARG B O 1
ATOM 3101 N N . GLY B 1 46 ? 3.301 -36.188 -3.135 1 96.06 46 GLY B N 1
ATOM 3102 C CA . GLY B 1 46 ? 2.178 -35.781 -2.297 1 96.06 46 GLY B CA 1
ATOM 3103 C C . GLY B 1 46 ? 1.583 -34.438 -2.672 1 96.06 46 GLY B C 1
ATOM 3104 O O . GLY B 1 46 ? 0.716 -33.938 -1.967 1 96.06 46 GLY B O 1
ATOM 3105 N N . TYR B 1 47 ? 2.062 -33.812 -3.725 1 97.62 47 TYR B N 1
ATOM 3106 C CA . TYR B 1 47 ? 1.524 -32.531 -4.191 1 97.62 47 TYR B CA 1
ATOM 3107 C C . TYR B 1 47 ? 0.486 -32.75 -5.285 1 97.62 47 TYR B C 1
ATOM 3109 O O . TYR B 1 47 ? 0.579 -33.719 -6.059 1 97.62 47 TYR B O 1
ATOM 3117 N N . ASN B 1 48 ? -0.53 -31.797 -5.355 1 98 48 ASN B N 1
ATOM 3118 C CA . ASN B 1 48 ? -1.63 -32.062 -6.277 1 98 48 ASN B CA 1
ATOM 3119 C C . ASN B 1 48 ? -2.203 -30.781 -6.852 1 98 48 ASN B C 1
ATOM 3121 O O . ASN B 1 48 ? -3.25 -30.781 -7.5 1 98 48 ASN B O 1
ATOM 3125 N N . GLU B 1 49 ? -1.587 -29.641 -6.598 1 98.69 49 GLU B N 1
ATOM 3126 C CA . GLU B 1 49 ? -2.119 -28.359 -7.078 1 98.69 49 GLU B CA 1
ATOM 3127 C C . GLU B 1 49 ? -1.318 -27.844 -8.266 1 98.69 49 GLU B C 1
ATOM 3129 O O . GLU B 1 49 ? -0.086 -27.828 -8.234 1 98.69 49 GLU B O 1
ATOM 3134 N N . VAL B 1 50 ? -2.049 -27.516 -9.359 1 98.88 50 VAL B N 1
ATOM 3135 C CA . VAL B 1 50 ? -1.412 -26.969 -10.547 1 98.88 50 VAL B CA 1
ATOM 3136 C C . VAL B 1 50 ? -2.045 -25.609 -10.891 1 98.88 50 VAL B C 1
ATOM 3138 O O . VAL B 1 50 ? -3.201 -25.359 -10.547 1 98.88 50 VAL B O 1
ATOM 3141 N N . ASP B 1 51 ? -1.25 -24.766 -11.531 1 98.88 51 ASP B N 1
ATOM 3142 C CA . ASP B 1 51 ? -1.675 -23.406 -11.852 1 98.88 51 ASP B CA 1
ATOM 3143 C C . ASP B 1 51 ? -1.479 -23.094 -13.336 1 98.88 51 ASP B C 1
ATOM 3145 O O . ASP B 1 51 ? -0.367 -23.203 -13.859 1 98.88 51 ASP B O 1
ATOM 3149 N N . THR B 1 52 ? -2.504 -22.812 -14.031 1 98.69 52 THR B N 1
ATOM 3150 C CA . THR B 1 52 ? -2.441 -22.406 -15.43 1 98.69 52 THR B CA 1
ATOM 3151 C C . THR B 1 52 ? -3.109 -21.047 -15.617 1 98.69 52 THR B C 1
ATOM 3153 O O . THR B 1 52 ? -3.346 -20.328 -14.648 1 98.69 52 THR B O 1
ATOM 3156 N N . ALA B 1 53 ? -3.221 -20.578 -16.844 1 98.62 53 ALA B N 1
ATOM 3157 C CA . ALA B 1 53 ? -3.889 -19.328 -17.203 1 98.62 53 ALA B CA 1
ATOM 3158 C C . ALA B 1 53 ? -4.305 -19.328 -18.672 1 98.62 53 ALA B C 1
ATOM 3160 O O . ALA B 1 53 ? -3.68 -19.984 -19.5 1 98.62 53 ALA B O 1
ATOM 3161 N N . ARG B 1 54 ? -5.27 -18.547 -18.938 1 97.69 54 ARG B N 1
ATOM 3162 C CA . ARG B 1 54 ? -5.789 -18.422 -20.297 1 97.69 54 ARG B CA 1
ATOM 3163 C C . ARG B 1 54 ? -4.691 -17.984 -21.266 1 97.69 54 ARG B C 1
ATOM 3165 O O . ARG B 1 54 ? -4.625 -18.484 -22.391 1 97.69 54 ARG B O 1
ATOM 3172 N N . VAL B 1 55 ? -3.783 -17.203 -20.812 1 97.19 55 VAL B N 1
ATOM 3173 C CA . VAL B 1 55 ? -2.85 -16.531 -21.703 1 97.19 55 VAL B CA 1
ATOM 3174 C C . VAL B 1 55 ? -1.616 -17.406 -21.922 1 97.19 55 VAL B C 1
ATOM 3176 O O . VAL B 1 55 ? -0.812 -17.156 -22.812 1 97.19 55 VAL B O 1
ATOM 3179 N N . TYR B 1 56 ? -1.438 -18.453 -21.172 1 97.19 56 TYR B N 1
ATOM 3180 C CA . TYR B 1 56 ? -0.194 -19.203 -21.203 1 97.19 56 TYR B CA 1
ATOM 3181 C C . TYR B 1 56 ? -0.024 -19.922 -22.547 1 97.19 56 TYR B C 1
ATOM 3183 O O . TYR B 1 56 ? -0.987 -20.469 -23.078 1 97.19 56 TYR B O 1
ATOM 3191 N N . VAL B 1 57 ? 1.219 -19.891 -23.031 1 96.56 57 VAL B N 1
ATOM 3192 C CA . VAL B 1 57 ? 1.7 -20.609 -24.203 1 96.56 57 VAL B CA 1
ATOM 3193 C C . VAL B 1 57 ? 0.759 -20.375 -25.391 1 96.56 57 VAL B C 1
ATOM 3195 O O . VAL B 1 57 ? 0.249 -21.312 -25.984 1 96.56 57 VAL B O 1
ATOM 3198 N N . GLY B 1 58 ? 0.538 -19.094 -25.625 1 95.44 58 GLY B N 1
ATOM 3199 C CA . GLY B 1 58 ? -0.324 -18.719 -26.734 1 95.44 58 GLY B CA 1
ATOM 3200 C C . GLY B 1 58 ? -1.753 -19.203 -26.578 1 95.44 58 GLY B C 1
ATOM 3201 O O . GLY B 1 58 ? -2.402 -19.594 -27.547 1 95.44 58 GLY B O 1
ATOM 3202 N N . ARG B 1 59 ? -2.223 -19.375 -25.375 1 97.06 59 ARG B N 1
ATOM 3203 C CA . ARG B 1 59 ? -3.59 -19.75 -25.031 1 97.06 59 ARG B CA 1
ATOM 3204 C C . ARG B 1 59 ? -3.832 -21.234 -25.297 1 97.06 59 ARG B C 1
ATOM 3206 O O . ARG B 1 59 ? -4.973 -21.672 -25.469 1 97.06 59 ARG B O 1
ATOM 3213 N N . GLN B 1 60 ? -2.74 -22 -25.312 1 97.94 60 GLN B N 1
ATOM 3214 C CA . GLN B 1 60 ? -2.887 -23.422 -25.625 1 97.94 60 GLN B CA 1
ATOM 3215 C C . GLN B 1 60 ? -2.604 -24.281 -24.391 1 97.94 60 GLN B C 1
ATOM 3217 O O . GLN B 1 60 ? -2.805 -25.5 -24.422 1 97.94 60 GLN B O 1
ATOM 3222 N N . GLN B 1 61 ? -2.166 -23.672 -23.359 1 98.56 61 GLN B N 1
ATOM 3223 C CA . GLN B 1 61 ? -1.741 -24.422 -22.188 1 98.56 61 GLN B CA 1
ATOM 3224 C C . GLN B 1 61 ? -2.916 -25.172 -21.547 1 98.56 61 GLN B C 1
ATOM 3226 O O . GLN B 1 61 ? -2.771 -26.312 -21.109 1 98.56 61 GLN B O 1
ATOM 3231 N N . GLU B 1 62 ? -4.094 -24.516 -21.422 1 98.81 62 GLU B N 1
ATOM 3232 C CA . GLU B 1 62 ? -5.262 -25.125 -20.781 1 98.81 62 GLU B CA 1
ATOM 3233 C C . GLU B 1 62 ? -5.68 -26.406 -21.5 1 98.81 62 GLU B C 1
ATOM 3235 O O . GLU B 1 62 ? -5.898 -27.438 -20.859 1 98.81 62 GLU B O 1
ATOM 3240 N N . ALA B 1 63 ? -5.781 -26.375 -22.828 1 98.75 63 ALA B N 1
ATOM 3241 C CA . ALA B 1 63 ? -6.129 -27.562 -23.594 1 98.75 63 ALA B CA 1
ATOM 3242 C C . ALA B 1 63 ? -5.082 -28.656 -23.406 1 98.75 63 ALA B C 1
ATOM 3244 O O . ALA B 1 63 ? -5.422 -29.844 -23.328 1 98.75 63 ALA B O 1
ATOM 3245 N N . PHE B 1 64 ? -3.826 -28.25 -23.344 1 98.81 64 PHE B N 1
ATOM 3246 C CA . PHE B 1 64 ? -2.73 -29.172 -23.125 1 98.81 64 PHE B CA 1
ATOM 3247 C C . PHE B 1 64 ? -2.893 -29.875 -21.781 1 98.81 64 PHE B C 1
ATOM 3249 O O . PHE B 1 64 ? -2.619 -31.078 -21.656 1 98.81 64 PHE B O 1
ATOM 3256 N N . THR B 1 65 ? -3.346 -29.172 -20.781 1 98.88 65 THR B N 1
ATOM 3257 C CA . THR B 1 65 ? -3.59 -29.719 -19.453 1 98.88 65 THR B CA 1
ATOM 3258 C C . THR B 1 65 ? -4.777 -30.672 -19.469 1 98.88 65 THR B C 1
ATOM 3260 O O . THR B 1 65 ? -4.77 -31.688 -18.766 1 98.88 65 THR B O 1
ATOM 3263 N N . ARG B 1 66 ? -5.84 -30.375 -20.266 1 98.81 66 ARG B N 1
ATOM 3264 C CA . ARG B 1 66 ? -6.926 -31.328 -20.469 1 98.81 66 ARG B CA 1
ATOM 3265 C C . ARG B 1 66 ? -6.398 -32.625 -21.047 1 98.81 66 ARG B C 1
ATOM 3267 O O . ARG B 1 66 ? -6.766 -33.719 -20.578 1 98.81 66 ARG B O 1
ATOM 3274 N N . GLU B 1 67 ? -5.547 -32.531 -22.016 1 98.62 67 GLU B N 1
ATOM 3275 C CA . GLU B 1 67 ? -4.973 -33.719 -22.656 1 98.62 67 GLU B CA 1
ATOM 3276 C C . GLU B 1 67 ? -4.145 -34.531 -21.672 1 98.62 67 GLU B C 1
ATOM 3278 O O . GLU B 1 67 ? -4.039 -35.75 -21.797 1 98.62 67 GLU B O 1
ATOM 3283 N N . ALA B 1 68 ? -3.602 -33.875 -20.719 1 98.56 68 ALA B N 1
ATOM 3284 C CA . ALA B 1 68 ? -2.822 -34.562 -19.672 1 98.56 68 ALA B CA 1
ATOM 3285 C C . ALA B 1 68 ? -3.734 -35.188 -18.641 1 98.56 68 ALA B C 1
ATOM 3287 O O . ALA B 1 68 ? -3.258 -35.75 -17.656 1 98.56 68 ALA B O 1
ATOM 3288 N N . LYS B 1 69 ? -5.055 -35.094 -18.797 1 98.44 69 LYS B N 1
ATOM 3289 C CA . LYS B 1 69 ? -6.082 -35.75 -17.984 1 98.44 69 LYS B CA 1
ATOM 3290 C C . LYS B 1 69 ? -6.004 -35.281 -16.531 1 98.44 69 LYS B C 1
ATOM 3292 O O . LYS B 1 69 ? -6.031 -36.125 -15.617 1 98.44 69 LYS B O 1
ATOM 3297 N N . TRP B 1 70 ? -5.855 -33.938 -16.391 1 98.62 70 TRP B N 1
ATOM 3298 C CA . TRP B 1 70 ? -5.684 -33.375 -15.055 1 98.62 70 TRP B CA 1
ATOM 3299 C C . TRP B 1 70 ? -6.82 -33.812 -14.133 1 98.62 70 TRP B C 1
ATOM 3301 O O . TRP B 1 70 ? -6.594 -34.094 -12.953 1 98.62 70 TRP B O 1
ATOM 3311 N N . LYS B 1 71 ? -8.07 -33.875 -14.68 1 98.06 71 LYS B N 1
ATOM 3312 C CA . LYS B 1 71 ? -9.234 -34.188 -13.859 1 98.06 71 LYS B CA 1
ATOM 3313 C C . LYS B 1 71 ? -9.18 -35.625 -13.375 1 98.06 71 LYS B C 1
ATOM 3315 O O . LYS B 1 71 ? -9.398 -35.906 -12.195 1 98.06 71 LYS B O 1
ATOM 3320 N N . GLU B 1 72 ? -8.914 -36.5 -14.25 1 98.12 72 GLU B N 1
ATOM 3321 C CA . GLU B 1 72 ? -8.797 -37.906 -13.914 1 98.12 72 GLU B CA 1
ATOM 3322 C C . GLU B 1 72 ? -7.68 -38.156 -12.914 1 98.12 72 GLU B C 1
ATOM 3324 O O . GLU B 1 72 ? -7.766 -39.062 -12.086 1 98.12 72 GLU B O 1
ATOM 3329 N N . ARG B 1 73 ? -6.668 -37.312 -12.953 1 98.12 73 ARG B N 1
ATOM 3330 C CA . ARG B 1 73 ? -5.52 -37.406 -12.055 1 98.12 73 ARG B CA 1
ATOM 3331 C C . ARG B 1 73 ? -5.859 -36.906 -10.664 1 98.12 73 ARG B C 1
ATOM 3333 O O . ARG B 1 73 ? -5.09 -37.094 -9.719 1 98.12 73 ARG B O 1
ATOM 3340 N N . GLY B 1 74 ? -7.008 -36.188 -10.539 1 98.25 74 GLY B N 1
ATOM 3341 C CA . GLY B 1 74 ? -7.414 -35.656 -9.258 1 98.25 74 GLY B CA 1
ATOM 3342 C C . GLY B 1 74 ? -6.672 -34.375 -8.891 1 98.25 74 GLY B C 1
ATOM 3343 O O . GLY B 1 74 ? -6.488 -34.062 -7.703 1 98.25 74 GLY B O 1
ATOM 3344 N N . LEU B 1 75 ? -6.191 -33.625 -9.812 1 98.62 75 LEU B N 1
ATOM 3345 C CA . LEU B 1 75 ? -5.461 -32.375 -9.539 1 98.62 75 LEU B CA 1
ATOM 3346 C C . LEU B 1 75 ? -6.418 -31.266 -9.156 1 98.62 75 LEU B C 1
ATOM 3348 O O . LEU B 1 75 ? -7.512 -31.156 -9.719 1 98.62 75 LEU B O 1
ATOM 3352 N N . THR B 1 76 ? -6.031 -30.469 -8.141 1 98.62 76 THR B N 1
ATOM 3353 C CA . THR B 1 76 ? -6.617 -29.156 -7.914 1 98.62 76 THR B CA 1
ATOM 3354 C C . THR B 1 76 ? -6.086 -28.141 -8.93 1 98.62 76 THR B C 1
ATOM 3356 O O . THR B 1 76 ? -4.871 -28 -9.094 1 98.62 76 THR B O 1
ATOM 3359 N N . LEU B 1 77 ? -6.945 -27.469 -9.609 1 98.75 77 LEU B N 1
ATOM 3360 C CA . LEU B 1 77 ? -6.48 -26.641 -10.719 1 98.75 77 LEU B CA 1
ATOM 3361 C C . LEU B 1 77 ? -6.941 -25.203 -10.555 1 98.75 77 LEU B C 1
ATOM 3363 O O . LEU B 1 77 ? -8.102 -24.938 -10.219 1 98.75 77 LEU B O 1
ATOM 3367 N N . ALA B 1 78 ? -5.996 -24.312 -10.711 1 98.88 78 ALA B N 1
ATOM 3368 C CA . ALA B 1 78 ? -6.262 -22.875 -10.805 1 98.88 78 ALA B CA 1
ATOM 3369 C C . ALA B 1 78 ? -6.031 -22.375 -12.227 1 98.88 78 ALA B C 1
ATOM 3371 O O . ALA B 1 78 ? -5.09 -22.797 -12.898 1 98.88 78 ALA B O 1
ATOM 3372 N N . THR B 1 79 ? -6.918 -21.562 -12.711 1 98.88 79 THR B N 1
ATOM 3373 C CA . THR B 1 79 ? -6.695 -20.812 -13.938 1 98.88 79 THR B CA 1
ATOM 3374 C C . THR B 1 79 ? -7.078 -19.344 -13.75 1 98.88 79 THR B C 1
ATOM 3376 O O . THR B 1 79 ? -7.34 -18.906 -12.625 1 98.88 79 THR B O 1
ATOM 3379 N N . LYS B 1 80 ? -6.875 -18.547 -14.797 1 98.88 80 LYS B N 1
ATOM 3380 C CA . LYS B 1 80 ? -7.047 -17.094 -14.672 1 98.88 80 LYS B CA 1
ATOM 3381 C C . LYS B 1 80 ? -7.84 -16.531 -15.844 1 98.88 80 LYS B C 1
ATOM 3383 O O . LYS B 1 80 ? -7.629 -16.938 -17 1 98.88 80 LYS B O 1
ATOM 3388 N N . VAL B 1 81 ? -8.625 -15.594 -15.5 1 98.69 81 VAL B N 1
ATOM 3389 C CA . VAL B 1 81 ? -9.281 -14.805 -16.531 1 98.69 81 VAL B CA 1
ATOM 3390 C C . VAL B 1 81 ? -8.227 -14.195 -17.469 1 98.69 81 VAL B C 1
ATOM 3392 O O . VAL B 1 81 ? -7.105 -13.93 -17.031 1 98.69 81 VAL B O 1
ATOM 3395 N N . GLN B 1 82 ? -8.633 -13.977 -18.656 1 98.06 82 GLN B N 1
ATOM 3396 C CA . GLN B 1 82 ? -7.766 -13.336 -19.641 1 98.06 82 GLN B CA 1
ATOM 3397 C C . GLN B 1 82 ? -7.012 -12.164 -19.016 1 98.06 82 GLN B C 1
ATOM 3399 O O . GLN B 1 82 ? -7.617 -11.289 -18.391 1 98.06 82 GLN B O 1
ATOM 3404 N N . TYR B 1 83 ? -5.66 -12.25 -19.203 1 98.19 83 TYR B N 1
ATOM 3405 C CA . TYR B 1 83 ? -4.828 -11.141 -18.734 1 98.19 83 TYR B CA 1
ATOM 3406 C C . TYR B 1 83 ? -5.27 -9.828 -19.375 1 98.19 83 TYR B C 1
ATOM 3408 O O . TYR B 1 83 ? -5.461 -9.758 -20.594 1 98.19 83 TYR B O 1
ATOM 3416 N N . PRO B 1 84 ? -5.398 -8.773 -18.578 1 98 84 PRO B N 1
ATOM 3417 C CA . PRO B 1 84 ? -5.914 -7.527 -19.141 1 98 84 PRO B CA 1
ATOM 3418 C C . PRO B 1 84 ? -4.84 -6.703 -19.844 1 98 84 PRO B C 1
ATOM 3420 O O . PRO B 1 84 ? -4.477 -5.621 -19.375 1 98 84 PRO B O 1
ATOM 3423 N N . GLY B 1 85 ? -4.426 -7.258 -21.016 1 95.94 85 GLY B N 1
ATOM 3424 C CA . GLY B 1 85 ? -3.428 -6.578 -21.828 1 95.94 85 GLY B CA 1
ATOM 3425 C C . GLY B 1 85 ? -3.971 -5.355 -22.547 1 95.94 85 GLY B C 1
ATOM 3426 O O . GLY B 1 85 ? -3.209 -4.473 -22.938 1 95.94 85 GLY B O 1
ATOM 3427 N N . GLN B 1 86 ? -5.25 -5.309 -22.703 1 96.88 86 GLN B N 1
ATOM 3428 C CA . GLN B 1 86 ? -5.93 -4.152 -23.266 1 96.88 86 GLN B CA 1
ATOM 3429 C C . GLN B 1 86 ? -6.953 -3.578 -22.297 1 96.88 86 GLN B C 1
ATOM 3431 O O . GLN B 1 86 ? -7.613 -4.328 -21.562 1 96.88 86 GLN B O 1
ATOM 3436 N N . PRO B 1 87 ? -7.074 -2.232 -22.375 1 97.56 87 PRO B N 1
ATOM 3437 C CA . PRO B 1 87 ? -8.094 -1.625 -21.531 1 97.56 87 PRO B CA 1
ATOM 3438 C C . PRO B 1 87 ? -9.484 -2.209 -21.766 1 97.56 87 PRO B C 1
ATOM 3440 O O . PRO B 1 87 ? -9.93 -2.318 -22.906 1 97.56 87 PRO B O 1
ATOM 3443 N N . GLY B 1 88 ? -10.078 -2.672 -20.688 1 98.12 88 GLY B N 1
ATOM 3444 C CA . GLY B 1 88 ? -11.453 -3.143 -20.828 1 98.12 88 GLY B CA 1
ATOM 3445 C C . GLY B 1 88 ? -11.555 -4.652 -20.953 1 98.12 88 GLY B C 1
ATOM 3446 O O . GLY B 1 88 ? -12.656 -5.199 -21.047 1 98.12 88 GLY B O 1
ATOM 3447 N N . ASP B 1 89 ? -10.516 -5.336 -20.844 1 98.38 89 ASP B N 1
ATOM 3448 C CA . ASP B 1 89 ? -10.508 -6.785 -21.016 1 98.38 89 ASP B CA 1
ATOM 3449 C C . ASP B 1 89 ? -11.281 -7.477 -19.891 1 98.38 89 ASP B C 1
ATOM 3451 O O . ASP B 1 89 ? -11.633 -8.656 -20 1 98.38 89 ASP B O 1
ATOM 3455 N N . HIS B 1 90 ? -11.594 -6.781 -18.797 1 98.62 90 HIS B N 1
ATOM 3456 C CA . HIS B 1 90 ? -12.352 -7.383 -17.703 1 98.62 90 HIS B CA 1
ATOM 3457 C C . HIS B 1 90 ? -13.766 -6.828 -17.641 1 98.62 90 HIS B C 1
ATOM 3459 O O . HIS B 1 90 ? -14.398 -6.84 -16.578 1 98.62 90 HIS B O 1
ATOM 3465 N N . ALA B 1 91 ? -14.227 -6.246 -18.781 1 98.62 91 ALA B N 1
ATOM 3466 C CA . ALA B 1 91 ? -15.648 -5.945 -18.891 1 98.62 91 ALA B CA 1
ATOM 3467 C C . ALA B 1 91 ? -16.484 -7.203 -18.672 1 98.62 91 ALA B C 1
ATOM 3469 O O . ALA B 1 91 ? -16.047 -8.312 -18.953 1 98.62 91 ALA B O 1
ATOM 3470 N N . ALA B 1 92 ? -17.672 -7.027 -18.234 1 98.62 92 ALA B N 1
ATOM 3471 C CA . ALA B 1 92 ? -18.531 -8.117 -17.766 1 98.62 92 ALA B CA 1
ATOM 3472 C C . ALA B 1 92 ? -18.625 -9.219 -18.812 1 98.62 92 ALA B C 1
ATOM 3474 O O . ALA B 1 92 ? -18.344 -10.383 -18.531 1 98.62 92 ALA B O 1
ATOM 3475 N N . ALA B 1 93 ? -18.938 -8.875 -20 1 98.69 93 ALA B N 1
ATOM 3476 C CA . ALA B 1 93 ? -19.141 -9.859 -21.062 1 98.69 93 ALA B CA 1
ATOM 3477 C C . ALA B 1 93 ? -17.844 -10.578 -21.406 1 98.69 93 ALA B C 1
ATOM 3479 O O . ALA B 1 93 ? -17.844 -11.773 -21.688 1 98.69 93 ALA B O 1
ATOM 3480 N N . LYS B 1 94 ? -16.766 -9.891 -21.344 1 98.75 94 LYS B N 1
ATOM 3481 C CA . LYS B 1 94 ? -15.469 -10.453 -21.703 1 98.75 94 LYS B CA 1
ATOM 3482 C C . LYS B 1 94 ? -14.969 -11.422 -20.641 1 98.75 94 LYS B C 1
ATOM 3484 O O . LYS B 1 94 ? -14.352 -12.438 -20.953 1 98.75 94 LYS B O 1
ATOM 3489 N N . VAL B 1 95 ? -15.258 -11.102 -19.422 1 98.69 95 VAL B N 1
ATOM 3490 C CA . VAL B 1 95 ? -14.891 -11.992 -18.328 1 98.69 95 VAL B CA 1
ATOM 3491 C C . VAL B 1 95 ? -15.641 -13.312 -18.469 1 98.69 95 VAL B C 1
ATOM 3493 O O . VAL B 1 95 ? -15.055 -14.391 -18.328 1 98.69 95 VAL B O 1
ATOM 3496 N N . VAL B 1 96 ? -16.922 -13.203 -18.75 1 98.81 96 VAL B N 1
ATOM 3497 C CA . VAL B 1 96 ? -17.75 -14.398 -18.906 1 98.81 96 VAL B CA 1
ATOM 3498 C C . VAL B 1 96 ? -17.203 -15.234 -20.078 1 98.81 96 VAL B C 1
ATOM 3500 O O . VAL B 1 96 ? -17.031 -16.438 -19.938 1 98.81 96 VAL B O 1
ATOM 3503 N N . GLU B 1 97 ? -16.891 -14.547 -21.109 1 98.81 97 GLU B N 1
ATOM 3504 C CA . GLU B 1 97 ? -16.344 -15.227 -22.281 1 98.81 97 GLU B CA 1
ATOM 3505 C C . GLU B 1 97 ? -15.023 -15.914 -21.953 1 98.81 97 GLU B C 1
ATOM 3507 O O . GLU B 1 97 ? -14.805 -17.062 -22.344 1 98.81 97 GLU B O 1
ATOM 3512 N N . SER B 1 98 ? -14.203 -15.227 -21.281 1 98.75 98 SER B N 1
ATOM 3513 C CA . SER B 1 98 ? -12.898 -15.773 -20.922 1 98.75 98 SER B CA 1
ATOM 3514 C C . SER B 1 98 ? -13.039 -17.031 -20.062 1 98.75 98 SER B C 1
ATOM 3516 O O . SER B 1 98 ? -12.406 -18.047 -20.328 1 98.75 98 SER B O 1
ATOM 3518 N N . VAL B 1 99 ? -13.875 -16.969 -19.047 1 98.88 99 VAL B N 1
ATOM 3519 C CA . VAL B 1 99 ? -14.07 -18.078 -18.125 1 98.88 99 VAL B CA 1
ATOM 3520 C C . VAL B 1 99 ? -14.648 -19.281 -18.891 1 98.88 99 VAL B C 1
ATOM 3522 O O . VAL B 1 99 ? -14.172 -20.406 -18.734 1 98.88 99 VAL B O 1
ATOM 3525 N N . GLU B 1 100 ? -15.648 -18.984 -19.719 1 98.81 100 GLU B N 1
ATOM 3526 C CA . GLU B 1 100 ? -16.281 -20.062 -20.469 1 98.81 100 GLU B CA 1
ATOM 3527 C C . GLU B 1 100 ? -15.281 -20.719 -21.422 1 98.81 100 GLU B C 1
ATOM 3529 O O . GLU B 1 100 ? -15.273 -21.938 -21.594 1 98.81 100 GLU B O 1
ATOM 3534 N N . THR B 1 101 ? -14.453 -19.938 -22.031 1 98.88 101 THR B N 1
ATOM 3535 C CA . THR B 1 101 ? -13.422 -20.469 -22.906 1 98.88 101 THR B CA 1
ATOM 3536 C C . THR B 1 101 ? -12.445 -21.344 -22.141 1 98.88 101 THR B C 1
ATOM 3538 O O . THR B 1 101 ? -12.102 -22.438 -22.578 1 98.88 101 THR B O 1
ATOM 3541 N N . SER B 1 102 ? -12 -20.875 -20.984 1 98.88 102 SER B N 1
ATOM 3542 C CA . SER B 1 102 ? -11.086 -21.641 -20.156 1 98.88 102 SER B CA 1
ATOM 3543 C C . SER B 1 102 ? -11.695 -22.984 -19.766 1 98.88 102 SER B C 1
ATOM 3545 O O . SER B 1 102 ? -11.023 -24.016 -19.828 1 98.88 102 SER B O 1
ATOM 3547 N N . LEU B 1 103 ? -12.969 -22.953 -19.375 1 98.88 103 LEU B N 1
ATOM 3548 C CA . LEU B 1 103 ? -13.633 -24.188 -18.969 1 98.88 103 LEU B CA 1
ATOM 3549 C C . LEU B 1 103 ? -13.734 -25.156 -20.141 1 98.88 103 LEU B C 1
ATOM 3551 O O . LEU B 1 103 ? -13.492 -26.359 -19.984 1 98.88 103 LEU B O 1
ATOM 3555 N N . LYS B 1 104 ? -14.102 -24.625 -21.281 1 98.81 104 LYS B N 1
ATOM 3556 C CA . LYS B 1 104 ? -14.164 -25.438 -22.484 1 98.81 104 LYS B CA 1
ATOM 3557 C C . LYS B 1 104 ? -12.805 -26.062 -22.797 1 98.81 104 LYS B C 1
ATOM 3559 O O . LYS B 1 104 ? -12.711 -27.266 -23.031 1 98.81 104 LYS B O 1
ATOM 3564 N N . GLU B 1 105 ? -11.766 -25.266 -22.781 1 98.81 105 GLU B N 1
ATOM 3565 C CA . GLU B 1 105 ? -10.422 -25.719 -23.125 1 98.81 105 GLU B CA 1
ATOM 3566 C C . GLU B 1 105 ? -9.914 -26.734 -22.094 1 98.81 105 GLU B C 1
ATOM 3568 O O . GLU B 1 105 ? -9.18 -27.656 -22.438 1 98.81 105 GLU B O 1
ATOM 3573 N N . LEU B 1 106 ? -10.281 -26.578 -20.844 1 98.88 106 LEU B N 1
ATOM 3574 C CA . LEU B 1 106 ? -9.852 -27.453 -19.766 1 98.88 106 LEU B CA 1
ATOM 3575 C C . LEU B 1 106 ? -10.703 -28.719 -19.734 1 98.88 106 LEU B C 1
ATOM 3577 O O . LEU B 1 106 ? -10.352 -29.688 -19.047 1 98.88 106 LEU B O 1
ATOM 3581 N N . GLY B 1 107 ? -11.828 -28.734 -20.469 1 98.62 107 GLY B N 1
ATOM 3582 C CA . GLY B 1 107 ? -12.719 -29.875 -20.516 1 98.62 107 GLY B CA 1
ATOM 3583 C C . GLY B 1 107 ? -13.453 -30.109 -19.203 1 98.62 107 GLY B C 1
ATOM 3584 O O . GLY B 1 107 ? -13.5 -31.25 -18.703 1 98.62 107 GLY B O 1
ATOM 3585 N N . THR B 1 108 ? -13.977 -29.031 -18.656 1 98.69 108 THR B N 1
ATOM 3586 C CA . THR B 1 108 ? -14.664 -29.125 -17.375 1 98.69 108 THR B CA 1
ATOM 3587 C C . THR B 1 108 ? -15.742 -28.047 -17.25 1 98.69 108 THR B C 1
ATOM 3589 O O . THR B 1 108 ? -15.812 -27.141 -18.078 1 98.69 108 THR B O 1
ATOM 3592 N N . ASP B 1 109 ? -16.609 -28.203 -16.266 1 98.5 109 ASP B N 1
ATOM 3593 C CA . ASP B 1 109 ? -17.656 -27.219 -16 1 98.5 109 ASP B CA 1
ATOM 3594 C C . ASP B 1 109 ? -17.266 -26.312 -14.82 1 98.5 109 ASP B C 1
ATOM 3596 O O . ASP B 1 109 ? -17.938 -25.312 -14.555 1 98.5 109 ASP B O 1
ATOM 3600 N N . SER B 1 110 ? -16.172 -26.734 -14.133 1 98.75 110 SER B N 1
ATOM 3601 C CA . SER B 1 110 ? -15.781 -26 -12.938 1 98.75 110 SER B CA 1
ATOM 3602 C C . SER B 1 110 ? -14.297 -26.156 -12.641 1 98.75 110 SER B C 1
ATOM 3604 O O . SER B 1 110 ? -13.727 -27.234 -12.852 1 98.75 110 SER B O 1
ATOM 3606 N N . VAL B 1 111 ? -13.742 -25.094 -12.148 1 98.81 111 VAL B N 1
ATOM 3607 C CA . VAL B 1 111 ? -12.359 -25.188 -11.68 1 98.81 111 VAL B CA 1
ATOM 3608 C C . VAL B 1 111 ? -12.305 -24.859 -10.188 1 98.81 111 VAL B C 1
ATOM 3610 O O . VAL B 1 111 ? -13.242 -24.297 -9.633 1 98.81 111 VAL B O 1
ATOM 3613 N N . ASP B 1 112 ? -11.211 -25.219 -9.562 1 98.88 112 ASP B N 1
ATOM 3614 C CA . ASP B 1 112 ? -11.078 -25.016 -8.125 1 98.88 112 ASP B CA 1
ATOM 3615 C C . ASP B 1 112 ? -10.844 -23.547 -7.793 1 98.88 112 ASP B C 1
ATOM 3617 O O . ASP B 1 112 ? -11.406 -23.031 -6.828 1 98.88 112 ASP B O 1
ATOM 3621 N N . ILE B 1 113 ? -10.023 -22.891 -8.562 1 98.94 113 ILE B N 1
ATOM 3622 C CA . ILE B 1 113 ? -9.703 -21.484 -8.32 1 98.94 113 ILE B CA 1
ATOM 3623 C C . ILE B 1 113 ? -9.727 -20.703 -9.633 1 98.94 113 ILE B C 1
ATOM 3625 O O . ILE B 1 113 ? -9.125 -21.141 -10.625 1 98.94 113 ILE B O 1
ATOM 3629 N N . MET B 1 114 ? -10.438 -19.641 -9.672 1 98.94 114 MET B N 1
ATOM 3630 C CA . MET B 1 114 ? -10.438 -18.688 -10.766 1 98.94 114 MET B CA 1
ATOM 3631 C C . MET B 1 114 ? -9.836 -17.359 -10.336 1 98.94 114 MET B C 1
ATOM 3633 O O . MET B 1 114 ? -10.367 -16.688 -9.445 1 98.94 114 MET B O 1
ATOM 3637 N N . TYR B 1 115 ? -8.719 -16.969 -10.977 1 98.94 115 TYR B N 1
ATOM 3638 C CA . TYR B 1 115 ? -8.055 -15.711 -10.625 1 98.94 115 TYR B CA 1
ATOM 3639 C C . TYR B 1 115 ? -8.453 -14.594 -11.586 1 98.94 115 TYR B C 1
ATOM 3641 O O . TYR B 1 115 ? -8.609 -14.828 -12.789 1 98.94 115 TYR B O 1
ATOM 3649 N N . LEU B 1 116 ? -8.57 -13.414 -11.055 1 98.94 116 LEU B N 1
ATOM 3650 C CA . LEU B 1 116 ? -8.25 -12.258 -11.891 1 98.94 116 LEU B CA 1
ATOM 3651 C C . LEU B 1 116 ? -6.742 -12.078 -12.008 1 98.94 116 LEU B C 1
ATOM 3653 O O . LEU B 1 116 ? -6.051 -11.883 -11.008 1 98.94 116 LEU B O 1
ATOM 3657 N N . HIS B 1 117 ? -6.234 -12.172 -13.172 1 98.75 117 HIS B N 1
ATOM 3658 C CA . HIS B 1 117 ? -4.809 -12.281 -13.438 1 98.75 117 HIS B CA 1
ATOM 3659 C C . HIS B 1 117 ? -4.078 -11 -13.07 1 98.75 117 HIS B C 1
ATOM 3661 O O . HIS B 1 117 ? -2.91 -11.031 -12.672 1 98.75 117 HIS B O 1
ATOM 3667 N N . ALA B 1 118 ? -4.688 -9.852 -13.234 1 98.69 118 ALA B N 1
ATOM 3668 C CA . ALA B 1 118 ? -4.258 -8.5 -12.883 1 98.69 118 ALA B CA 1
ATOM 3669 C C . ALA B 1 118 ? -5.438 -7.535 -12.875 1 98.69 118 ALA B C 1
ATOM 3671 O O . ALA B 1 118 ? -6.523 -7.867 -13.359 1 98.69 118 ALA B O 1
ATOM 3672 N N . ALA B 1 119 ? -5.207 -6.398 -12.391 1 98.56 119 ALA B N 1
ATOM 3673 C CA . ALA B 1 119 ? -6.273 -5.402 -12.383 1 98.56 119 ALA B CA 1
ATOM 3674 C C . ALA B 1 119 ? -6.449 -4.777 -13.766 1 98.56 119 ALA B C 1
ATOM 3676 O O . ALA B 1 119 ? -5.473 -4.352 -14.391 1 98.56 119 ALA B O 1
ATOM 3677 N N . ASP B 1 120 ? -7.688 -4.84 -14.266 1 98.62 120 ASP B N 1
ATOM 3678 C CA . ASP B 1 120 ? -8.062 -3.986 -15.383 1 98.62 120 ASP B CA 1
ATOM 3679 C C . ASP B 1 120 ? -8.562 -2.627 -14.898 1 98.62 120 ASP B C 1
ATOM 3681 O O . ASP B 1 120 ? -9.711 -2.498 -14.469 1 98.62 120 ASP B O 1
ATOM 3685 N N . ARG B 1 121 ? -7.762 -1.643 -15.016 1 98.56 121 ARG B N 1
ATOM 3686 C CA . ARG B 1 121 ? -8.055 -0.341 -14.43 1 98.56 121 ARG B CA 1
ATOM 3687 C C . ARG B 1 121 ? -8.797 0.552 -15.414 1 98.56 121 ARG B C 1
ATOM 3689 O O . ARG B 1 121 ? -8.898 1.765 -15.211 1 98.56 121 ARG B O 1
ATOM 3696 N N . ALA B 1 122 ? -9.32 -0.104 -16.469 1 98.38 122 ALA B N 1
ATOM 3697 C CA . ALA B 1 122 ? -10.211 0.566 -17.406 1 98.38 122 ALA B CA 1
ATOM 3698 C C . ALA B 1 122 ? -11.656 0.097 -17.234 1 98.38 122 ALA B C 1
ATOM 3700 O O . ALA B 1 122 ? -12.57 0.615 -17.875 1 98.38 122 ALA B O 1
ATOM 3701 N N . THR B 1 123 ? -11.914 -0.835 -16.406 1 98.25 123 THR B N 1
ATOM 3702 C CA . THR B 1 123 ? -13.234 -1.351 -16.047 1 98.25 123 THR B CA 1
ATOM 3703 C C . THR B 1 123 ? -13.484 -1.22 -14.547 1 98.25 123 THR B C 1
ATOM 3705 O O . THR B 1 123 ? -12.672 -1.673 -13.734 1 98.25 123 THR B O 1
ATOM 3708 N N . PRO B 1 124 ? -14.602 -0.538 -14.172 1 98.06 124 PRO B N 1
ATOM 3709 C CA . PRO B 1 124 ? -14.898 -0.521 -12.734 1 98.06 124 PRO B CA 1
ATOM 3710 C C . PRO B 1 124 ? -14.891 -1.917 -12.117 1 98.06 124 PRO B C 1
ATOM 3712 O O . PRO B 1 124 ? -15.492 -2.842 -12.664 1 98.06 124 PRO B O 1
ATOM 3715 N N . PHE B 1 125 ? -14.234 -2.135 -10.977 1 98.5 125 PHE B N 1
ATOM 3716 C CA . PHE B 1 125 ? -14.07 -3.447 -10.359 1 98.5 125 PHE B CA 1
ATOM 3717 C C . PHE B 1 125 ? -15.422 -4.09 -10.086 1 98.5 125 PHE B C 1
ATOM 3719 O O . PHE B 1 125 ? -15.586 -5.305 -10.234 1 98.5 125 PHE B O 1
ATOM 3726 N N . ALA B 1 126 ? -16.406 -3.279 -9.711 1 98.25 126 ALA B N 1
ATOM 3727 C CA . ALA B 1 126 ? -17.719 -3.809 -9.375 1 98.25 126 ALA B CA 1
ATOM 3728 C C . ALA B 1 126 ? -18.328 -4.551 -10.562 1 98.25 126 ALA B C 1
ATOM 3730 O O . ALA B 1 126 ? -19 -5.574 -10.383 1 98.25 126 ALA B O 1
ATOM 3731 N N . GLU B 1 127 ? -18.141 -3.992 -11.742 1 98.31 127 GLU B N 1
ATOM 3732 C CA . GLU B 1 127 ? -18.656 -4.641 -12.938 1 98.31 127 GLU B CA 1
ATOM 3733 C C . GLU B 1 127 ? -18.047 -6.027 -13.125 1 98.31 127 GLU B C 1
ATOM 3735 O O . GLU B 1 127 ? -18.766 -7.004 -13.344 1 98.31 127 GLU B O 1
ATOM 3740 N N . THR B 1 128 ? -16.766 -6.133 -12.992 1 98.81 128 THR B N 1
ATOM 3741 C CA . THR B 1 128 ? -16.031 -7.387 -13.133 1 98.81 128 THR B CA 1
ATOM 3742 C C . THR B 1 128 ? -16.438 -8.375 -12.039 1 98.81 128 THR B C 1
ATOM 3744 O O . THR B 1 128 ? -16.719 -9.539 -12.32 1 98.81 128 THR B O 1
ATOM 3747 N N . LEU B 1 129 ? -16.531 -7.887 -10.844 1 98.88 129 LEU B N 1
ATOM 3748 C CA . LEU B 1 129 ? -16.797 -8.727 -9.68 1 98.88 129 LEU B CA 1
ATOM 3749 C C . LEU B 1 129 ? -18.219 -9.273 -9.719 1 98.88 129 LEU B C 1
ATOM 3751 O O . LEU B 1 129 ? -18.453 -10.422 -9.336 1 98.88 129 LEU B O 1
ATOM 3755 N N . GLU B 1 130 ? -19.156 -8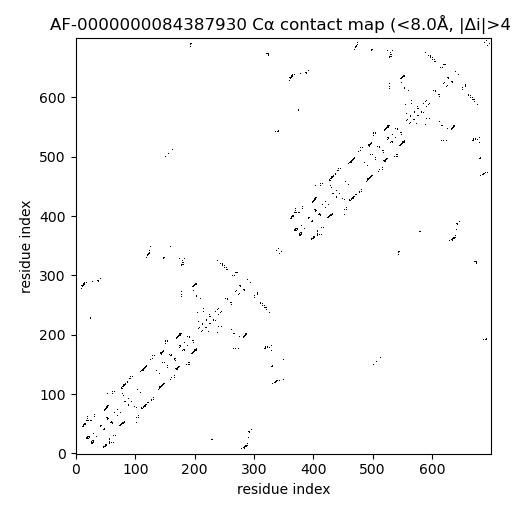.469 -10.172 1 98.81 130 GLU B N 1
ATOM 3756 C CA . GLU B 1 130 ? -20.531 -8.938 -10.312 1 98.81 130 GLU B CA 1
ATOM 3757 C C . GLU B 1 130 ? -20.625 -10.078 -11.312 1 98.81 130 GLU B C 1
ATOM 3759 O O . GLU B 1 130 ? -21.312 -11.078 -11.062 1 98.81 130 GLU B O 1
ATOM 3764 N N . ALA B 1 131 ? -19.922 -9.914 -12.406 1 98.88 131 ALA B N 1
ATOM 3765 C CA . ALA B 1 131 ? -19.906 -10.969 -13.414 1 98.88 131 ALA B CA 1
ATOM 3766 C C . ALA B 1 131 ? -19.312 -12.258 -12.852 1 98.88 131 ALA B C 1
ATOM 3768 O O . ALA B 1 131 ? -19.828 -13.352 -13.094 1 98.88 131 ALA B O 1
ATOM 3769 N N . LEU B 1 132 ? -18.312 -12.164 -12.07 1 98.94 132 LEU B N 1
ATOM 3770 C CA . LEU B 1 132 ? -17.656 -13.328 -11.477 1 98.94 132 LEU B CA 1
ATOM 3771 C C . LEU B 1 132 ? -18.547 -13.977 -10.43 1 98.94 132 LEU B C 1
ATOM 3773 O O . LEU B 1 132 ? -18.562 -15.203 -10.289 1 98.94 132 LEU B O 1
ATOM 3777 N N . ASP B 1 133 ? -19.234 -13.148 -9.695 1 98.94 133 ASP B N 1
ATOM 3778 C CA . ASP B 1 133 ? -20.172 -13.703 -8.703 1 98.94 133 ASP B CA 1
ATOM 3779 C C . ASP B 1 133 ? -21.25 -14.547 -9.375 1 98.94 133 ASP B C 1
ATOM 3781 O O . ASP B 1 133 ? -21.594 -15.617 -8.883 1 98.94 133 ASP B O 1
ATOM 3785 N N . LYS B 1 134 ? -21.797 -14.016 -10.477 1 98.88 134 LYS B N 1
ATOM 3786 C CA . LYS B 1 134 ? -22.797 -14.781 -11.227 1 98.88 134 LYS B CA 1
ATOM 3787 C C . LYS B 1 134 ? -22.219 -16.109 -11.703 1 98.88 134 LYS B C 1
ATOM 3789 O O . LYS B 1 134 ? -22.891 -17.141 -11.617 1 98.88 134 LYS B O 1
ATOM 3794 N N . LEU B 1 135 ? -21.031 -16.094 -12.172 1 98.94 135 LEU B N 1
ATOM 3795 C CA . LEU B 1 135 ? -20.375 -17.328 -12.617 1 98.94 135 LEU B CA 1
ATOM 3796 C C . LEU B 1 135 ? -20.156 -18.281 -11.445 1 98.94 135 LEU B C 1
ATOM 3798 O O . LEU B 1 135 ? -20.312 -19.484 -11.586 1 98.94 135 LEU B O 1
ATOM 3802 N N . HIS B 1 136 ? -19.781 -17.75 -10.289 1 98.94 136 HIS B N 1
ATOM 3803 C CA . HIS B 1 136 ? -19.594 -18.562 -9.086 1 98.94 136 HIS B CA 1
ATOM 3804 C C . HIS B 1 136 ? -20.891 -19.234 -8.664 1 98.94 136 HIS B C 1
ATOM 3806 O O . HIS B 1 136 ? -20.906 -20.438 -8.367 1 98.94 136 HIS B O 1
ATOM 3812 N N . LYS B 1 137 ? -21.938 -18.5 -8.68 1 98.81 137 LYS B N 1
ATOM 3813 C CA . LYS B 1 137 ? -23.234 -19.031 -8.297 1 98.81 137 LYS B CA 1
ATOM 3814 C C . LYS B 1 137 ? -23.703 -20.109 -9.266 1 98.81 137 LYS B C 1
ATOM 3816 O O . LYS B 1 137 ? -24.453 -21.016 -8.883 1 98.81 137 LYS B O 1
ATOM 3821 N N . LYS B 1 138 ? -23.25 -20.016 -10.477 1 98.75 138 LYS B N 1
ATOM 3822 C CA . LYS B 1 138 ? -23.531 -21.031 -11.469 1 98.75 138 LYS B CA 1
ATOM 3823 C C . LYS B 1 138 ? -22.609 -22.234 -11.312 1 98.75 138 LYS B C 1
ATOM 3825 O O . LYS B 1 138 ? -22.688 -23.188 -12.086 1 98.75 138 LYS B O 1
ATOM 3830 N N . GLY B 1 139 ? -21.609 -22.156 -10.438 1 98.75 139 GLY B N 1
ATOM 3831 C CA . GLY B 1 139 ? -20.75 -23.281 -10.125 1 98.75 139 GLY B CA 1
ATOM 3832 C C . GLY B 1 139 ? -19.531 -23.375 -11.023 1 98.75 139 GLY B C 1
ATOM 3833 O O . GLY B 1 139 ? -18.891 -24.422 -11.125 1 98.75 139 GLY B O 1
ATOM 3834 N N . LYS B 1 140 ? -19.172 -22.266 -11.664 1 98.88 140 LYS B N 1
ATOM 3835 C CA . LYS B 1 140 ? -18.094 -22.312 -12.648 1 98.88 140 LYS B CA 1
ATOM 3836 C C . LYS B 1 140 ? -16.734 -22.391 -11.977 1 98.88 140 LYS B C 1
ATOM 3838 O O . LYS B 1 140 ? -15.742 -22.781 -12.602 1 98.88 140 LYS B O 1
ATOM 3843 N N . PHE B 1 141 ? -16.656 -21.984 -10.766 1 98.88 141 PHE B N 1
ATOM 3844 C CA . PHE B 1 141 ? -15.445 -22.125 -9.969 1 98.88 141 PHE B CA 1
ATOM 3845 C C . PHE B 1 141 ? -15.773 -22.172 -8.484 1 98.88 141 PHE B C 1
ATOM 3847 O O . PHE B 1 141 ? -16.859 -21.734 -8.07 1 98.88 141 PHE B O 1
ATOM 3854 N N . VAL B 1 142 ? -14.844 -22.672 -7.711 1 98.88 142 VAL B N 1
ATOM 3855 C CA . VAL B 1 142 ? -15.07 -22.859 -6.285 1 98.88 142 VAL B CA 1
ATOM 3856 C C . VAL B 1 142 ? -14.57 -21.641 -5.52 1 98.88 142 VAL B C 1
ATOM 3858 O O . VAL B 1 142 ? -15.289 -21.078 -4.684 1 98.88 142 VAL B O 1
ATOM 3861 N N . LYS B 1 143 ? -13.359 -21.172 -5.781 1 98.88 143 LYS B N 1
ATOM 3862 C CA . LYS B 1 143 ? -12.75 -20.031 -5.086 1 98.88 143 LYS B CA 1
ATOM 3863 C C . LYS B 1 143 ? -12.375 -18.922 -6.066 1 98.88 143 LYS B C 1
ATOM 3865 O O . LYS B 1 143 ? -11.914 -19.203 -7.176 1 98.88 143 LYS B O 1
ATOM 3870 N N . LEU B 1 144 ? -12.539 -17.719 -5.641 1 98.94 144 LEU B N 1
ATOM 3871 C CA . LEU B 1 144 ? -12.055 -16.547 -6.371 1 98.94 144 LEU B CA 1
ATOM 3872 C C . LEU B 1 144 ? -10.688 -16.109 -5.852 1 98.94 144 LEU B C 1
ATOM 3874 O O . LEU B 1 144 ? -10.461 -16.078 -4.641 1 98.94 144 LEU B O 1
ATOM 3878 N N . GLY B 1 145 ? -9.773 -15.828 -6.75 1 98.94 145 GLY B N 1
ATOM 3879 C CA . GLY B 1 145 ? -8.469 -15.312 -6.387 1 98.94 145 GLY B CA 1
ATOM 3880 C C . GLY B 1 145 ? -8.109 -14.023 -7.105 1 98.94 145 GLY B C 1
ATOM 3881 O O . GLY B 1 145 ? -8.727 -13.688 -8.117 1 98.94 145 GLY B O 1
ATOM 3882 N N . LEU B 1 146 ? -7.199 -13.297 -6.559 1 98.94 146 LEU B N 1
ATOM 3883 C CA . LEU B 1 146 ? -6.613 -12.109 -7.168 1 98.94 146 LEU B CA 1
ATOM 3884 C C . LEU B 1 146 ? -5.125 -12.305 -7.43 1 98.94 146 LEU B C 1
ATOM 3886 O O . LEU B 1 146 ? -4.438 -12.977 -6.652 1 98.94 146 LEU B O 1
ATOM 3890 N N . SER B 1 147 ? -4.664 -11.758 -8.492 1 98.88 147 SER B N 1
ATOM 3891 C CA . SER B 1 147 ? -3.23 -11.742 -8.758 1 98.88 147 SER B CA 1
ATOM 3892 C C . SER B 1 147 ? -2.76 -10.352 -9.164 1 98.88 147 SER B C 1
ATOM 3894 O O . SER B 1 147 ? -3.424 -9.672 -9.945 1 98.88 147 SER B O 1
ATOM 3896 N N . ASN B 1 148 ? -1.717 -9.836 -8.578 1 98.69 148 ASN B N 1
ATOM 3897 C CA . ASN B 1 148 ? -0.973 -8.664 -9.023 1 98.69 148 ASN B CA 1
ATOM 3898 C C . ASN B 1 148 ? -1.779 -7.383 -8.836 1 98.69 148 ASN B C 1
ATOM 3900 O O . ASN B 1 148 ? -1.692 -6.465 -9.648 1 98.69 148 ASN B O 1
ATOM 3904 N N . PHE B 1 149 ? -2.672 -7.363 -7.867 1 98.88 149 PHE B N 1
ATOM 3905 C CA . PHE B 1 149 ? -3.371 -6.164 -7.418 1 98.88 149 PHE B CA 1
ATOM 3906 C C . PHE B 1 149 ? -2.57 -5.445 -6.34 1 98.88 149 PHE B C 1
ATOM 3908 O O . PHE B 1 149 ? -1.807 -6.07 -5.602 1 98.88 149 PHE B O 1
ATOM 3915 N N . THR B 1 150 ? -2.75 -4.125 -6.223 1 98.88 150 THR B N 1
ATOM 3916 C CA . THR B 1 150 ? -2.201 -3.406 -5.078 1 98.88 150 THR B CA 1
ATOM 3917 C C . THR B 1 150 ? -2.977 -3.742 -3.809 1 98.88 150 THR B C 1
ATOM 3919 O O . THR B 1 150 ? -4.098 -4.246 -3.875 1 98.88 150 THR B O 1
ATOM 3922 N N . ALA B 1 151 ? -2.312 -3.465 -2.66 1 98.88 151 ALA B N 1
ATOM 3923 C CA . ALA B 1 151 ? -2.943 -3.729 -1.369 1 98.88 151 ALA B CA 1
ATOM 3924 C C . ALA B 1 151 ? -4.27 -2.982 -1.244 1 98.88 151 ALA B C 1
ATOM 3926 O O . ALA B 1 151 ? -5.258 -3.537 -0.757 1 98.88 151 ALA B O 1
ATOM 3927 N N . PHE B 1 152 ? -4.316 -1.675 -1.695 1 98.88 152 PHE B N 1
ATOM 3928 C CA . PHE B 1 152 ? -5.547 -0.911 -1.529 1 98.88 152 PHE B CA 1
ATOM 3929 C C . PHE B 1 152 ? -6.625 -1.409 -2.484 1 98.88 152 PHE B C 1
ATOM 3931 O O . PHE B 1 152 ? -7.816 -1.352 -2.17 1 98.88 152 PHE B O 1
ATOM 3938 N N . GLU B 1 153 ? -6.238 -1.99 -3.65 1 98.94 153 GLU B N 1
ATOM 3939 C CA . GLU B 1 153 ? -7.215 -2.59 -4.559 1 98.94 153 GLU B CA 1
ATOM 3940 C C . GLU B 1 153 ? -7.773 -3.891 -3.984 1 98.94 153 GLU B C 1
ATOM 3942 O O . GLU B 1 153 ? -8.953 -4.203 -4.172 1 98.94 153 GLU B O 1
ATOM 3947 N N . VAL B 1 154 ? -6.891 -4.645 -3.279 1 98.94 154 VAL B N 1
ATOM 3948 C CA . VAL B 1 154 ? -7.367 -5.84 -2.594 1 98.94 154 VAL B CA 1
ATOM 3949 C C . VAL B 1 154 ? -8.438 -5.461 -1.574 1 98.94 154 VAL B C 1
ATOM 3951 O O . VAL B 1 154 ? -9.508 -6.082 -1.525 1 98.94 154 VAL B O 1
ATOM 3954 N N . ALA B 1 155 ? -8.188 -4.406 -0.794 1 98.88 155 ALA B N 1
ATOM 3955 C CA . ALA B 1 155 ? -9.164 -3.941 0.186 1 98.88 155 ALA B CA 1
ATOM 3956 C C . ALA B 1 155 ? -10.477 -3.553 -0.489 1 98.88 155 ALA B C 1
ATOM 3958 O O . ALA B 1 155 ? -11.555 -3.949 -0.04 1 98.88 155 ALA B O 1
ATOM 3959 N N . GLU B 1 156 ? -10.375 -2.838 -1.543 1 98.75 156 GLU B N 1
ATOM 3960 C CA . GLU B 1 156 ? -11.57 -2.393 -2.26 1 98.75 156 GLU B CA 1
ATOM 3961 C C . GLU B 1 156 ? -12.375 -3.58 -2.779 1 98.75 156 GLU B C 1
ATOM 3963 O O . GLU B 1 156 ? -13.594 -3.621 -2.625 1 98.75 156 GLU B O 1
ATOM 3968 N N . VAL B 1 157 ? -11.672 -4.527 -3.402 1 98.88 157 VAL B N 1
ATOM 3969 C CA . VAL B 1 157 ? -12.344 -5.688 -3.982 1 98.88 157 VAL B CA 1
ATOM 3970 C C . VAL B 1 157 ? -13.055 -6.477 -2.889 1 98.88 157 VAL B C 1
ATOM 3972 O O . VAL B 1 157 ? -14.234 -6.812 -3.021 1 98.88 157 VAL B O 1
ATOM 3975 N N . VAL B 1 158 ? -12.391 -6.73 -1.799 1 98.81 158 VAL B N 1
ATOM 3976 C CA . VAL B 1 158 ? -12.938 -7.523 -0.701 1 98.81 158 VAL B CA 1
ATOM 3977 C C . VAL B 1 158 ? -14.172 -6.836 -0.13 1 98.81 158 VAL B C 1
ATOM 3979 O O . VAL B 1 158 ? -15.211 -7.477 0.064 1 98.81 158 VAL B O 1
ATOM 3982 N N . LEU B 1 159 ? -14.094 -5.555 0.084 1 98.56 159 LEU B N 1
ATOM 3983 C CA . LEU B 1 159 ? -15.203 -4.832 0.699 1 98.56 159 LEU B CA 1
ATOM 3984 C C . LEU B 1 159 ? -16.359 -4.676 -0.281 1 98.56 159 LEU B C 1
ATOM 3986 O O . LEU B 1 159 ? -17.531 -4.742 0.113 1 98.56 159 LEU B O 1
ATOM 3990 N N . THR B 1 160 ? -16.078 -4.445 -1.557 1 98.62 160 THR B N 1
ATOM 3991 C CA . THR B 1 160 ? -17.125 -4.402 -2.574 1 98.62 160 THR B CA 1
ATOM 3992 C C . THR B 1 160 ? -17.906 -5.715 -2.611 1 98.62 160 THR B C 1
ATOM 3994 O O . THR B 1 160 ? -19.125 -5.715 -2.639 1 98.62 160 THR B O 1
ATOM 3997 N N . CYS B 1 161 ? -17.172 -6.84 -2.582 1 98.75 161 CYS B N 1
ATOM 3998 C CA . CYS B 1 161 ? -17.812 -8.148 -2.57 1 98.75 161 CYS B CA 1
ATOM 3999 C C . CYS B 1 161 ? -18.625 -8.336 -1.3 1 98.75 161 CYS B C 1
ATOM 4001 O O . CYS B 1 161 ? -19.781 -8.797 -1.357 1 98.75 161 CYS B O 1
ATOM 4003 N N . LYS B 1 162 ? -18.062 -7.961 -0.167 1 98.38 162 LYS B N 1
ATOM 4004 C CA . LYS B 1 162 ? -18.734 -8.094 1.121 1 98.38 162 LYS B CA 1
ATOM 4005 C C . LYS B 1 162 ? -20.094 -7.387 1.106 1 98.38 162 LYS B C 1
ATOM 4007 O O . LYS B 1 162 ? -21.125 -8.008 1.377 1 98.38 162 LYS B O 1
ATOM 4012 N N . TYR B 1 163 ? -20.109 -6.133 0.71 1 97.75 163 TYR B N 1
ATOM 4013 C CA . TYR B 1 163 ? -21.297 -5.293 0.898 1 97.75 163 TYR B CA 1
ATOM 4014 C C . TYR B 1 163 ? -22.328 -5.566 -0.177 1 97.75 163 TYR B C 1
ATOM 4016 O O . TYR B 1 163 ? -23.5 -5.184 -0.032 1 97.75 163 TYR B O 1
ATOM 4024 N N . ASN B 1 164 ? -21.938 -6.277 -1.247 1 97.81 164 ASN B N 1
ATOM 4025 C CA . ASN B 1 164 ? -22.906 -6.617 -2.287 1 97.81 164 ASN B CA 1
ATOM 4026 C C . ASN B 1 164 ? -23.312 -8.086 -2.215 1 97.81 164 ASN B C 1
ATOM 4028 O O . ASN B 1 164 ? -24.062 -8.562 -3.057 1 97.81 164 ASN B O 1
ATOM 4032 N N . GLY B 1 165 ? -22.766 -8.789 -1.217 1 97.81 165 GLY B N 1
ATOM 4033 C CA . GLY B 1 165 ? -23.078 -10.203 -1.045 1 97.81 165 GLY B CA 1
ATOM 4034 C C . GLY B 1 165 ? -22.516 -11.078 -2.145 1 97.81 165 GLY B C 1
ATOM 4035 O O . GLY B 1 165 ? -23.172 -12.031 -2.578 1 97.81 165 GLY B O 1
ATOM 4036 N N . TRP B 1 166 ? -21.359 -10.711 -2.684 1 98.75 166 TRP B N 1
ATOM 4037 C CA . TRP B 1 166 ? -20.719 -11.461 -3.76 1 98.75 166 TRP B CA 1
ATOM 4038 C C . TRP B 1 166 ? -19.609 -12.359 -3.217 1 98.75 166 TRP B C 1
ATOM 4040 O O . TRP B 1 166 ? -19.203 -12.219 -2.062 1 98.75 166 TRP B O 1
ATOM 4050 N N . VAL B 1 167 ? -19.25 -13.336 -4.031 1 98.81 167 VAL B N 1
ATOM 4051 C CA . VAL B 1 167 ? -18.125 -14.203 -3.66 1 98.81 167 VAL B CA 1
ATOM 4052 C C . VAL B 1 167 ? -16.875 -13.367 -3.41 1 98.81 167 VAL B C 1
ATOM 4054 O O . VAL B 1 167 ? -16.516 -12.523 -4.234 1 98.81 167 VAL B O 1
ATOM 4057 N N . ARG B 1 168 ? -16.281 -13.43 -2.25 1 98.62 168 ARG B N 1
ATOM 4058 C CA . ARG B 1 168 ? -15.055 -12.719 -1.892 1 98.62 168 ARG B CA 1
ATOM 4059 C C . ARG B 1 168 ? -13.82 -13.516 -2.295 1 98.62 168 ARG B C 1
ATOM 4061 O O . ARG B 1 168 ? -13.797 -14.742 -2.172 1 98.62 168 ARG B O 1
ATOM 4068 N N . PRO B 1 169 ? -12.781 -12.844 -2.773 1 98.88 169 PRO B N 1
ATOM 4069 C CA . PRO B 1 169 ? -11.531 -13.578 -2.992 1 98.88 169 PRO B CA 1
ATOM 4070 C C . PRO B 1 169 ? -10.945 -14.141 -1.701 1 98.88 169 PRO B C 1
ATOM 4072 O O . PRO B 1 169 ? -11.023 -13.492 -0.651 1 98.88 169 PRO B O 1
ATOM 4075 N N . THR B 1 170 ? -10.32 -15.312 -1.805 1 98.75 170 THR B N 1
ATOM 4076 C CA . THR B 1 170 ? -9.766 -15.938 -0.612 1 98.75 170 THR B CA 1
ATOM 4077 C C . THR B 1 170 ? -8.305 -16.312 -0.835 1 98.75 170 THR B C 1
ATOM 4079 O O . THR B 1 170 ? -7.656 -16.875 0.055 1 98.75 170 THR B O 1
ATOM 4082 N N . VAL B 1 171 ? -7.734 -16.047 -1.996 1 98.88 171 VAL B N 1
ATOM 4083 C CA . VAL B 1 171 ? -6.336 -16.344 -2.295 1 98.88 171 VAL B CA 1
ATOM 4084 C C . VAL B 1 171 ? -5.754 -15.234 -3.174 1 98.88 171 VAL B C 1
ATOM 4086 O O . VAL B 1 171 ? -6.449 -14.68 -4.027 1 98.88 171 VAL B O 1
ATOM 4089 N N . TYR B 1 172 ? -4.531 -14.859 -2.918 1 98.94 172 TYR B N 1
ATOM 4090 C CA . TYR B 1 172 ? -3.758 -13.891 -3.686 1 98.94 172 TYR B CA 1
ATOM 4091 C C . TYR B 1 172 ? -2.486 -14.523 -4.238 1 98.94 172 TYR B C 1
ATOM 4093 O O . TYR B 1 172 ? -1.749 -15.195 -3.51 1 98.94 172 TYR B O 1
ATOM 4101 N N . GLN B 1 173 ? -2.293 -14.406 -5.559 1 98.94 173 GLN B N 1
ATOM 4102 C CA . GLN B 1 173 ? -1.072 -14.859 -6.211 1 98.94 173 GLN B CA 1
ATOM 4103 C C . GLN B 1 173 ? -0.148 -13.688 -6.531 1 98.94 173 GLN B C 1
ATOM 4105 O O . GLN B 1 173 ? -0.526 -12.773 -7.27 1 98.94 173 GLN B O 1
ATOM 4110 N N . GLY B 1 174 ? 1.025 -13.68 -5.922 1 98.69 174 GLY B N 1
ATOM 4111 C CA . GLY B 1 174 ? 1.892 -12.523 -6.074 1 98.69 174 GLY B CA 1
ATOM 4112 C C . GLY B 1 174 ? 3.346 -12.891 -6.305 1 98.69 174 GLY B C 1
ATOM 4113 O O . GLY B 1 174 ? 3.74 -14.039 -6.094 1 98.69 174 GLY B O 1
ATOM 4114 N N . MET B 1 175 ? 4.172 -11.906 -6.746 1 98.25 175 MET B N 1
ATOM 4115 C CA . MET B 1 175 ? 5.613 -12.039 -6.961 1 98.25 175 MET B CA 1
ATOM 4116 C C . MET B 1 175 ? 6.371 -11.898 -5.648 1 98.25 175 MET B C 1
ATOM 4118 O O . MET B 1 175 ? 6.172 -10.938 -4.906 1 98.25 175 MET B O 1
ATOM 4122 N N . TYR B 1 176 ? 7.188 -12.82 -5.34 1 98.5 176 TYR B N 1
ATOM 4123 C CA . TYR B 1 176 ? 7.906 -12.781 -4.07 1 98.5 176 TYR B CA 1
ATOM 4124 C C . TYR B 1 176 ? 9.125 -13.695 -4.098 1 98.5 176 TYR B C 1
ATOM 4126 O O . TYR B 1 176 ? 9.031 -14.844 -4.527 1 98.5 176 TYR B O 1
ATOM 4134 N N . ASN B 1 177 ? 10.242 -13.195 -3.734 1 98.19 177 ASN B N 1
ATOM 4135 C CA . ASN B 1 177 ? 11.469 -13.969 -3.559 1 98.19 177 ASN B CA 1
ATOM 4136 C C . ASN B 1 177 ? 12.484 -13.219 -2.701 1 98.19 177 ASN B C 1
ATOM 4138 O O . ASN B 1 177 ? 12.195 -12.141 -2.186 1 98.19 177 ASN B O 1
ATOM 4142 N N . VAL B 1 178 ? 13.695 -13.703 -2.6 1 97.69 178 VAL B N 1
ATOM 4143 C CA . VAL B 1 178 ? 14.711 -13.266 -1.653 1 97.69 178 VAL B CA 1
ATOM 4144 C C . VAL B 1 178 ? 15.07 -11.805 -1.919 1 97.69 178 VAL B C 1
ATOM 4146 O O . VAL B 1 178 ? 15.32 -11.039 -0.983 1 97.69 178 VAL B O 1
ATOM 4149 N N . ILE B 1 179 ? 15.016 -11.43 -3.217 1 96.75 179 ILE B N 1
ATOM 4150 C CA . ILE B 1 179 ? 15.516 -10.102 -3.553 1 96.75 179 ILE B CA 1
ATOM 4151 C C . ILE B 1 179 ? 14.367 -9.219 -4.039 1 96.75 179 ILE B C 1
ATOM 4153 O O . ILE B 1 179 ? 14.594 -8.148 -4.602 1 96.75 179 ILE B O 1
ATOM 4157 N N . THR B 1 180 ? 13.148 -9.68 -3.963 1 97.25 180 THR B N 1
ATOM 4158 C CA . THR B 1 180 ? 11.922 -8.953 -4.281 1 97.25 180 THR B CA 1
ATOM 4159 C C . THR B 1 180 ? 10.875 -9.141 -3.182 1 97.25 180 THR B C 1
ATOM 4161 O O . THR B 1 180 ? 10.094 -10.094 -3.221 1 97.25 180 THR B O 1
ATOM 4164 N N . ARG B 1 181 ? 10.867 -8.227 -2.23 1 97.81 181 ARG B N 1
ATOM 4165 C CA . ARG B 1 181 ? 10.086 -8.422 -1.015 1 97.81 181 ARG B CA 1
ATOM 4166 C C . ARG B 1 181 ? 9.148 -7.25 -0.769 1 97.81 181 ARG B C 1
ATOM 4168 O O . ARG B 1 181 ? 8.766 -6.98 0.373 1 97.81 181 ARG B O 1
ATOM 4175 N N . SER B 1 182 ? 8.75 -6.5 -1.85 1 96.62 182 SER B N 1
ATOM 4176 C CA . SER B 1 182 ? 7.965 -5.277 -1.717 1 96.62 182 SER B CA 1
ATOM 4177 C C . SER B 1 182 ? 6.547 -5.574 -1.244 1 96.62 182 SER B C 1
ATOM 4179 O O . SER B 1 182 ? 5.82 -4.668 -0.829 1 96.62 182 SER B O 1
ATOM 4181 N N . ILE B 1 183 ? 6.102 -6.805 -1.215 1 98.56 183 ILE B N 1
ATOM 4182 C CA . ILE B 1 183 ? 4.754 -7.152 -0.777 1 98.56 183 ILE B CA 1
ATOM 4183 C C . ILE B 1 183 ? 4.699 -7.184 0.748 1 98.56 183 ILE B C 1
ATOM 4185 O O . ILE B 1 183 ? 3.615 -7.207 1.336 1 98.56 183 ILE B O 1
ATOM 4189 N N . GLU B 1 184 ? 5.777 -7.215 1.461 1 98.06 184 GLU B N 1
ATOM 4190 C CA . GLU B 1 184 ? 5.852 -7.48 2.895 1 98.06 184 GLU B CA 1
ATOM 4191 C C . GLU B 1 184 ? 5.23 -6.348 3.701 1 98.06 184 GLU B C 1
ATOM 4193 O O . GLU B 1 184 ? 4.449 -6.59 4.625 1 98.06 184 GLU B O 1
ATOM 4198 N N . PRO B 1 185 ? 5.418 -5.09 3.326 1 96.94 185 PRO B N 1
ATOM 4199 C CA . PRO B 1 185 ? 5.004 -4.039 4.254 1 96.94 185 PRO B CA 1
ATOM 4200 C C . PRO B 1 185 ? 3.49 -3.844 4.289 1 96.94 185 PRO B C 1
ATOM 4202 O O . PRO B 1 185 ? 2.914 -3.641 5.363 1 96.94 185 PRO B O 1
ATOM 4205 N N . GLU B 1 186 ? 2.84 -3.84 3.137 1 98.19 186 GLU B N 1
ATOM 4206 C CA . GLU B 1 186 ? 1.428 -3.473 3.135 1 98.19 186 GLU B CA 1
ATOM 4207 C C . GLU B 1 186 ? 0.56 -4.621 2.629 1 98.19 186 GLU B C 1
ATOM 4209 O O . GLU B 1 186 ? -0.497 -4.902 3.197 1 98.19 186 GLU B O 1
ATOM 4214 N N . LEU B 1 187 ? 1.062 -5.359 1.597 1 98.81 187 LEU B N 1
ATOM 4215 C CA . LEU B 1 187 ? 0.201 -6.371 0.995 1 98.81 187 LEU B CA 1
ATOM 4216 C C . LEU B 1 187 ? -0.011 -7.543 1.95 1 98.81 187 LEU B C 1
ATOM 4218 O O . LEU B 1 187 ? -1.145 -7.98 2.16 1 98.81 187 LEU B O 1
ATOM 4222 N N . ILE B 1 188 ? 1.052 -8.07 2.518 1 98.75 188 ILE B N 1
ATOM 4223 C CA . ILE B 1 188 ? 0.928 -9.242 3.377 1 98.75 188 ILE B CA 1
ATOM 4224 C C . ILE B 1 188 ? 0.015 -8.922 4.559 1 98.75 188 ILE B C 1
ATOM 4226 O O . ILE B 1 188 ? -0.944 -9.648 4.828 1 98.75 188 ILE B O 1
ATOM 4230 N N . PRO B 1 189 ? 0.231 -7.742 5.277 1 98.38 189 PRO B N 1
ATOM 4231 C CA . PRO B 1 189 ? -0.714 -7.418 6.348 1 98.38 189 PRO B CA 1
ATOM 4232 C C . PRO B 1 189 ? -2.152 -7.293 5.848 1 98.38 189 PRO B C 1
ATOM 4234 O O . PRO B 1 189 ? -3.088 -7.715 6.531 1 98.38 189 PRO B O 1
ATOM 4237 N N . ALA B 1 190 ? -2.396 -6.73 4.703 1 98.69 190 ALA B N 1
ATOM 4238 C CA . ALA B 1 190 ? -3.736 -6.605 4.141 1 98.69 190 ALA B CA 1
ATOM 4239 C C . ALA B 1 190 ? -4.359 -7.977 3.895 1 98.69 190 ALA B C 1
ATOM 4241 O O . ALA B 1 190 ? -5.523 -8.203 4.234 1 98.69 190 ALA B O 1
ATOM 4242 N N . LEU B 1 191 ? -3.549 -8.875 3.311 1 98.81 191 LEU B N 1
ATOM 4243 C CA . LEU B 1 191 ? -4.055 -10.219 3.029 1 98.81 191 LEU B CA 1
ATOM 4244 C C . LEU B 1 191 ? -4.453 -10.93 4.316 1 98.81 191 LEU B C 1
ATOM 4246 O O . LEU B 1 191 ? -5.5 -11.578 4.375 1 98.81 191 LEU B O 1
ATOM 4250 N N . ARG B 1 192 ? -3.6 -10.812 5.328 1 98.25 192 ARG B N 1
ATOM 4251 C CA . ARG B 1 192 ? -3.922 -11.414 6.617 1 98.25 192 ARG B CA 1
ATOM 4252 C C . ARG B 1 192 ? -5.199 -10.812 7.195 1 98.25 192 ARG B C 1
ATOM 4254 O O . ARG B 1 192 ? -6.066 -11.547 7.684 1 98.25 192 ARG B O 1
ATOM 4261 N N . ARG B 1 193 ? -5.297 -9.531 7.055 1 98.12 193 ARG B N 1
ATOM 4262 C CA . ARG B 1 193 ? -6.449 -8.828 7.617 1 98.12 193 ARG B CA 1
ATOM 4263 C C . ARG B 1 193 ? -7.746 -9.305 6.965 1 98.12 193 ARG B C 1
ATOM 4265 O O . ARG B 1 193 ? -8.75 -9.508 7.648 1 98.12 193 ARG B O 1
ATOM 4272 N N . TYR B 1 194 ? -7.766 -9.547 5.672 1 98.38 194 TYR B N 1
ATOM 4273 C CA . TYR B 1 194 ? -8.992 -9.812 4.934 1 98.38 194 TYR B CA 1
ATOM 4274 C C . TYR B 1 194 ? -9.18 -11.305 4.711 1 98.38 194 TYR B C 1
ATOM 4276 O O . TYR B 1 194 ? -10.156 -11.734 4.082 1 98.38 194 TYR B O 1
ATOM 4284 N N . GLY B 1 195 ? -8.211 -12.156 5.156 1 97.69 195 GLY B N 1
ATOM 4285 C CA . GLY B 1 195 ? -8.375 -13.602 5.16 1 97.69 195 GLY B CA 1
ATOM 4286 C C . GLY B 1 195 ? -8.016 -14.25 3.836 1 97.69 195 GLY B C 1
ATOM 4287 O O . GLY B 1 195 ? -8.648 -15.219 3.418 1 97.69 195 GLY B O 1
ATOM 4288 N N . LEU B 1 196 ? -7.086 -13.656 3.107 1 98.75 196 LEU B N 1
ATOM 4289 C CA . LEU B 1 196 ? -6.625 -14.266 1.866 1 98.75 196 LEU B CA 1
ATOM 4290 C C . LEU B 1 196 ? -5.34 -15.055 2.096 1 98.75 196 LEU B C 1
ATOM 4292 O O . LEU B 1 196 ? -4.418 -14.57 2.754 1 98.75 196 LEU B O 1
ATOM 4296 N N . ASP B 1 197 ? -5.277 -16.266 1.557 1 98.62 197 ASP B N 1
ATOM 4297 C CA . ASP B 1 197 ? -4.008 -16.984 1.46 1 98.62 197 ASP B CA 1
ATOM 4298 C C . ASP B 1 197 ? -3.098 -16.344 0.412 1 98.62 197 ASP B C 1
ATOM 4300 O O . ASP B 1 197 ? -3.576 -15.727 -0.543 1 98.62 197 ASP B O 1
ATOM 4304 N N . LEU B 1 198 ? -1.815 -16.484 0.642 1 98.88 198 LEU B N 1
ATOM 4305 C CA . LEU B 1 198 ? -0.834 -15.969 -0.3 1 98.88 198 LEU B CA 1
ATOM 4306 C C . LEU B 1 198 ? -0.083 -17.094 -0.993 1 98.88 198 LEU B C 1
ATOM 4308 O O . LEU B 1 198 ? 0.5 -17.953 -0.33 1 98.88 198 LEU B O 1
ATOM 4312 N N . VAL B 1 199 ? -0.181 -17.125 -2.299 1 98.81 199 VAL B N 1
ATOM 4313 C CA . VAL B 1 199 ? 0.649 -18.016 -3.113 1 98.81 199 VAL B CA 1
ATOM 4314 C C . VAL B 1 199 ? 1.606 -17.188 -3.963 1 98.81 199 VAL B C 1
ATOM 4316 O O . VAL B 1 199 ? 1.201 -16.188 -4.578 1 98.81 199 VAL B O 1
ATOM 4319 N N . VAL B 1 200 ? 2.877 -17.594 -3.959 1 98.81 200 VAL B N 1
ATOM 4320 C CA . VAL B 1 200 ? 3.844 -16.703 -4.598 1 98.81 200 VAL B CA 1
ATOM 4321 C C . VAL B 1 200 ? 4.461 -17.406 -5.812 1 98.81 200 VAL B C 1
ATOM 4323 O O . VAL B 1 200 ? 4.664 -18.625 -5.797 1 98.81 200 VAL B O 1
ATOM 4326 N N . TYR B 1 201 ? 4.738 -16.594 -6.832 1 98.31 201 TYR B N 1
ATOM 4327 C CA . TYR B 1 201 ? 5.492 -17.062 -7.992 1 98.31 201 TYR B CA 1
ATOM 4328 C C . TYR B 1 201 ? 6.863 -16.406 -8.047 1 98.31 201 TYR B C 1
ATOM 4330 O O . TYR B 1 201 ? 7.148 -15.477 -7.281 1 98.31 201 TYR B O 1
ATOM 4338 N N . ASN B 1 202 ? 7.773 -16.922 -8.883 1 96.69 202 ASN B N 1
ATOM 4339 C CA . ASN B 1 202 ? 9.141 -16.453 -9.078 1 96.69 202 ASN B CA 1
ATOM 4340 C C . ASN B 1 202 ? 9.984 -16.625 -7.824 1 96.69 202 ASN B C 1
ATOM 4342 O O . ASN B 1 202 ? 10.711 -15.711 -7.422 1 96.69 202 ASN B O 1
ATOM 4346 N N . PRO B 1 203 ? 9.914 -17.75 -7.199 1 97.5 203 PRO B N 1
ATOM 4347 C CA . PRO B 1 203 ? 10.789 -17.906 -6.035 1 97.5 203 PRO B CA 1
ATOM 4348 C C . PRO B 1 203 ? 12.273 -17.891 -6.402 1 97.5 203 PRO B C 1
ATOM 4350 O O . PRO B 1 203 ? 13.117 -17.641 -5.543 1 97.5 203 PRO B O 1
ATOM 4353 N N . LEU B 1 204 ? 12.586 -18.172 -7.695 1 95.94 204 LEU B N 1
ATOM 4354 C CA . LEU B 1 204 ? 13.969 -18.203 -8.164 1 95.94 204 LEU B CA 1
ATOM 4355 C C . LEU B 1 204 ? 14.281 -16.969 -9 1 95.94 204 LEU B C 1
ATOM 4357 O O . LEU B 1 204 ? 15.258 -16.938 -9.758 1 95.94 204 LEU B O 1
ATOM 4361 N N . ALA B 1 205 ? 13.438 -16 -8.984 1 93.5 205 ALA B N 1
ATOM 4362 C CA . ALA B 1 205 ? 13.609 -14.734 -9.68 1 93.5 205 ALA B CA 1
ATOM 4363 C C . ALA B 1 205 ? 13.812 -14.953 -11.18 1 93.5 205 ALA B C 1
ATOM 4365 O O . ALA B 1 205 ? 14.758 -14.422 -11.766 1 93.5 205 ALA B O 1
ATOM 4366 N N . GLY B 1 206 ? 12.961 -15.766 -11.742 1 87.31 206 GLY B N 1
ATOM 4367 C CA . GLY B 1 206 ? 12.992 -16.01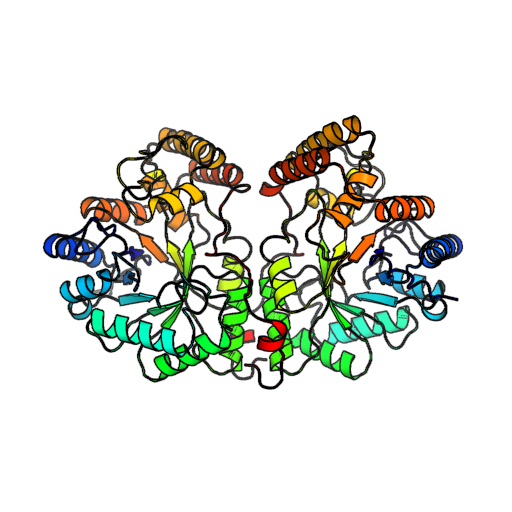6 -13.172 1 87.31 206 GLY B CA 1
ATOM 4368 C C . GLY B 1 206 ? 14.195 -16.812 -13.617 1 87.31 206 GLY B C 1
ATOM 4369 O O . GLY B 1 206 ? 14.586 -16.766 -14.781 1 87.31 206 GLY B O 1
ATOM 4370 N N . GLY B 1 207 ? 14.938 -17.344 -12.641 1 87.88 207 GLY B N 1
ATOM 4371 C CA . GLY B 1 207 ? 16.125 -18.125 -12.977 1 87.88 207 GLY B CA 1
ATOM 4372 C C . GLY B 1 207 ? 17.422 -17.422 -12.625 1 87.88 207 GLY B C 1
ATOM 4373 O O . GLY B 1 207 ? 18.5 -17.984 -12.805 1 87.88 207 GLY B O 1
ATOM 4374 N N . LEU B 1 208 ? 17.344 -16.297 -12.109 1 88.25 208 LEU B N 1
ATOM 4375 C CA . LEU B 1 208 ? 18.547 -15.578 -11.688 1 88.25 208 LEU B CA 1
ATOM 4376 C C . LEU B 1 208 ? 19.344 -16.391 -10.672 1 88.25 208 LEU B C 1
ATOM 4378 O O . LEU B 1 208 ? 20.562 -16.344 -10.656 1 88.25 208 LEU B O 1
ATOM 4382 N N . PHE B 1 209 ? 18.719 -17.125 -9.891 1 91.25 209 PHE B N 1
ATOM 4383 C CA . PHE B 1 209 ? 19.375 -17.891 -8.836 1 91.25 209 PHE B CA 1
ATOM 4384 C C . PHE B 1 209 ? 19.984 -19.172 -9.391 1 91.25 209 PHE B C 1
ATOM 4386 O O . PHE B 1 209 ? 20.656 -19.906 -8.664 1 91.25 209 PHE B O 1
ATOM 4393 N N . SER B 1 210 ? 19.734 -19.406 -10.633 1 84.19 210 SER B N 1
ATOM 4394 C CA . SER B 1 210 ? 20.406 -20.531 -11.273 1 84.19 210 SER B CA 1
ATOM 4395 C C . SER B 1 210 ? 21.906 -20.266 -11.43 1 84.19 210 SER B C 1
ATOM 4397 O O . SER B 1 210 ? 22.688 -21.203 -11.641 1 84.19 210 SER B O 1
ATOM 4399 N N . GLY B 1 211 ? 22.266 -18.969 -11.422 1 79.88 211 GLY B N 1
ATOM 4400 C CA . GLY B 1 211 ? 23.672 -18.578 -11.547 1 79.88 211 GLY B CA 1
ATOM 4401 C C . GLY B 1 211 ? 24.125 -18.438 -12.984 1 79.88 211 GLY B C 1
ATOM 4402 O O . GLY B 1 211 ? 25.266 -18.047 -13.25 1 79.88 211 GLY B O 1
ATOM 4403 N N . LYS B 1 212 ? 23.203 -18.641 -13.852 1 75.62 212 LYS B N 1
ATOM 4404 C CA . LYS B 1 212 ? 23.578 -18.594 -15.266 1 75.62 212 LYS B CA 1
ATOM 4405 C C . LYS B 1 212 ? 23.703 -17.156 -15.75 1 75.62 212 LYS B C 1
ATOM 4407 O O . LYS B 1 212 ? 24.422 -16.875 -16.703 1 75.62 212 LYS B O 1
ATOM 4412 N N . ILE B 1 213 ? 23.031 -16.266 -15.18 1 76.12 213 ILE B N 1
ATOM 4413 C CA . ILE B 1 213 ? 23.031 -14.859 -15.57 1 76.12 213 ILE B CA 1
ATOM 4414 C C . ILE B 1 213 ? 23.844 -14.047 -14.57 1 76.12 213 ILE B C 1
ATOM 4416 O O . ILE B 1 213 ? 23.469 -13.953 -13.391 1 76.12 213 ILE B O 1
ATOM 4420 N N . LYS B 1 214 ? 24.906 -13.445 -15.078 1 72.38 214 LYS B N 1
ATOM 4421 C CA . LYS B 1 214 ? 25.859 -12.891 -14.133 1 72.38 214 LYS B CA 1
ATOM 4422 C C . LYS B 1 214 ? 25.891 -11.367 -14.211 1 72.38 214 LYS B C 1
ATOM 4424 O O . LYS B 1 214 ? 26.5 -10.711 -13.367 1 72.38 214 LYS B O 1
ATOM 4429 N N . SER B 1 215 ? 25.312 -10.836 -15.297 1 73.62 215 SER B N 1
ATOM 4430 C CA . SER B 1 215 ? 25.328 -9.383 -15.367 1 73.62 215 SER B CA 1
ATOM 4431 C C . SER B 1 215 ? 24.141 -8.859 -16.188 1 73.62 215 SER B C 1
ATOM 4433 O O . SER B 1 215 ? 23.562 -9.602 -16.984 1 73.62 215 SER B O 1
ATOM 4435 N N . LYS B 1 216 ? 23.859 -7.578 -16.016 1 74 216 LYS B N 1
ATOM 4436 C CA . LYS B 1 216 ? 22.734 -6.93 -16.688 1 74 216 LYS B CA 1
ATOM 4437 C C . LYS B 1 216 ? 23.016 -6.785 -18.188 1 74 216 LYS B C 1
ATOM 4439 O O . LYS B 1 216 ? 22.094 -6.578 -18.984 1 74 216 LYS B O 1
ATOM 4444 N N . ASP B 1 217 ? 24.234 -6.852 -18.516 1 72.12 217 ASP B N 1
ATOM 4445 C CA . ASP B 1 217 ? 24.609 -6.574 -19.906 1 72.12 217 ASP B CA 1
ATOM 4446 C C . ASP B 1 217 ? 24.516 -7.836 -20.766 1 72.12 217 ASP B C 1
ATOM 4448 O O . ASP B 1 217 ? 24.688 -7.773 -21.984 1 72.12 217 ASP B O 1
ATOM 4452 N N . ILE B 1 218 ? 24.172 -8.977 -20.141 1 70.56 218 ILE B N 1
ATOM 4453 C CA . ILE B 1 218 ? 24.078 -10.242 -20.844 1 70.56 218 ILE B CA 1
ATOM 4454 C C . ILE B 1 218 ? 22.609 -10.531 -21.203 1 70.56 218 ILE B C 1
ATOM 4456 O O . ILE B 1 218 ? 21.75 -10.484 -20.328 1 70.56 218 ILE B O 1
ATOM 4460 N N . VAL B 1 219 ? 22.406 -10.633 -22.516 1 73.31 219 VAL B N 1
ATOM 4461 C CA . VAL B 1 219 ? 21.109 -11.164 -22.922 1 73.31 219 VAL B CA 1
ATOM 4462 C C . VAL B 1 219 ? 21.219 -12.656 -23.188 1 73.31 219 VAL B C 1
ATOM 4464 O O . VAL B 1 219 ? 21.828 -13.078 -24.188 1 73.31 219 VAL B O 1
ATOM 4467 N N . PRO B 1 220 ? 20.641 -13.414 -22.281 1 74 220 PRO B N 1
ATOM 4468 C CA . PRO B 1 220 ? 20.781 -14.867 -22.453 1 74 220 PRO B CA 1
ATOM 4469 C C . PRO B 1 220 ? 20.047 -15.383 -23.688 1 74 220 PRO B C 1
ATOM 4471 O O . PRO B 1 220 ? 19.047 -14.805 -24.109 1 74 220 PRO B O 1
ATOM 4474 N N . SER B 1 221 ? 20.578 -16.422 -24.25 1 73.69 221 SER B N 1
ATOM 4475 C CA . SER B 1 221 ? 20 -17 -25.453 1 73.69 221 SER B CA 1
ATOM 4476 C C . SER B 1 221 ? 18.844 -17.922 -25.125 1 73.69 221 SER B C 1
ATOM 4478 O O . SER B 1 221 ? 18.031 -18.25 -26 1 73.69 221 SER B O 1
ATOM 4480 N N . GLU B 1 222 ? 18.797 -18.328 -23.828 1 73.06 222 GLU B N 1
ATOM 4481 C CA . GLU B 1 222 ? 17.734 -19.25 -23.406 1 73.06 222 GLU B CA 1
ATOM 4482 C C . GLU B 1 222 ? 17.188 -18.875 -22.031 1 73.06 222 GLU B C 1
ATOM 4484 O O . GLU B 1 222 ? 17.781 -18.047 -21.328 1 73.06 222 GLU B O 1
ATOM 4489 N N . GLY B 1 223 ? 15.984 -19.391 -21.844 1 73.62 223 GLY B N 1
ATOM 4490 C CA . GLY B 1 223 ? 15.414 -19.156 -20.531 1 73.62 223 GLY B CA 1
ATOM 4491 C C . GLY B 1 223 ? 14.469 -17.969 -20.5 1 73.62 223 GLY B C 1
ATOM 4492 O O . GLY B 1 223 ? 14.156 -17.391 -21.547 1 73.62 223 GLY B O 1
ATOM 4493 N N . ARG B 1 224 ? 14.047 -17.625 -19.422 1 74.25 224 ARG B N 1
ATOM 4494 C CA . ARG B 1 224 ? 12.984 -16.625 -19.234 1 74.25 224 ARG B CA 1
ATOM 4495 C C . ARG B 1 224 ? 13.477 -15.227 -19.578 1 74.25 224 ARG B C 1
ATOM 4497 O O . ARG B 1 224 ? 12.672 -14.328 -19.828 1 74.25 224 ARG B O 1
ATOM 4504 N N . PHE B 1 225 ? 14.703 -15.008 -19.609 1 76.88 225 PHE B N 1
ATOM 4505 C CA . PHE B 1 225 ? 15.273 -13.688 -19.844 1 76.88 225 PHE B CA 1
ATOM 4506 C C . PHE B 1 225 ? 15.625 -13.5 -21.312 1 76.88 225 PHE B C 1
ATOM 4508 O O . PHE B 1 225 ? 16.031 -12.422 -21.734 1 76.88 225 PHE B O 1
ATOM 4515 N N . SER B 1 226 ? 15.461 -14.578 -22.047 1 74.38 226 SER B N 1
ATOM 4516 C CA . SER B 1 226 ? 15.82 -14.531 -23.469 1 74.38 226 SER B CA 1
ATOM 4517 C C . SER B 1 226 ? 14.773 -13.789 -24.281 1 74.38 226 SER B C 1
ATOM 4519 O O . SER B 1 226 ? 13.602 -13.758 -23.922 1 74.38 226 SER B O 1
ATOM 4521 N N . ASP B 1 227 ? 15.195 -13.117 -25.312 1 72.81 227 ASP B N 1
ATOM 4522 C CA . ASP B 1 227 ? 14.289 -12.406 -26.203 1 72.81 227 ASP B CA 1
ATOM 4523 C C . ASP B 1 227 ? 13.57 -13.375 -27.141 1 72.81 227 ASP B C 1
ATOM 4525 O O . ASP B 1 227 ? 12.719 -12.961 -27.938 1 72.81 227 ASP B O 1
ATOM 4529 N N . ASN B 1 228 ? 14.07 -14.523 -27 1 71 228 ASN B N 1
ATOM 4530 C CA . ASN B 1 228 ? 13.508 -15.508 -27.922 1 71 228 ASN B CA 1
ATOM 4531 C C . ASN B 1 228 ? 12.062 -15.852 -27.547 1 71 228 ASN B C 1
ATOM 4533 O O . ASN B 1 228 ? 11.328 -16.422 -28.359 1 71 228 ASN B O 1
ATOM 4537 N N . HIS B 1 229 ? 11.82 -15.398 -26.375 1 66.62 229 HIS B N 1
ATOM 4538 C CA . HIS B 1 229 ? 10.469 -15.672 -25.891 1 66.62 229 HIS B CA 1
ATOM 4539 C C . HIS B 1 229 ? 9.773 -14.383 -25.469 1 66.62 229 HIS B C 1
ATOM 4541 O O . HIS B 1 229 ? 10.422 -13.352 -25.266 1 66.62 229 HIS B O 1
ATOM 4547 N N . GLY B 1 230 ? 8.539 -14.07 -26 1 67.5 230 GLY B N 1
ATOM 4548 C CA . GLY B 1 230 ? 7.73 -12.883 -25.797 1 67.5 230 GLY B CA 1
ATOM 4549 C C . GLY B 1 230 ? 7.809 -12.352 -24.375 1 67.5 230 GLY B C 1
ATOM 4550 O O . GLY B 1 230 ? 7.406 -11.219 -24.109 1 67.5 230 GLY B O 1
ATOM 4551 N N . THR B 1 231 ? 8.547 -13.141 -23.391 1 73.19 231 THR B N 1
ATOM 4552 C CA . THR B 1 231 ? 8.492 -12.711 -22 1 73.19 231 THR B CA 1
ATOM 4553 C C . THR B 1 231 ? 9.82 -12.086 -21.578 1 73.19 231 THR B C 1
ATOM 4555 O O . THR B 1 231 ? 9.906 -11.453 -20.531 1 73.19 231 THR B O 1
ATOM 4558 N N . GLY B 1 232 ? 10.883 -12.219 -22.359 1 74.75 232 GLY B N 1
ATOM 4559 C CA . GLY B 1 232 ? 12.242 -11.836 -22 1 74.75 232 GLY B CA 1
ATOM 4560 C C . GLY B 1 232 ? 12.359 -10.375 -21.609 1 74.75 232 GLY B C 1
ATOM 4561 O O . GLY B 1 232 ? 12.984 -10.047 -20.594 1 74.75 232 GLY B O 1
ATOM 4562 N N . GLY B 1 233 ? 11.742 -9.578 -22.359 1 76.25 233 GLY B N 1
ATOM 4563 C CA . GLY B 1 233 ? 11.797 -8.148 -22.078 1 76.25 233 GLY B CA 1
ATOM 4564 C C . GLY B 1 233 ? 11.203 -7.789 -20.719 1 76.25 233 GLY B C 1
ATOM 4565 O O . GLY B 1 233 ? 11.781 -7.004 -19.969 1 76.25 233 GLY B O 1
ATOM 4566 N N . ASN B 1 234 ? 10.148 -8.414 -20.391 1 81.25 234 ASN B N 1
ATOM 4567 C CA . ASN B 1 234 ? 9.477 -8.133 -19.125 1 81.25 234 ASN B CA 1
ATOM 4568 C C . ASN B 1 234 ? 10.312 -8.602 -17.922 1 81.25 234 ASN B C 1
ATOM 4570 O O . ASN B 1 234 ? 10.391 -7.91 -16.922 1 81.25 234 ASN B O 1
ATOM 4574 N N . TYR B 1 235 ? 10.945 -9.672 -18.031 1 83.06 235 TYR B N 1
ATOM 4575 C CA . TYR B 1 235 ? 11.758 -10.203 -16.938 1 83.06 235 TYR B CA 1
ATOM 4576 C C . TYR B 1 235 ? 13.023 -9.375 -16.75 1 83.06 235 TYR B C 1
ATOM 4578 O O . TYR B 1 235 ? 13.453 -9.133 -15.625 1 83.06 235 TYR B O 1
ATOM 4586 N N . ARG B 1 236 ? 13.617 -8.992 -17.844 1 80.94 236 ARG B N 1
ATOM 4587 C CA . ARG B 1 236 ? 14.797 -8.141 -17.734 1 80.94 236 ARG B CA 1
ATOM 4588 C C . ARG B 1 236 ? 14.453 -6.801 -17.094 1 80.94 236 ARG B C 1
ATOM 4590 O O . ARG B 1 236 ? 15.188 -6.305 -16.234 1 80.94 236 ARG B O 1
ATOM 4597 N N . LYS B 1 237 ? 13.383 -6.324 -17.516 1 81.31 237 LYS B N 1
ATOM 4598 C CA . LYS B 1 237 ? 12.922 -5.082 -16.906 1 81.31 237 LYS B CA 1
ATOM 4599 C C . LYS B 1 237 ? 12.711 -5.246 -15.406 1 81.31 237 LYS B C 1
ATOM 4601 O O . LYS B 1 237 ? 12.984 -4.328 -14.633 1 81.31 237 LYS B O 1
ATOM 4606 N N . ARG B 1 238 ? 12.359 -6.379 -15.023 1 82.94 238 ARG B N 1
ATOM 4607 C CA . ARG B 1 238 ? 12.039 -6.68 -13.633 1 82.94 238 ARG B CA 1
ATOM 4608 C C . ARG B 1 238 ? 13.305 -6.855 -12.805 1 82.94 238 ARG B C 1
ATOM 4610 O O . ARG B 1 238 ? 13.383 -6.383 -11.672 1 82.94 238 ARG B O 1
ATOM 4617 N N . TYR B 1 239 ? 14.375 -7.453 -13.422 1 84.44 239 TYR B N 1
ATOM 4618 C CA . TYR B 1 239 ? 15.414 -7.949 -12.531 1 84.44 239 TYR B CA 1
ATOM 4619 C C . TYR B 1 239 ? 16.781 -7.414 -12.945 1 84.44 239 TYR B C 1
ATOM 4621 O O . TYR B 1 239 ? 17.734 -7.445 -12.156 1 84.44 239 TYR B O 1
ATOM 4629 N N . PHE B 1 240 ? 16.938 -7 -14.148 1 83.81 240 PHE B N 1
ATOM 4630 C CA . PHE B 1 240 ? 18.266 -6.629 -14.617 1 83.81 240 PHE B CA 1
ATOM 4631 C C . PHE B 1 240 ? 18.625 -5.227 -14.148 1 83.81 240 PHE B C 1
ATOM 4633 O O . PHE B 1 240 ? 18.578 -4.273 -14.922 1 83.81 240 PHE B O 1
ATOM 4640 N N . ARG B 1 241 ? 19.078 -5.195 -12.977 1 87 241 ARG B N 1
ATOM 4641 C CA . ARG B 1 241 ? 19.547 -3.967 -12.336 1 87 241 ARG B CA 1
ATOM 4642 C C . ARG B 1 241 ? 20.891 -4.18 -11.656 1 87 241 ARG B C 1
ATOM 4644 O O . ARG B 1 241 ? 21.203 -5.293 -11.219 1 87 241 ARG B O 1
ATOM 4651 N N . GLU B 1 242 ? 21.625 -3.098 -11.547 1 86.31 242 GLU B N 1
ATOM 4652 C CA . GLU B 1 242 ? 22.922 -3.195 -10.875 1 86.31 242 GLU B CA 1
ATOM 4653 C C . GLU B 1 242 ? 22.766 -3.654 -9.43 1 86.31 242 GLU B C 1
ATOM 4655 O O . GLU B 1 242 ? 23.547 -4.477 -8.945 1 86.31 242 GLU B O 1
ATOM 4660 N N . SER B 1 243 ? 21.766 -3.135 -8.82 1 90.38 243 SER B N 1
ATOM 4661 C CA . SER B 1 243 ? 21.516 -3.492 -7.426 1 90.38 243 SER B CA 1
ATOM 4662 C C . SER B 1 243 ? 21.172 -4.969 -7.285 1 90.38 243 SER B C 1
ATOM 4664 O O . SER B 1 243 ? 21.562 -5.613 -6.305 1 90.38 243 SER B O 1
ATOM 4666 N N . THR B 1 244 ? 20.5 -5.516 -8.297 1 91.81 244 THR B N 1
ATOM 4667 C CA . THR B 1 244 ? 20.156 -6.934 -8.281 1 91.81 244 THR B CA 1
ATOM 4668 C C . THR B 1 244 ? 21.406 -7.801 -8.32 1 91.81 244 THR B C 1
ATOM 4670 O O . THR B 1 244 ? 21.547 -8.727 -7.52 1 91.81 244 THR B O 1
ATOM 4673 N N . PHE B 1 245 ? 22.312 -7.473 -9.141 1 91.44 245 PHE B N 1
ATOM 4674 C CA . PHE B 1 245 ? 23.516 -8.281 -9.297 1 91.44 245 PHE B CA 1
ATOM 4675 C C . PHE B 1 245 ? 24.438 -8.117 -8.094 1 91.44 245 PHE B C 1
ATOM 4677 O O . PHE B 1 245 ? 25.094 -9.07 -7.672 1 91.44 245 PHE B O 1
ATOM 4684 N N . LYS B 1 246 ? 24.469 -6.902 -7.59 1 92.5 246 LYS B N 1
ATOM 4685 C CA . LYS B 1 246 ? 25.219 -6.711 -6.344 1 92.5 246 LYS B CA 1
ATOM 4686 C C . LYS B 1 246 ? 24.625 -7.547 -5.219 1 92.5 246 LYS B C 1
ATOM 4688 O O . LYS B 1 246 ? 25.359 -8.141 -4.426 1 92.5 246 LYS B O 1
ATOM 4693 N N . ALA B 1 247 ? 23.312 -7.566 -5.145 1 94.56 247 ALA B N 1
ATOM 4694 C CA . ALA B 1 247 ? 22.625 -8.398 -4.16 1 94.56 247 ALA B CA 1
ATOM 4695 C C . ALA B 1 247 ? 22.984 -9.867 -4.344 1 94.56 247 ALA B C 1
ATOM 4697 O O . ALA B 1 247 ? 23.281 -10.57 -3.371 1 94.56 247 ALA B O 1
ATOM 4698 N N . LEU B 1 248 ? 23.016 -10.312 -5.547 1 93.88 248 LEU B N 1
ATOM 4699 C CA . LEU B 1 248 ? 23.312 -11.711 -5.848 1 93.88 248 LEU B CA 1
ATOM 4700 C C . LEU B 1 248 ? 24.75 -12.047 -5.441 1 93.88 248 LEU B C 1
ATOM 4702 O O . LEU B 1 248 ? 25.016 -13.148 -4.945 1 93.88 248 LEU B O 1
ATOM 4706 N N . GLN B 1 249 ? 25.641 -11.094 -5.656 1 93.69 249 GLN B N 1
ATOM 4707 C CA . GLN B 1 249 ? 27.016 -11.312 -5.246 1 93.69 249 GLN B CA 1
ATOM 4708 C C . GLN B 1 249 ? 27.125 -11.484 -3.732 1 93.69 249 GLN B C 1
ATOM 4710 O O . GLN B 1 249 ? 27.859 -12.344 -3.25 1 93.69 249 GLN B O 1
ATOM 4715 N N . THR B 1 250 ? 26.359 -10.672 -3.049 1 94.94 250 THR B N 1
ATOM 4716 C CA . THR B 1 250 ? 26.328 -10.781 -1.596 1 94.94 250 THR B CA 1
ATOM 4717 C C . THR B 1 250 ? 25.828 -12.156 -1.166 1 94.94 250 THR B C 1
ATOM 4719 O O . THR B 1 250 ? 26.375 -12.766 -0.255 1 94.94 250 THR B O 1
ATOM 4722 N N . ILE B 1 251 ? 24.828 -12.68 -1.825 1 95.62 251 ILE B N 1
ATOM 4723 C CA . ILE B 1 251 ? 24.266 -13.984 -1.51 1 95.62 251 ILE B CA 1
ATOM 4724 C C . ILE B 1 251 ? 25.266 -15.078 -1.862 1 95.62 251 ILE B C 1
ATOM 4726 O O . ILE B 1 251 ? 25.5 -15.992 -1.064 1 95.62 251 ILE B O 1
ATOM 4730 N N . GLU B 1 252 ? 25.859 -14.969 -2.99 1 94.62 252 GLU B N 1
ATOM 4731 C CA . GLU B 1 252 ? 26.781 -15.984 -3.473 1 94.62 252 GLU B CA 1
ATOM 4732 C C . GLU B 1 252 ? 27.953 -16.188 -2.5 1 94.62 252 GLU B C 1
ATOM 4734 O O . GLU B 1 252 ? 28.344 -17.312 -2.217 1 94.62 252 GLU B O 1
ATOM 4739 N N . ALA B 1 253 ? 28.438 -15.141 -1.994 1 94.5 253 ALA B N 1
ATOM 4740 C CA . ALA B 1 253 ? 29.562 -15.211 -1.05 1 94.5 253 ALA B CA 1
ATOM 4741 C C . ALA B 1 253 ? 29.172 -16 0.196 1 94.5 253 ALA B C 1
ATOM 4743 O O . ALA B 1 253 ? 29.938 -16.844 0.67 1 94.5 253 ALA B O 1
ATOM 4744 N N . ALA B 1 254 ? 28.016 -15.773 0.703 1 95 254 ALA B N 1
ATOM 4745 C CA . ALA B 1 254 ? 27.547 -16.453 1.909 1 95 254 ALA B CA 1
ATOM 4746 C C . ALA B 1 254 ? 27.203 -17.906 1.622 1 95 254 ALA B C 1
ATOM 4748 O O . ALA B 1 254 ? 27.469 -18.797 2.445 1 95 254 ALA B O 1
ATOM 4749 N N . VAL B 1 255 ? 26.609 -18.172 0.504 1 95.31 255 VAL B N 1
ATOM 4750 C CA . VAL B 1 255 ? 26.172 -19.5 0.1 1 95.31 255 VAL B CA 1
ATOM 4751 C C . VAL B 1 255 ? 27.375 -20.406 -0.115 1 95.31 255 VAL B C 1
ATOM 4753 O O . VAL B 1 255 ? 27.391 -21.547 0.346 1 95.31 255 VAL B O 1
ATOM 4756 N N . GLU B 1 256 ? 28.375 -19.906 -0.703 1 94.06 256 GLU B N 1
ATOM 4757 C CA . GLU B 1 256 ? 29.594 -20.656 -0.967 1 94.06 256 GLU B CA 1
ATOM 4758 C C . GLU B 1 256 ? 30.281 -21.062 0.333 1 94.06 256 GLU B C 1
ATOM 4760 O O . GLU B 1 256 ? 30.703 -22.203 0.489 1 94.06 256 GLU B O 1
ATOM 4765 N N . LYS B 1 257 ? 30.297 -20.203 1.189 1 94.94 257 LYS B N 1
ATOM 4766 C CA . LYS B 1 257 ? 30.953 -20.422 2.475 1 94.94 257 LYS B CA 1
ATOM 4767 C C . LYS B 1 257 ? 30.25 -21.531 3.256 1 94.94 257 LYS B C 1
ATOM 4769 O O . LYS B 1 257 ? 30.875 -22.203 4.094 1 94.94 257 LYS B O 1
ATOM 4774 N N . ASN B 1 258 ? 29.016 -21.781 2.957 1 96.19 258 ASN B N 1
ATOM 4775 C CA . ASN B 1 258 ? 28.234 -22.719 3.744 1 96.19 258 ASN B CA 1
ATOM 4776 C C . ASN B 1 258 ? 27.906 -23.984 2.949 1 96.19 258 ASN B C 1
ATOM 4778 O O . ASN B 1 258 ? 27.094 -24.797 3.373 1 96.19 258 ASN B O 1
ATOM 4782 N N . GLY B 1 259 ? 28.469 -24.109 1.761 1 95.62 259 GLY B N 1
ATOM 4783 C CA . GLY B 1 259 ? 28.297 -25.297 0.946 1 95.62 259 GLY B CA 1
ATOM 4784 C C . GLY B 1 259 ? 26.875 -25.469 0.416 1 95.62 259 GLY B C 1
ATOM 4785 O O . GLY B 1 259 ? 26.375 -26.578 0.302 1 95.62 259 GLY B O 1
ATOM 4786 N N . LEU B 1 260 ? 26.219 -24.406 0.208 1 96.94 260 LEU B N 1
ATOM 4787 C CA . LEU B 1 260 ? 24.844 -24.391 -0.318 1 96.94 260 LEU B CA 1
ATOM 4788 C C . LEU B 1 260 ? 24.828 -23.953 -1.778 1 96.94 260 LEU B C 1
ATOM 4790 O O . LEU B 1 260 ? 25.828 -23.422 -2.279 1 96.94 260 LEU B O 1
ATOM 4794 N N . SER B 1 261 ? 23.797 -24.266 -2.467 1 96.31 261 SER B N 1
ATOM 4795 C CA . SER B 1 261 ? 23.578 -23.719 -3.803 1 96.31 261 SER B CA 1
ATOM 4796 C C . SER B 1 261 ? 22.641 -22.531 -3.764 1 96.31 261 SER B C 1
ATOM 4798 O O . SER B 1 261 ? 21.859 -22.375 -2.822 1 96.31 261 SER B O 1
ATOM 4800 N N . MET B 1 262 ? 22.75 -21.719 -4.852 1 96.25 262 MET B N 1
ATOM 4801 C CA . MET B 1 262 ? 21.875 -20.547 -4.957 1 96.25 262 MET B CA 1
ATOM 4802 C C . MET B 1 262 ? 20.406 -20.969 -5.016 1 96.25 262 MET B C 1
ATOM 4804 O O . MET B 1 262 ? 19.562 -20.375 -4.355 1 96.25 262 MET B O 1
ATOM 4808 N N . ILE B 1 263 ? 20.109 -22 -5.746 1 96.75 263 ILE B N 1
ATOM 4809 C CA . ILE B 1 263 ? 18.734 -22.484 -5.922 1 96.75 263 ILE B CA 1
ATOM 4810 C C . ILE B 1 263 ? 18.203 -23.016 -4.59 1 96.75 263 ILE B C 1
ATOM 4812 O O . ILE B 1 263 ? 17.109 -22.641 -4.16 1 96.75 263 ILE B O 1
ATOM 4816 N N . GLU B 1 264 ? 18.969 -23.844 -3.98 1 97.5 264 GLU B N 1
ATOM 4817 C CA . GLU B 1 264 ? 18.562 -24.391 -2.688 1 97.5 264 GLU B CA 1
ATOM 4818 C C . GLU B 1 264 ? 18.297 -23.281 -1.679 1 97.5 264 GLU B C 1
ATOM 4820 O O . GLU B 1 264 ? 17.312 -23.312 -0.938 1 97.5 264 GLU B O 1
ATOM 4825 N N . THR B 1 265 ? 19.172 -22.281 -1.664 1 98.12 265 THR B N 1
ATOM 4826 C CA . THR B 1 265 ? 19.078 -21.172 -0.731 1 98.12 265 THR B CA 1
ATOM 4827 C C . THR B 1 265 ? 17.797 -20.375 -0.961 1 98.12 265 THR B C 1
ATOM 4829 O O . THR B 1 265 ? 17.062 -20.078 -0.013 1 98.12 265 THR B O 1
ATOM 4832 N N . ALA B 1 266 ? 17.5 -20.094 -2.189 1 98.31 266 ALA B N 1
ATOM 4833 C CA . ALA B 1 266 ? 16.297 -19.328 -2.525 1 98.31 266 ALA B CA 1
ATOM 4834 C C . ALA B 1 266 ? 15.031 -20.078 -2.109 1 98.31 266 ALA B C 1
ATOM 4836 O O . ALA B 1 266 ? 14.125 -19.5 -1.514 1 98.31 266 ALA B O 1
ATOM 4837 N N . LEU B 1 267 ? 14.961 -21.328 -2.365 1 98.44 267 LEU B N 1
ATOM 4838 C CA . LEU B 1 267 ? 13.766 -22.109 -2.1 1 98.44 267 LEU B CA 1
ATOM 4839 C C . LEU B 1 267 ? 13.594 -22.344 -0.603 1 98.44 267 LEU B C 1
ATOM 4841 O O . LEU B 1 267 ? 12.484 -22.219 -0.074 1 98.44 267 LEU B O 1
ATOM 4845 N N . ARG B 1 268 ? 14.656 -22.656 0.097 1 98.12 268 ARG B N 1
ATOM 4846 C CA . ARG B 1 268 ? 14.578 -22.844 1.542 1 98.12 268 ARG B CA 1
ATOM 4847 C C . ARG B 1 268 ? 14.211 -21.547 2.24 1 98.12 268 ARG B C 1
ATOM 4849 O O . ARG B 1 268 ? 13.469 -21.547 3.223 1 98.12 268 ARG B O 1
ATOM 4856 N N . TRP B 1 269 ? 14.75 -20.422 1.764 1 98.69 269 TRP B N 1
ATOM 4857 C CA . TRP B 1 269 ? 14.375 -19.125 2.318 1 98.69 269 TRP B CA 1
ATOM 4858 C C . TRP B 1 269 ? 12.867 -18.906 2.201 1 98.69 269 TRP B C 1
ATOM 4860 O O . TRP B 1 269 ? 12.227 -18.469 3.158 1 98.69 269 TRP B O 1
ATOM 4870 N N . THR B 1 270 ? 12.344 -19.188 1.038 1 98.5 270 THR B N 1
ATOM 4871 C CA . THR B 1 270 ? 10.93 -18.953 0.77 1 98.5 270 THR B CA 1
ATOM 4872 C C . THR B 1 270 ? 10.055 -19.75 1.73 1 98.5 270 THR B C 1
ATOM 4874 O O . THR B 1 270 ? 9.039 -19.234 2.221 1 98.5 270 THR B O 1
ATOM 4877 N N . VAL B 1 271 ? 10.445 -20.953 2.074 1 97.94 271 VAL B N 1
ATOM 4878 C CA . VAL B 1 271 ? 9.656 -21.828 2.928 1 97.94 271 VAL B CA 1
ATOM 4879 C C . VAL B 1 271 ? 9.797 -21.406 4.387 1 97.94 271 VAL B C 1
ATOM 4881 O O . VAL B 1 271 ? 8.812 -21.344 5.121 1 97.94 271 VAL B O 1
ATOM 4884 N N . HIS B 1 272 ? 11.047 -21.031 4.793 1 97.88 272 HIS B N 1
ATOM 4885 C CA . HIS B 1 272 ? 11.32 -21.016 6.223 1 97.88 272 HIS B CA 1
ATOM 4886 C C . HIS B 1 272 ? 11.516 -19.594 6.734 1 97.88 272 HIS B C 1
ATOM 4888 O O . HIS B 1 272 ? 11.406 -19.344 7.938 1 97.88 272 HIS B O 1
ATOM 4894 N N . HIS B 1 273 ? 11.883 -18.672 5.875 1 98.12 273 HIS B N 1
ATOM 4895 C CA . HIS B 1 273 ? 12.367 -17.391 6.367 1 98.12 273 HIS B CA 1
ATOM 4896 C C . HIS B 1 273 ? 11.586 -16.234 5.742 1 98.12 273 HIS B C 1
ATOM 4898 O O . HIS B 1 273 ? 11.781 -15.07 6.125 1 98.12 273 HIS B O 1
ATOM 4904 N N . SER B 1 274 ? 10.734 -16.547 4.789 1 98.31 274 SER B N 1
ATOM 4905 C CA . SER B 1 274 ? 9.938 -15.516 4.133 1 98.31 274 SER B CA 1
ATOM 4906 C C . SER B 1 274 ? 8.75 -15.102 4.996 1 98.31 274 SER B C 1
ATOM 4908 O O . SER B 1 274 ? 8.648 -15.516 6.152 1 98.31 274 SER B O 1
ATOM 4910 N N . GLY B 1 275 ? 7.891 -14.211 4.461 1 98.19 275 GLY B N 1
ATOM 4911 C CA . GLY B 1 275 ? 6.68 -13.773 5.137 1 98.19 275 GLY B CA 1
ATOM 4912 C C . GLY B 1 275 ? 5.512 -14.719 4.941 1 98.19 275 GLY B C 1
ATOM 4913 O O . GLY B 1 275 ? 4.398 -14.445 5.398 1 98.19 275 GLY B O 1
ATOM 4914 N N . LEU B 1 276 ? 5.746 -15.883 4.297 1 98.5 276 LEU B N 1
ATOM 4915 C CA . LEU B 1 276 ? 4.68 -16.844 4.008 1 98.5 276 LEU B CA 1
ATOM 4916 C C . LEU B 1 276 ? 4.332 -17.656 5.25 1 98.5 276 LEU B C 1
ATOM 4918 O O . LEU B 1 276 ? 5.223 -18.031 6.016 1 98.5 276 LEU B O 1
ATOM 4922 N N . LYS B 1 277 ? 3.078 -17.906 5.426 1 97.62 277 LYS B N 1
ATOM 4923 C CA . LYS B 1 277 ? 2.613 -18.859 6.43 1 97.62 277 LYS B CA 1
ATOM 4924 C C . LYS B 1 277 ? 2.447 -20.25 5.836 1 97.62 277 LYS B C 1
ATOM 4926 O O . LYS B 1 277 ? 1.325 -20.719 5.609 1 97.62 277 LYS B O 1
ATOM 4931 N N . ILE B 1 278 ? 3.52 -20.922 5.664 1 95.5 278 ILE B N 1
ATOM 4932 C CA . ILE B 1 278 ? 3.525 -22.25 5.047 1 95.5 278 ILE B CA 1
ATOM 4933 C C . ILE B 1 278 ? 3.326 -23.312 6.121 1 95.5 278 ILE B C 1
ATOM 4935 O O . ILE B 1 278 ? 2.518 -24.234 5.953 1 95.5 278 ILE B O 1
ATOM 4939 N N . LYS B 1 279 ? 3.951 -23.172 7.25 1 90 279 LYS B N 1
ATOM 4940 C CA . LYS B 1 279 ? 3.92 -24.156 8.32 1 90 279 LYS B CA 1
ATOM 4941 C C . LYS B 1 279 ? 2.734 -23.922 9.258 1 90 279 LYS B C 1
ATOM 4943 O O . LYS B 1 279 ? 2.162 -24.875 9.789 1 90 279 LYS B O 1
ATOM 4948 N N . ASP B 1 280 ? 2.303 -22.688 9.422 1 91.5 280 ASP B N 1
ATOM 4949 C CA . ASP B 1 280 ? 1.236 -22.344 10.359 1 91.5 280 ASP B CA 1
ATOM 4950 C C . ASP B 1 280 ? 0.085 -21.641 9.648 1 91.5 280 ASP B C 1
ATOM 4952 O O . ASP B 1 280 ? -0.591 -20.797 10.234 1 91.5 280 ASP B O 1
ATOM 4956 N N . GLY B 1 281 ? -0.002 -21.922 8.383 1 94.56 281 GLY B N 1
ATOM 4957 C CA . GLY B 1 281 ? -1.061 -21.344 7.57 1 94.56 281 GLY B CA 1
ATOM 4958 C C . GLY B 1 281 ? -1.265 -22.078 6.254 1 94.56 281 GLY B C 1
ATOM 4959 O O . GLY B 1 281 ? -0.957 -23.266 6.141 1 94.56 281 GLY B O 1
ATOM 4960 N N . ASN B 1 282 ? -1.858 -21.406 5.254 1 96.81 282 ASN B N 1
ATOM 4961 C CA . ASN B 1 282 ? -2.252 -22.047 4.004 1 96.81 282 ASN B CA 1
ATOM 4962 C C . ASN B 1 282 ? -1.55 -21.422 2.805 1 96.81 282 ASN B C 1
ATOM 4964 O O . ASN B 1 282 ? -1.986 -21.594 1.664 1 96.81 282 ASN B O 1
ATOM 4968 N N . ASP B 1 283 ? -0.492 -20.656 3.074 1 98.62 283 ASP B N 1
ATOM 4969 C CA . ASP B 1 283 ? 0.243 -20.031 1.973 1 98.62 283 ASP B CA 1
ATOM 4970 C C . ASP B 1 283 ? 0.985 -21.094 1.151 1 98.62 283 ASP B C 1
ATOM 4972 O O . ASP B 1 283 ? 1.165 -22.219 1.602 1 98.62 283 ASP B O 1
ATOM 4976 N N . GLY B 1 284 ? 1.369 -20.75 -0.084 1 98.56 284 GLY B N 1
ATOM 4977 C CA . GLY B 1 284 ? 2.008 -21.734 -0.952 1 98.56 284 GLY B CA 1
ATOM 4978 C C . GLY B 1 284 ? 3.023 -21.109 -1.896 1 98.56 284 GLY B C 1
ATOM 4979 O O . GLY B 1 284 ? 3.143 -19.891 -1.976 1 98.56 284 GLY B O 1
ATOM 4980 N N . ILE B 1 285 ? 3.77 -21.984 -2.527 1 98.69 285 ILE B N 1
ATOM 4981 C CA . ILE B 1 285 ? 4.832 -21.594 -3.447 1 98.69 285 ILE B CA 1
ATOM 4982 C C . ILE B 1 285 ? 4.582 -22.219 -4.816 1 98.69 285 ILE B C 1
ATOM 4984 O O . ILE B 1 285 ? 4.367 -23.438 -4.922 1 98.69 285 ILE B O 1
ATOM 4988 N N . ILE B 1 286 ? 4.598 -21.391 -5.836 1 98.69 286 ILE B N 1
ATOM 4989 C CA . ILE B 1 286 ? 4.484 -21.875 -7.211 1 98.69 286 ILE B CA 1
ATOM 4990 C C . ILE B 1 286 ? 5.879 -22.078 -7.801 1 98.69 286 ILE B C 1
ATOM 4992 O O . ILE B 1 286 ? 6.711 -21.172 -7.77 1 98.69 286 ILE B O 1
ATOM 4996 N N . ILE B 1 287 ? 6.105 -23.219 -8.297 1 97.5 287 ILE B N 1
ATOM 4997 C CA . ILE B 1 287 ? 7.395 -23.484 -8.922 1 97.5 287 ILE B CA 1
ATOM 4998 C C . ILE B 1 287 ? 7.195 -23.75 -10.414 1 97.5 287 ILE B C 1
ATOM 5000 O O . ILE B 1 287 ? 6.262 -24.453 -10.805 1 97.5 287 ILE B O 1
ATOM 5004 N N . GLY B 1 288 ? 7.98 -23.094 -11.195 1 95.44 288 GLY B N 1
ATOM 5005 C CA . GLY B 1 288 ? 8.078 -23.359 -12.625 1 95.44 288 GLY B CA 1
ATOM 5006 C C . GLY B 1 288 ? 9.297 -24.172 -13 1 95.44 288 GLY B C 1
ATOM 5007 O O . GLY B 1 288 ? 10.359 -24.031 -12.391 1 95.44 288 GLY B O 1
ATOM 5008 N N . ILE B 1 289 ? 9.109 -25.016 -14.086 1 95.5 289 ILE B N 1
ATOM 5009 C CA . ILE B 1 289 ? 10.219 -25.891 -14.445 1 95.5 289 ILE B CA 1
ATOM 5010 C C . ILE B 1 289 ? 10.359 -25.938 -15.969 1 95.5 289 ILE B C 1
ATOM 5012 O O . ILE B 1 289 ? 9.406 -25.641 -16.688 1 95.5 289 ILE B O 1
ATOM 5016 N N . SER B 1 290 ? 11.539 -26.281 -16.312 1 93.38 290 SER B N 1
ATOM 5017 C CA . SER B 1 290 ? 11.805 -26.5 -17.734 1 93.38 290 SER B CA 1
ATOM 5018 C C . SER B 1 290 ? 12.125 -27.969 -18.016 1 93.38 290 SER B C 1
ATOM 5020 O O . SER B 1 290 ? 12.297 -28.359 -19.172 1 93.38 290 SER B O 1
ATOM 5022 N N . SER B 1 291 ? 12.266 -28.797 -16.984 1 95.88 291 SER B N 1
ATOM 5023 C CA . SER B 1 291 ? 12.523 -30.234 -17.094 1 95.88 291 SER B CA 1
ATOM 5024 C C . SER B 1 291 ? 12.023 -30.984 -15.867 1 95.88 291 SER B C 1
ATOM 5026 O O . SER B 1 291 ? 11.828 -30.391 -14.805 1 95.88 291 SER B O 1
ATOM 5028 N N . VAL B 1 292 ? 11.789 -32.281 -16.062 1 97.94 292 VAL B N 1
ATOM 5029 C CA . VAL B 1 292 ? 11.344 -33.094 -14.945 1 97.94 292 VAL B CA 1
ATOM 5030 C C . VAL B 1 292 ? 12.43 -33.156 -13.867 1 97.94 292 VAL B C 1
ATOM 5032 O O . VAL B 1 292 ? 12.125 -33.156 -12.672 1 97.94 292 VAL B O 1
ATOM 5035 N N . GLN B 1 293 ? 13.656 -33.156 -14.289 1 97.44 293 GLN B N 1
ATOM 5036 C CA . GLN B 1 293 ? 14.773 -33.156 -13.352 1 97.44 293 GLN B CA 1
ATOM 5037 C C . GLN B 1 293 ? 14.742 -31.906 -12.477 1 97.44 293 GLN B C 1
ATOM 5039 O O . GLN B 1 293 ? 14.984 -31.984 -11.273 1 97.44 293 GLN B O 1
ATOM 5044 N N . GLN B 1 294 ? 14.5 -30.781 -13.062 1 96 294 GLN B N 1
ATOM 5045 C CA . GLN B 1 294 ? 14.391 -29.531 -12.312 1 96 294 GLN B CA 1
ATOM 5046 C C . GLN B 1 294 ? 13.281 -29.625 -11.266 1 96 294 GLN B C 1
ATOM 5048 O O . GLN B 1 294 ? 13.422 -29.109 -10.156 1 96 294 GLN B O 1
ATOM 5053 N N . LEU B 1 295 ? 12.172 -30.25 -11.664 1 98 295 LEU B N 1
ATOM 5054 C CA . LEU B 1 295 ? 11.078 -30.453 -10.727 1 98 295 LEU B CA 1
ATOM 5055 C C . LEU B 1 295 ? 11.547 -31.234 -9.5 1 98 295 LEU B C 1
ATOM 5057 O O . LEU B 1 295 ? 11.336 -30.797 -8.367 1 98 295 LEU B O 1
ATOM 5061 N N . GLU B 1 296 ? 12.164 -32.344 -9.773 1 97.69 296 GLU B N 1
ATOM 5062 C CA . GLU B 1 296 ? 12.656 -33.188 -8.688 1 97.69 296 GLU B CA 1
ATOM 5063 C C . GLU B 1 296 ? 13.633 -32.438 -7.793 1 97.69 296 GLU B C 1
ATOM 5065 O O . GLU B 1 296 ? 13.516 -32.469 -6.566 1 97.69 296 GLU B O 1
ATOM 5070 N N . ASP B 1 297 ? 14.516 -31.75 -8.414 1 97.06 297 ASP B N 1
ATOM 5071 C CA . ASP B 1 297 ? 15.523 -30.984 -7.676 1 97.06 297 ASP B CA 1
ATOM 5072 C C . ASP B 1 297 ? 14.875 -29.906 -6.82 1 97.06 297 ASP B C 1
ATOM 5074 O O . ASP B 1 297 ? 15.227 -29.734 -5.652 1 97.06 297 ASP B O 1
ATOM 5078 N N . ASN B 1 298 ? 13.969 -29.156 -7.434 1 97.56 298 ASN B N 1
ATOM 5079 C CA . ASN B 1 298 ? 13.281 -28.094 -6.703 1 97.56 298 ASN B CA 1
ATOM 5080 C C . ASN B 1 298 ? 12.516 -28.656 -5.504 1 97.56 298 ASN B C 1
ATOM 5082 O O . ASN B 1 298 ? 12.57 -28.078 -4.414 1 97.56 298 ASN B O 1
ATOM 5086 N N . LEU B 1 299 ? 11.805 -29.75 -5.703 1 98.06 299 LEU B N 1
ATOM 5087 C CA . LEU B 1 299 ? 11.039 -30.359 -4.617 1 98.06 299 LEU B CA 1
ATOM 5088 C C . LEU B 1 299 ? 11.969 -30.812 -3.498 1 98.06 299 LEU B C 1
ATOM 5090 O O . LEU B 1 299 ? 11.656 -30.641 -2.318 1 98.06 299 LEU B O 1
ATOM 5094 N N . ASN B 1 300 ? 13.117 -31.422 -3.91 1 97.94 300 ASN B N 1
ATOM 5095 C CA . ASN B 1 300 ? 14.102 -31.812 -2.91 1 97.94 300 ASN B CA 1
ATOM 5096 C C . ASN B 1 300 ? 14.508 -30.625 -2.029 1 97.94 300 ASN B C 1
ATOM 5098 O O . ASN B 1 300 ? 14.586 -30.766 -0.808 1 97.94 300 ASN B O 1
ATOM 5102 N N . GLN B 1 301 ? 14.727 -29.516 -2.615 1 97.62 301 GLN B N 1
ATOM 5103 C CA . GLN B 1 301 ? 15.188 -28.344 -1.88 1 97.62 301 GLN B CA 1
ATOM 5104 C C . GLN B 1 301 ? 14.078 -27.766 -1.006 1 97.62 301 GLN B C 1
ATOM 5106 O O . GLN B 1 301 ? 14.32 -27.375 0.138 1 97.62 301 GLN B O 1
ATOM 5111 N N . LEU B 1 302 ? 12.852 -27.719 -1.548 1 97.62 302 LEU B N 1
ATOM 5112 C CA . LEU B 1 302 ? 11.703 -27.172 -0.821 1 97.62 302 LEU B CA 1
ATOM 5113 C C . LEU B 1 302 ? 11.43 -27.984 0.441 1 97.62 302 LEU B C 1
ATOM 5115 O O . LEU B 1 302 ? 10.891 -27.453 1.418 1 97.62 302 LEU B O 1
ATOM 5119 N N . GLU B 1 303 ? 11.797 -29.203 0.455 1 96.94 303 GLU B N 1
ATOM 5120 C CA . GLU B 1 303 ? 11.484 -30.125 1.546 1 96.94 303 GLU B CA 1
ATOM 5121 C C . GLU B 1 303 ? 12.586 -30.141 2.598 1 96.94 303 GLU B C 1
ATOM 5123 O O . GLU B 1 303 ? 12.461 -30.797 3.635 1 96.94 303 GLU B O 1
ATOM 5128 N N . LYS B 1 304 ? 13.672 -29.359 2.385 1 96.88 304 LYS B N 1
ATOM 5129 C CA . LYS B 1 304 ? 14.758 -29.266 3.352 1 96.88 304 LYS B CA 1
ATOM 5130 C C . LYS B 1 304 ? 14.406 -28.312 4.492 1 96.88 304 LYS B C 1
ATOM 5132 O O . LYS B 1 304 ? 13.383 -27.641 4.449 1 96.88 304 LYS B O 1
ATOM 5137 N N . GLY B 1 305 ? 15.289 -28.281 5.527 1 96.88 305 GLY B N 1
ATOM 5138 C CA . GLY B 1 305 ? 15.086 -27.469 6.711 1 96.88 305 GLY B C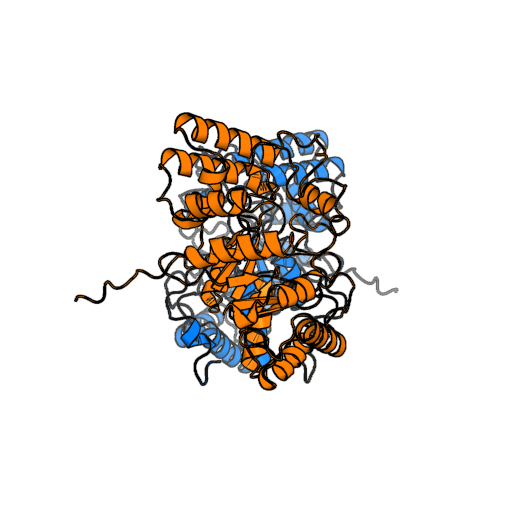A 1
ATOM 5139 C C . GLY B 1 305 ? 15.555 -26.031 6.543 1 96.88 305 GLY B C 1
ATOM 5140 O O . GLY B 1 305 ? 15.938 -25.625 5.441 1 96.88 305 GLY B O 1
ATOM 5141 N N . PRO B 1 306 ? 15.516 -25.234 7.598 1 98.06 306 PRO B N 1
ATOM 5142 C CA . PRO B 1 306 ? 15.875 -23.828 7.531 1 98.06 306 PRO B CA 1
ATOM 5143 C C . PRO B 1 306 ? 17.344 -23.594 7.203 1 98.06 306 PRO B C 1
ATOM 5145 O O . PRO B 1 306 ? 18.141 -24.531 7.277 1 98.06 306 PRO B O 1
ATOM 5148 N N . LEU B 1 307 ? 17.656 -22.438 6.797 1 98.56 307 LEU B N 1
ATOM 5149 C CA . LEU B 1 307 ? 19.016 -22.047 6.449 1 98.56 307 LEU B CA 1
ATOM 5150 C C . LEU B 1 307 ? 19.812 -21.656 7.695 1 98.56 307 LEU B C 1
ATOM 5152 O O . LEU B 1 307 ? 19.219 -21.281 8.711 1 98.56 307 LEU B O 1
ATOM 5156 N N . PRO B 1 308 ? 21.141 -21.719 7.578 1 97.81 308 PRO B N 1
ATOM 5157 C CA . PRO B 1 308 ? 21.953 -21.156 8.648 1 97.81 308 PRO B CA 1
ATOM 5158 C C . PRO B 1 308 ? 21.734 -19.656 8.844 1 97.81 308 PRO B C 1
ATOM 5160 O O . PRO B 1 308 ? 21.531 -18.922 7.863 1 97.81 308 PRO B O 1
ATOM 5163 N N . GLU B 1 309 ? 21.906 -19.25 10.078 1 97.69 309 GLU B N 1
ATOM 5164 C CA . GLU B 1 309 ? 21.594 -17.875 10.438 1 97.69 309 GLU B CA 1
ATOM 5165 C C . GLU B 1 309 ? 22.453 -16.891 9.641 1 97.69 309 GLU B C 1
ATOM 5167 O O . GLU B 1 309 ? 21.969 -15.844 9.211 1 97.69 309 GLU B O 1
ATOM 5172 N N . GLU B 1 310 ? 23.688 -17.219 9.516 1 96.81 310 GLU B N 1
ATOM 5173 C CA . GLU B 1 310 ? 24.594 -16.344 8.789 1 96.81 310 GLU B CA 1
ATOM 5174 C C . GLU B 1 310 ? 24.125 -16.125 7.352 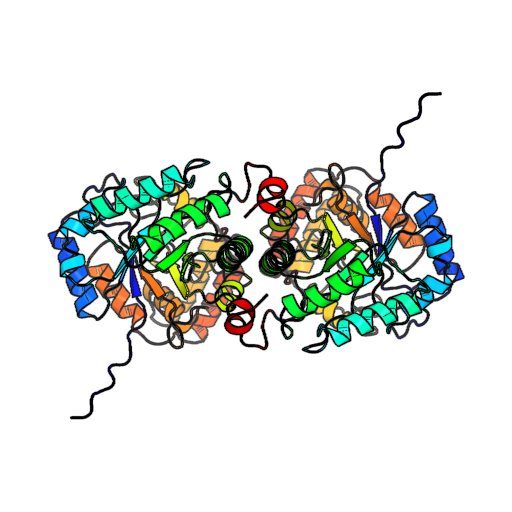1 96.81 310 GLU B C 1
ATOM 5176 O O . GLU B 1 310 ? 24.266 -15.031 6.805 1 96.81 310 GLU B O 1
ATOM 5181 N N . VAL B 1 311 ? 23.609 -17.203 6.738 1 98.25 311 VAL B N 1
ATOM 5182 C CA . VAL B 1 311 ? 23.094 -17.109 5.375 1 98.25 311 VAL B CA 1
ATOM 5183 C C . VAL B 1 311 ? 21.844 -16.25 5.352 1 98.25 311 VAL B C 1
ATOM 5185 O O . VAL B 1 311 ? 21.688 -15.383 4.484 1 98.25 311 VAL B O 1
ATOM 5188 N N . VAL B 1 312 ? 20.969 -16.422 6.301 1 98.62 312 VAL B N 1
ATOM 5189 C CA . VAL B 1 312 ? 19.75 -15.633 6.391 1 98.62 312 VAL B CA 1
ATOM 5190 C C . VAL B 1 312 ? 20.109 -14.156 6.516 1 98.62 312 VAL B C 1
ATOM 5192 O O . VAL B 1 312 ? 19.484 -13.305 5.871 1 98.62 312 VAL B O 1
ATOM 5195 N N . GLN B 1 313 ? 21.125 -13.82 7.273 1 98.12 313 GLN B N 1
ATOM 5196 C CA . GLN B 1 313 ? 21.562 -12.438 7.438 1 98.12 313 GLN B CA 1
ATOM 5197 C C . GLN B 1 313 ? 22.062 -11.859 6.121 1 98.12 313 GLN B C 1
ATOM 5199 O O . GLN B 1 313 ? 21.781 -10.703 5.797 1 98.12 313 GLN B O 1
ATOM 5204 N N . ALA B 1 314 ? 22.828 -12.664 5.414 1 97.88 314 ALA B N 1
ATOM 5205 C CA . ALA B 1 314 ? 23.312 -12.234 4.105 1 97.88 314 ALA B CA 1
ATOM 5206 C C . ALA B 1 314 ? 22.156 -11.961 3.15 1 97.88 314 ALA B C 1
ATOM 5208 O O . ALA B 1 314 ? 22.219 -11.039 2.332 1 97.88 314 ALA B O 1
ATOM 5209 N N . LEU B 1 315 ? 21.125 -12.805 3.221 1 98.56 315 LEU B N 1
ATOM 5210 C CA . LEU B 1 315 ? 19.953 -12.625 2.387 1 98.56 315 LEU B CA 1
ATOM 5211 C C . LEU B 1 315 ? 19.219 -11.336 2.75 1 98.56 315 LEU B C 1
ATOM 5213 O O . LEU B 1 315 ? 18.703 -10.641 1.87 1 98.56 315 LEU B O 1
ATOM 5217 N N . ASP B 1 316 ? 19.188 -10.992 4.02 1 97.94 316 ASP B N 1
ATOM 5218 C CA . ASP B 1 316 ? 18.609 -9.727 4.457 1 97.94 316 ASP B CA 1
ATOM 5219 C C . ASP B 1 316 ? 19.406 -8.539 3.936 1 97.94 316 ASP B C 1
ATOM 5221 O O . ASP B 1 316 ? 18.828 -7.531 3.518 1 97.94 316 ASP B O 1
ATOM 5225 N N . GLN B 1 317 ? 20.719 -8.672 3.973 1 96.94 317 GLN B N 1
ATOM 5226 C CA . GLN B 1 317 ? 21.578 -7.629 3.422 1 96.94 317 GLN B CA 1
ATOM 5227 C C . GLN B 1 317 ? 21.359 -7.469 1.92 1 96.94 317 GLN B C 1
ATOM 5229 O O . GLN B 1 317 ? 21.344 -6.348 1.405 1 96.94 317 GLN B O 1
ATOM 5234 N N . ALA B 1 318 ? 21.219 -8.594 1.266 1 97.06 318 ALA B N 1
ATOM 5235 C CA . ALA B 1 318 ? 20.953 -8.57 -0.173 1 97.06 318 ALA B CA 1
ATOM 5236 C C . ALA B 1 318 ? 19.672 -7.828 -0.491 1 97.06 318 ALA B C 1
ATOM 5238 O O . ALA B 1 318 ? 19.609 -7.031 -1.428 1 97.06 318 ALA B O 1
ATOM 5239 N N . TRP B 1 319 ? 18.641 -8.07 0.293 1 97.38 319 TRP B N 1
ATOM 5240 C CA . TRP B 1 319 ? 17.375 -7.359 0.101 1 97.38 319 TRP B CA 1
ATOM 5241 C C . TRP B 1 319 ? 17.547 -5.863 0.329 1 97.38 319 TRP B C 1
ATOM 5243 O O . TRP B 1 319 ? 17.016 -5.047 -0.428 1 97.38 319 TRP B O 1
ATOM 5253 N N . ALA B 1 320 ? 18.312 -5.508 1.305 1 94.31 320 ALA B N 1
ATOM 5254 C CA . ALA B 1 320 ? 18.562 -4.094 1.582 1 94.31 320 ALA B CA 1
ATOM 5255 C C . ALA B 1 320 ? 19.203 -3.406 0.385 1 94.31 320 ALA B C 1
ATOM 5257 O O . ALA B 1 320 ? 18.922 -2.238 0.103 1 94.31 320 ALA B O 1
ATOM 5258 N N . ILE B 1 321 ? 19.969 -4.133 -0.33 1 93.38 321 ILE B N 1
ATOM 5259 C CA . ILE B 1 321 ? 20.703 -3.607 -1.479 1 93.38 321 ILE B CA 1
ATOM 5260 C C . ILE B 1 321 ? 19.75 -3.416 -2.654 1 93.38 321 ILE B C 1
ATOM 5262 O O . ILE B 1 321 ? 19.812 -2.4 -3.35 1 93.38 321 ILE B O 1
ATOM 5266 N N . SER B 1 322 ? 18.844 -4.363 -2.854 1 94.5 322 SER B N 1
ATOM 5267 C CA . SER B 1 322 ? 18 -4.348 -4.047 1 94.5 322 SER B CA 1
ATOM 5268 C C . SER B 1 322 ? 16.703 -3.578 -3.801 1 94.5 322 SER B C 1
ATOM 5270 O O . SER B 1 322 ? 15.992 -3.246 -4.746 1 94.5 322 SER B O 1
ATOM 5272 N N . LYS B 1 323 ? 16.469 -3.197 -2.617 1 94.25 323 LYS B N 1
ATOM 5273 C CA . LYS B 1 323 ? 15.164 -2.717 -2.17 1 94.25 323 LYS B CA 1
ATOM 5274 C C . LYS B 1 323 ? 14.781 -1.426 -2.887 1 94.25 323 LYS B C 1
ATOM 5276 O O . LYS B 1 323 ? 13.656 -1.292 -3.377 1 94.25 323 LYS B O 1
ATOM 5281 N N . ALA B 1 324 ? 15.727 -0.544 -3.045 1 90.44 324 ALA B N 1
ATOM 5282 C CA . ALA B 1 324 ? 15.438 0.783 -3.58 1 90.44 324 ALA B CA 1
ATOM 5283 C C . ALA B 1 324 ? 15.008 0.704 -5.039 1 90.44 324 ALA B C 1
ATOM 5285 O O . ALA B 1 324 ? 14.219 1.529 -5.508 1 90.44 324 ALA B O 1
ATOM 5286 N N . ASP B 1 325 ? 15.43 -0.348 -5.73 1 90.69 325 ASP B N 1
ATOM 5287 C CA . ASP B 1 325 ? 15.195 -0.46 -7.164 1 90.69 325 ASP B CA 1
ATOM 5288 C C . ASP B 1 325 ? 14.211 -1.589 -7.473 1 90.69 325 ASP B C 1
ATOM 5290 O O . ASP B 1 325 ? 14.023 -1.954 -8.633 1 90.69 325 ASP B O 1
ATOM 5294 N N . THR B 1 326 ? 13.688 -2.123 -6.504 1 93.06 326 THR B N 1
ATOM 5295 C CA . THR B 1 326 ? 12.828 -3.283 -6.703 1 93.06 326 THR B CA 1
ATOM 5296 C C . THR B 1 326 ? 11.602 -2.914 -7.535 1 93.06 326 THR B C 1
ATOM 5298 O O . THR B 1 326 ? 11.109 -1.788 -7.453 1 93.06 326 THR B O 1
ATOM 5301 N N . THR B 1 327 ? 11.148 -3.824 -8.32 1 93.19 327 THR B N 1
ATOM 5302 C CA . THR B 1 327 ? 9.969 -3.631 -9.164 1 93.19 327 THR B CA 1
ATOM 5303 C C . THR B 1 327 ? 8.695 -3.596 -8.328 1 93.19 327 THR B C 1
ATOM 5305 O O . THR B 1 327 ? 8.672 -4.129 -7.211 1 93.19 327 THR B O 1
ATOM 5308 N N . ASN B 1 328 ? 7.68 -2.918 -8.906 1 94.75 328 ASN B N 1
ATOM 5309 C CA . ASN B 1 328 ? 6.363 -2.982 -8.281 1 94.75 328 ASN B CA 1
ATOM 5310 C C . ASN B 1 328 ? 5.828 -4.41 -8.242 1 94.75 328 ASN B C 1
ATOM 5312 O O . ASN B 1 328 ? 6.004 -5.168 -9.195 1 94.75 328 ASN B O 1
ATOM 5316 N N . TYR B 1 329 ? 5.172 -4.73 -7.141 1 97.56 329 TYR B N 1
ATOM 5317 C CA . TYR B 1 329 ? 4.668 -6.098 -7.051 1 97.56 329 TYR B CA 1
ATOM 5318 C C . TYR B 1 329 ? 3.354 -6.246 -7.809 1 97.56 329 TYR B C 1
ATOM 5320 O O . TYR B 1 329 ? 2.893 -7.363 -8.047 1 97.56 329 TYR B O 1
ATOM 5328 N N . TRP B 1 330 ? 2.674 -5.129 -8.211 1 98.38 330 TRP B N 1
ATOM 5329 C CA . TRP B 1 330 ? 1.472 -5.188 -9.039 1 98.38 330 TRP B CA 1
ATOM 5330 C C . TRP B 1 330 ? 1.82 -5.059 -10.516 1 98.38 330 TRP B C 1
ATOM 5332 O O . TRP B 1 330 ? 2.936 -4.664 -10.867 1 98.38 330 TRP B O 1
ATOM 5342 N N . HIS B 1 331 ? 0.862 -5.492 -11.383 1 97.5 331 HIS B N 1
ATOM 5343 C CA . HIS B 1 331 ? 1.066 -5.41 -12.82 1 97.5 331 HIS B CA 1
ATOM 5344 C C . HIS B 1 331 ? 0.384 -4.18 -13.406 1 97.5 331 HIS B C 1
ATOM 5346 O O . HIS B 1 331 ? -0.601 -3.686 -12.852 1 97.5 331 HIS B O 1
ATOM 5352 N N . LEU B 1 332 ? 0.953 -3.693 -14.539 1 96 332 LEU B N 1
ATOM 5353 C CA . LEU B 1 332 ? 0.409 -2.607 -15.352 1 96 332 LEU B CA 1
ATOM 5354 C C . LEU B 1 332 ? 0.468 -1.285 -14.594 1 96 332 LEU B C 1
ATOM 5356 O O . LEU B 1 332 ? 0.88 -1.246 -13.438 1 96 332 LEU B O 1
ATOM 5360 N N . ASP B 1 333 ? 0.148 -0.255 -15.281 1 95.25 333 ASP B N 1
ATOM 5361 C CA . ASP B 1 333 ? 0.197 1.068 -14.664 1 95.25 333 ASP B CA 1
ATOM 5362 C C . ASP B 1 333 ? -0.957 1.264 -13.688 1 95.25 333 ASP B C 1
ATOM 5364 O O . ASP B 1 333 ? -2.076 0.812 -13.938 1 95.25 333 ASP B O 1
ATOM 5368 N N . LEU B 1 334 ? -0.621 1.894 -12.664 1 97.06 334 LEU B N 1
ATOM 5369 C CA . LEU B 1 334 ? -1.64 2.221 -11.672 1 97.06 334 LEU B CA 1
ATOM 5370 C C . LEU B 1 334 ? -2.375 3.502 -12.055 1 97.06 334 LEU B C 1
ATOM 5372 O O . LEU B 1 334 ? -2.258 4.52 -11.367 1 97.06 334 LEU B O 1
ATOM 5376 N N . GLU B 1 335 ? -3.066 3.469 -13.164 1 96.44 335 GLU B N 1
ATOM 5377 C CA . GLU B 1 335 ? -3.834 4.566 -13.742 1 96.44 335 GLU B CA 1
ATOM 5378 C C . GLU B 1 335 ? -5.223 4.102 -14.172 1 96.44 335 GLU B C 1
ATOM 5380 O O . GLU B 1 335 ? -5.352 3.148 -14.945 1 96.44 335 GLU B O 1
ATOM 5385 N N . TYR B 1 336 ? -6.168 4.738 -13.656 1 97.62 336 TYR B N 1
ATOM 5386 C CA . TYR B 1 336 ? -7.543 4.398 -14.008 1 97.62 336 TYR B CA 1
ATOM 5387 C C . TYR B 1 336 ? -8.016 5.207 -15.211 1 97.62 336 TYR B C 1
ATOM 5389 O O . TYR B 1 336 ? -7.742 6.406 -15.305 1 97.62 336 TYR B O 1
ATOM 5397 N N . LYS B 1 337 ? -8.766 4.598 -16.109 1 96.69 337 LYS B N 1
ATOM 5398 C CA . LYS B 1 337 ? -9.102 5.203 -17.391 1 96.69 337 LYS B CA 1
ATOM 5399 C C . LYS B 1 337 ? -10.555 5.668 -17.422 1 96.69 337 LYS B C 1
ATOM 5401 O O . LYS B 1 337 ? -11.148 5.816 -18.484 1 96.69 337 LYS B O 1
ATOM 5406 N N . TYR B 1 338 ? -11.133 5.809 -16.312 1 95.19 338 TYR B N 1
ATOM 5407 C CA . TYR B 1 338 ? -12.492 6.305 -16.156 1 95.19 338 TYR B CA 1
ATOM 5408 C C . TYR B 1 338 ? -12.617 7.207 -14.93 1 95.19 338 TYR B C 1
ATOM 5410 O O . TYR B 1 338 ? -11.656 7.348 -14.164 1 95.19 338 TYR B O 1
ATOM 5418 N N . ASN B 1 339 ? -13.711 7.918 -14.781 1 95.38 339 ASN B N 1
ATOM 5419 C CA . ASN B 1 339 ? -13.969 8.727 -13.586 1 95.38 339 ASN B CA 1
ATOM 5420 C C . ASN B 1 339 ? -14.258 7.848 -12.375 1 95.38 339 ASN B C 1
ATOM 5422 O O . ASN B 1 339 ? -15.391 7.402 -12.18 1 95.38 339 ASN B O 1
ATOM 5426 N N . THR B 1 340 ? -13.273 7.66 -11.555 1 94.25 340 THR B N 1
ATOM 5427 C CA . THR B 1 340 ? -13.367 6.691 -10.461 1 94.25 340 THR B CA 1
ATOM 5428 C C . THR B 1 340 ? -14.375 7.152 -9.414 1 94.25 340 THR B C 1
ATOM 5430 O O . THR B 1 340 ? -15.086 6.332 -8.828 1 94.25 340 THR B O 1
ATOM 5433 N N . ARG B 1 341 ? -14.477 8.414 -9.18 1 93.94 341 ARG B N 1
ATOM 5434 C CA . ARG B 1 341 ? -15.391 8.93 -8.164 1 93.94 341 ARG B CA 1
ATOM 5435 C C . ARG B 1 341 ? -16.844 8.703 -8.57 1 93.94 341 ARG B C 1
ATOM 5437 O O . ARG B 1 341 ? -17.672 8.305 -7.75 1 93.94 341 ARG B O 1
ATOM 5444 N N . ASP B 1 342 ? -17.047 8.898 -9.812 1 93.88 342 ASP B N 1
ATOM 5445 C CA . ASP B 1 342 ? -18.391 8.625 -10.32 1 93.88 342 ASP B CA 1
ATOM 5446 C C . ASP B 1 342 ? -18.719 7.133 -10.219 1 93.88 342 ASP B C 1
ATOM 5448 O O . ASP B 1 342 ? -19.812 6.762 -9.773 1 93.88 342 ASP B O 1
ATOM 5452 N N . ALA B 1 343 ? -17.75 6.289 -10.57 1 94.25 343 ALA B N 1
ATOM 5453 C CA . ALA B 1 343 ? -17.953 4.844 -10.578 1 94.25 343 ALA B CA 1
ATOM 5454 C C . ALA B 1 343 ? -18.188 4.312 -9.164 1 94.25 343 ALA B C 1
ATOM 5456 O O . ALA B 1 343 ? -18.938 3.355 -8.969 1 94.25 343 ALA B O 1
ATOM 5457 N N . LEU B 1 344 ? -17.625 4.992 -8.164 1 96 344 LEU B N 1
ATOM 5458 C CA . LEU B 1 344 ? -17.641 4.453 -6.809 1 96 344 LEU B CA 1
ATOM 5459 C C . LEU B 1 344 ? -18.75 5.094 -5.984 1 96 344 LEU B C 1
ATOM 5461 O O . LEU B 1 344 ? -19.328 4.457 -5.094 1 96 344 LEU B O 1
ATOM 5465 N N . PHE B 1 345 ? -19.109 6.367 -6.289 1 95.62 345 PHE B N 1
ATOM 5466 C CA . PHE B 1 345 ? -19.859 7.09 -5.27 1 95.62 345 PHE B CA 1
ATOM 5467 C C . PHE B 1 345 ? -21.156 7.641 -5.844 1 95.62 345 PHE B C 1
ATOM 5469 O O . PHE B 1 345 ? -21.984 8.188 -5.109 1 95.62 345 PHE B O 1
ATOM 5476 N N . SER B 1 346 ? -21.328 7.523 -7.203 1 93.44 346 SER B N 1
ATOM 5477 C CA . SER B 1 346 ? -22.594 7.973 -7.754 1 93.44 346 SER B CA 1
ATOM 5478 C C . SER B 1 346 ? -23.766 7.141 -7.219 1 93.44 346 SER B C 1
ATOM 5480 O O . SER B 1 346 ? -23.547 6.051 -6.68 1 93.44 346 SER B O 1
ATOM 5482 N N . ALA B 1 347 ? -24.938 7.691 -7.34 1 89.38 347 ALA B N 1
ATOM 5483 C CA . ALA B 1 347 ? -26.141 6.996 -6.879 1 89.38 347 ALA B CA 1
ATOM 5484 C C . ALA B 1 347 ? -26.281 5.637 -7.559 1 89.38 347 ALA B C 1
ATOM 5486 O O . ALA B 1 347 ? -26.172 5.531 -8.781 1 89.38 347 ALA B O 1
ATOM 5487 N N . GLY B 1 348 ? -26.344 4.625 -6.762 1 87.38 348 GLY B N 1
ATOM 5488 C CA . GLY B 1 348 ? -26.562 3.289 -7.289 1 87.38 348 GLY B CA 1
ATOM 5489 C C . GLY B 1 348 ? -25.281 2.539 -7.566 1 87.38 348 GLY B C 1
ATOM 5490 O O . GLY B 1 348 ? -25.297 1.359 -7.922 1 87.38 348 GLY B O 1
ATOM 5491 N N . ALA B 1 349 ? -24.219 3.234 -7.34 1 90.62 349 ALA B N 1
ATOM 5492 C CA . ALA B 1 349 ? -22.938 2.59 -7.574 1 90.62 349 ALA B CA 1
ATOM 5493 C C . ALA B 1 349 ? -22.719 1.428 -6.609 1 90.62 349 ALA B C 1
ATOM 5495 O O . ALA B 1 349 ? -23 1.546 -5.414 1 90.62 349 ALA B O 1
ATOM 5496 N N . LYS B 1 350 ? -22.266 0.354 -7.219 1 90.44 350 LYS B N 1
ATOM 5497 C CA . LYS B 1 350 ? -21.969 -0.823 -6.41 1 90.44 350 LYS B CA 1
ATOM 5498 C C . LYS B 1 350 ? -20.5 -0.833 -5.98 1 90.44 350 LYS B C 1
ATOM 5500 O O . LYS B 1 350 ? -19.641 -0.291 -6.676 1 90.44 350 LYS B O 1
#

Solvent-accessible surface area (backbone atoms only — not comparable to full-atom values): 36085 Å² total; per-residue (Å²): 125,82,76,71,77,73,73,84,73,69,46,49,27,45,38,36,59,25,34,13,77,40,56,85,43,48,17,55,39,51,47,64,67,61,47,48,49,37,52,48,55,44,42,74,71,72,38,49,38,36,38,52,34,44,61,26,26,76,50,37,21,43,41,46,42,34,74,62,38,39,69,84,71,62,46,46,40,31,37,26,36,54,61,43,85,47,86,38,44,42,31,42,70,48,41,52,50,36,46,53,50,46,28,58,41,40,70,46,73,54,39,48,30,40,24,41,49,36,63,36,49,48,29,66,64,51,51,33,49,51,42,50,29,55,41,38,76,71,47,42,29,74,38,39,28,41,16,24,53,48,41,31,53,49,32,39,51,41,49,49,17,57,80,67,73,38,74,49,56,44,33,35,41,37,62,38,34,73,63,39,61,76,42,58,80,51,34,49,51,45,29,61,47,67,58,31,35,48,32,30,33,46,44,45,60,69,48,50,37,70,63,78,62,81,51,70,86,60,75,45,85,60,68,54,49,3,74,79,26,98,52,5,65,60,45,37,72,54,54,56,38,72,42,42,48,52,18,49,50,47,37,48,58,43,31,57,77,67,76,50,49,57,51,44,49,37,39,16,37,52,61,64,67,47,93,57,37,37,88,84,49,77,14,33,42,33,46,74,51,64,46,58,65,52,45,52,53,50,52,56,30,53,71,47,71,69,73,57,66,70,45,52,51,32,41,52,50,17,24,57,53,14,48,56,73,48,56,74,59,41,54,78,74,90,58,66,72,58,66,48,50,56,57,57,65,38,91,87,43,98,126,81,76,72,75,75,73,84,71,69,47,51,29,45,36,38,59,26,34,14,76,39,57,86,43,48,18,56,40,51,46,64,68,62,50,47,49,38,49,48,56,44,40,74,72,71,39,52,39,38,36,52,33,45,62,26,24,76,51,37,19,43,40,47,41,33,72,60,38,39,68,83,71,64,46,47,41,33,38,26,37,54,60,43,86,47,84,38,44,39,31,41,70,48,40,52,50,35,48,52,49,46,27,59,40,39,71,44,75,54,39,50,29,41,24,41,50,36,64,35,47,49,29,66,63,51,53,33,50,50,44,50,29,54,41,36,77,71,47,43,29,74,37,39,28,41,17,25,56,49,42,31,54,49,33,39,51,40,50,50,18,58,80,68,74,38,74,50,55,43,33,35,42,37,62,38,34,71,61,39,60,75,44,58,80,53,34,48,48,46,30,60,45,69,57,29,34,47,33,29,34,47,43,45,61,70,47,48,37,71,62,79,61,80,50,69,86,61,76,44,85,60,68,55,48,3,74,78,26,99,52,5,63,60,45,37,73,55,51,56,39,71,41,42,48,52,17,49,50,46,35,49,57,42,30,57,75,67,76,49,49,57,52,44,50,36,40,18,36,52,60,64,66,46,93,55,38,36,89,86,50,76,12,33,42,34,46,73,51,65,43,58,66,51,44,54,52,51,52,57,30,54,71,49,68,69,73,57,65,71,44,54,51,32,40,52,51,17,24,58,53,14,48,57,71,47,57,75,59,41,53,78,76,92,58,67,71,59,66,47,50,57,55,56,67,37,92,84,42,97

Nearest PDB structures (foldseek):
  2c91-assembly5_E  TM=9.292E-01  e=1.357E-32  Mus musculus
  1gve-assembly1_A  TM=9.170E-01  e=1.083E-32  Rattus norvegicus
  2clp-assembly2_C  TM=9.328E-01  e=1.099E-31  Homo sapiens
  2bp1-assembly2_C  TM=9.244E-01  e=4.982E-32  Homo sapiens
  2bp1-assembly2_D  TM=9.262E-01  e=5.272E-32  Homo sapiens

Radius of gyration: 27.63 Å; Cα contacts (8 Å, |Δi|>4): 1359; chains: 2; bounding box: 58×97×59 Å

Sequence (700 aa):
MPLIASNPKDRVILGLMTFGPKEADGARITDLDTYNKALDVFQSRGYNEVDTARVYVGRQQEAFTREAKWKERGLTLATKVQYPGQPGDHAAAKVVESVETSLKELGTDSVDIMYLHAADRATPFAETLEALDKLHKKGKFVKLGLSNFTAFEVAEVVLTCKYNGWVRPTVYQGMYNVITRSIEPELIPALRRYGLDLVVYNPLAGGLFSGKIKSKDIVPSEGRFSDNHGTGGNYRKRYFRESTFKALQTIEAAVEKNGLSMIETALRWTVHHSGLKIKDGNDGIIIGISSVQQLEDNLNQLEKGPLPEEVVQALDQAWAISKADTTNYWHLDLEYKYNTRDALFSAGAKMPLIASNPKDRVILGLMTFGPKEADGARITDLDTYNKALDVFQSRGYNEVDTARVYVGRQQEAFTREAKWKERGLTLATKVQYPGQPGDHAAAKVVESVETSLKELGTDSVDIMYLHAADRATPFAETLEALDKLHKKGKFVKLGLSNFTAFEVAEVVLTCKYNGWVRPTVYQGMYNVITRSIEPELIPALRRYGLDLVVYNPLAGGLFSGKIKSKDIVPSEGRFSDNHGTGGNYRKRYFRESTFKALQTIEAAVEKNGLSMIETALRWTVHHSGLKIKDGNDGIIIGISSVQQLEDNLNQLEKGPLPEEVVQALDQAWAISKADTTNYWHLDLEYKYNTRDALFSAGAK